Protein AF-0000000067757500 (afdb_homodimer)

Nearest PDB structures (foldseek):
  4bwz-assembly1_A  TM=8.315E-01  e=6.032E-08  Thermus thermophilus
  5bz2-assembly1_A-2  TM=8.039E-01  e=4.202E-07  Thermus thermophilus
  8bxg-assembly1_A  TM=7.557E-01  e=2.077E-04  Escherichia coli
  9emb-assembly1_A  TM=7.066E-01  e=3.037E-04  Escherichia coli
  8xqa-assembly1_B  TM=7.374E-01  e=2.965E-03  Strongylocentrotus purpuratus

Structure (mmCIF, N/CA/C/O backbone):
data_AF-0000000067757500-model_v1
#
loop_
_entity.id
_entity.type
_entity.pdbx_description
1 polymer 'Cation/H(+) antiporter 15-like'
#
loop_
_atom_site.group_PDB
_atom_site.id
_atom_site.type_symbol
_atom_site.label_atom_id
_atom_site.label_alt_id
_atom_site.label_comp_id
_atom_site.label_asym_id
_atom_site.label_entity_id
_atom_site.label_seq_id
_atom_site.pdbx_PDB_ins_code
_atom_site.Cartn_x
_atom_site.Cartn_y
_atom_site.Cartn_z
_atom_site.occupancy
_atom_site.B_iso_or_equiv
_atom_site.auth_seq_id
_atom_site.auth_comp_id
_atom_site.auth_asym_id
_atom_site.auth_atom_id
_atom_site.pdbx_PDB_model_num
ATOM 1 N N . MET A 1 1 ? -35.719 -14.305 13.609 1 28.09 1 MET A N 1
ATOM 2 C CA . MET A 1 1 ? -34.875 -14.695 12.492 1 28.09 1 MET A CA 1
ATOM 3 C C . MET A 1 1 ? -34.469 -13.477 11.672 1 28.09 1 MET A C 1
ATOM 5 O O . MET A 1 1 ? -35.156 -13.094 10.727 1 28.09 1 MET A O 1
ATOM 9 N N . ASP A 1 2 ? -33.906 -12.461 12.258 1 30.02 2 ASP A N 1
ATOM 10 C CA . ASP A 1 2 ? -34.031 -11.016 12.352 1 30.02 2 ASP A CA 1
ATOM 11 C C . ASP A 1 2 ? -33.25 -10.312 11.25 1 30.02 2 ASP A C 1
ATOM 13 O O . ASP A 1 2 ? -32.344 -10.898 10.648 1 30.02 2 ASP A O 1
ATOM 17 N N . SER A 1 3 ? -33.531 -8.977 11.07 1 41.06 3 SER A N 1
ATOM 18 C CA . SER A 1 3 ? -33.094 -7.914 10.172 1 41.06 3 SER A CA 1
ATOM 19 C C . SER A 1 3 ? -31.562 -7.945 10.008 1 41.06 3 SER A C 1
ATOM 21 O O . SER A 1 3 ? -31.031 -7.422 9.023 1 41.06 3 SER A O 1
ATOM 23 N N . ASP A 1 4 ? -30.906 -8.492 10.945 1 41.12 4 ASP A N 1
ATOM 24 C CA . ASP A 1 4 ? -29.438 -8.508 10.984 1 41.12 4 ASP A CA 1
ATOM 25 C C . ASP A 1 4 ? -28.891 -9.562 10.031 1 41.12 4 ASP A C 1
ATOM 27 O O . ASP A 1 4 ? -27.812 -9.383 9.461 1 41.12 4 ASP A O 1
ATOM 31 N N . ASP A 1 5 ? -29.547 -10.68 9.812 1 41.97 5 ASP A N 1
ATOM 32 C CA . ASP A 1 5 ? -29.125 -11.789 8.961 1 41.97 5 ASP A CA 1
ATOM 33 C C . ASP A 1 5 ? -29.203 -11.398 7.484 1 41.97 5 ASP A C 1
ATOM 35 O O . ASP A 1 5 ? -28.328 -11.781 6.691 1 41.97 5 ASP A O 1
ATOM 39 N N . VAL A 1 6 ? -30.281 -10.758 7.109 1 41.84 6 VAL A N 1
ATOM 40 C CA . VAL A 1 6 ? -30.516 -10.312 5.742 1 41.84 6 VAL A CA 1
ATOM 41 C C . VAL A 1 6 ? -29.469 -9.281 5.34 1 41.84 6 VAL A C 1
ATOM 43 O O . VAL A 1 6 ? -28.969 -9.297 4.211 1 41.84 6 VAL A O 1
ATOM 46 N N . ASN A 1 7 ? -29.047 -8.422 6.227 1 40.03 7 ASN A N 1
ATOM 47 C CA . ASN A 1 7 ? -28.078 -7.352 5.996 1 40.03 7 ASN A CA 1
ATOM 48 C C . ASN A 1 7 ? -26.656 -7.906 5.836 1 40.03 7 ASN A C 1
ATOM 50 O O . ASN A 1 7 ? -25.859 -7.383 5.051 1 40.03 7 ASN A O 1
ATOM 54 N N . GLU A 1 8 ? -26.359 -8.953 6.531 1 45.31 8 GLU A N 1
ATOM 55 C CA . GLU A 1 8 ? -25.062 -9.617 6.41 1 45.31 8 GLU A CA 1
ATOM 56 C C . GLU A 1 8 ? -24.938 -10.328 5.066 1 45.31 8 GLU A C 1
ATOM 58 O O . GLU A 1 8 ? -23.891 -10.281 4.426 1 45.31 8 GLU A O 1
ATOM 63 N N . THR A 1 9 ? -26 -10.969 4.672 1 43.81 9 THR A N 1
ATOM 64 C CA . THR A 1 9 ? -26.016 -11.648 3.385 1 43.81 9 THR A CA 1
ATOM 65 C C . THR A 1 9 ? -25.891 -10.648 2.238 1 43.81 9 THR A C 1
ATOM 67 O O . THR A 1 9 ? -25.188 -10.906 1.258 1 43.81 9 THR A O 1
ATOM 70 N N . SER A 1 10 ? -26.578 -9.594 2.426 1 43.19 10 SER A N 1
ATOM 71 C CA . SER A 1 10 ? -26.547 -8.562 1.396 1 43.19 10 SER A CA 1
ATOM 72 C C . SER A 1 10 ? -25.172 -7.902 1.312 1 43.19 10 SER A C 1
ATOM 74 O O . SER A 1 10 ? -24.703 -7.574 0.221 1 43.19 10 SER A O 1
ATOM 76 N N . THR A 1 11 ? -24.594 -7.695 2.383 1 45.25 11 THR A N 1
ATOM 77 C CA . THR A 1 11 ? -23.266 -7.117 2.436 1 45.25 11 THR A CA 1
ATOM 78 C C . THR A 1 11 ? -22.234 -8.062 1.807 1 45.25 11 THR A C 1
ATOM 80 O O . THR A 1 11 ? -21.359 -7.625 1.056 1 45.25 11 THR A O 1
ATOM 83 N N . ILE A 1 12 ? -22.391 -9.305 2.104 1 47.25 12 ILE A N 1
ATOM 84 C CA . ILE A 1 12 ? -21.516 -10.312 1.508 1 47.25 12 ILE A CA 1
ATOM 85 C C . ILE A 1 12 ? -21.75 -10.367 0 1 47.25 12 ILE A C 1
ATOM 87 O O . ILE A 1 12 ? -20.797 -10.477 -0.777 1 47.25 12 ILE A O 1
ATOM 91 N N . CYS A 1 13 ? -23.047 -10.258 -0.303 1 45.59 13 CYS A N 1
ATOM 92 C CA . CYS A 1 13 ? -23.375 -10.281 -1.723 1 45.59 13 CYS A CA 1
ATOM 93 C C . CYS A 1 13 ? -22.797 -9.07 -2.439 1 45.59 13 CYS A C 1
ATOM 95 O O . CYS A 1 13 ? -22.281 -9.18 -3.555 1 45.59 13 CYS A O 1
ATOM 97 N N . PHE A 1 14 ? -23.078 -7.914 -1.841 1 42.38 14 PHE A N 1
ATOM 98 C CA . PHE A 1 14 ? -22.547 -6.68 -2.412 1 42.38 14 PHE A CA 1
ATOM 99 C C . PHE A 1 14 ? -21.031 -6.742 -2.531 1 42.38 14 PHE A C 1
ATOM 101 O O . PHE A 1 14 ? -20.469 -6.355 -3.559 1 42.38 14 PHE A O 1
ATOM 108 N N . LEU A 1 15 ? -20.438 -7.156 -1.488 1 51.53 15 LEU A N 1
ATOM 109 C CA . LEU A 1 15 ? -18.984 -7.23 -1.49 1 51.53 15 LEU A CA 1
ATOM 110 C C . LEU A 1 15 ? -18.5 -8.273 -2.492 1 51.53 15 LEU A C 1
ATOM 112 O O . LEU A 1 15 ? -17.484 -8.062 -3.164 1 51.53 15 LEU A O 1
ATOM 116 N N . THR A 1 16 ? -19.328 -9.273 -2.705 1 53.09 16 THR A N 1
ATOM 117 C CA . THR A 1 16 ? -18.953 -10.32 -3.656 1 53.09 16 THR A CA 1
ATOM 118 C C . THR A 1 16 ? -19.125 -9.828 -5.09 1 53.09 16 THR A C 1
ATOM 120 O O . THR A 1 16 ? -18.391 -10.242 -5.988 1 53.09 16 THR A O 1
ATOM 123 N N . LYS A 1 17 ? -20.125 -8.906 -5.238 1 53.47 17 LYS A N 1
ATOM 124 C CA . LYS A 1 17 ? -20.375 -8.43 -6.594 1 53.47 17 LYS A CA 1
ATOM 125 C C . LYS A 1 17 ? -19.219 -7.566 -7.094 1 53.47 17 LYS A C 1
ATOM 127 O O . LYS A 1 17 ? -18.797 -7.684 -8.25 1 53.47 17 LYS A O 1
ATOM 132 N N . HIS A 1 18 ? -18.672 -6.789 -6.215 1 57.59 18 HIS A N 1
ATOM 133 C CA . HIS A 1 18 ? -17.688 -5.832 -6.672 1 57.59 18 HIS A CA 1
ATOM 134 C C . HIS A 1 18 ? -16.266 -6.375 -6.484 1 57.59 18 HIS A C 1
ATOM 136 O O . HIS A 1 18 ? -15.32 -5.867 -7.082 1 57.59 18 HIS A O 1
ATOM 142 N N . TYR A 1 19 ? -16.172 -7.438 -5.762 1 55.84 19 TYR A N 1
ATOM 143 C CA . TYR A 1 19 ? -14.852 -7.992 -5.535 1 55.84 19 TYR A CA 1
ATOM 144 C C . TYR A 1 19 ? -14.688 -9.328 -6.246 1 55.84 19 TYR A C 1
ATOM 146 O O . TYR A 1 19 ? -13.766 -10.094 -5.941 1 55.84 19 TYR A O 1
ATOM 154 N N . GLY A 1 20 ? -15.594 -9.547 -7.207 1 62.62 20 GLY A N 1
ATOM 155 C CA . GLY A 1 20 ? -15.516 -10.781 -7.977 1 62.62 20 GLY A CA 1
ATOM 156 C C . GLY A 1 20 ? -14.461 -10.734 -9.062 1 62.62 20 GLY A C 1
ATOM 157 O O . GLY A 1 20 ? -13.602 -9.844 -9.07 1 62.62 20 GLY A O 1
ATOM 158 N N . ILE A 1 21 ? -14.445 -11.773 -9.836 1 65.44 21 ILE A N 1
ATOM 159 C CA . ILE A 1 21 ? -13.469 -11.922 -10.914 1 65.44 21 ILE A CA 1
ATOM 160 C C . ILE A 1 21 ? -13.992 -11.242 -12.18 1 65.44 21 ILE A C 1
ATOM 162 O O . ILE A 1 21 ? -15.109 -11.508 -12.617 1 65.44 21 ILE A O 1
ATOM 166 N N . ASN A 1 22 ? -13.281 -10.164 -12.602 1 72.56 22 ASN A N 1
ATOM 167 C CA . ASN A 1 22 ? -13.562 -9.477 -13.852 1 72.56 22 ASN A CA 1
ATOM 168 C C . ASN A 1 22 ? -13.164 -10.32 -15.062 1 72.56 22 ASN A C 1
ATOM 170 O O . ASN A 1 22 ? -12.039 -10.82 -15.125 1 72.56 22 ASN A O 1
ATOM 174 N N . ARG A 1 23 ? -14.156 -10.57 -16.031 1 69.69 23 ARG A N 1
ATOM 175 C CA . ARG A 1 23 ? -13.891 -11.406 -17.203 1 69.69 23 ARG A CA 1
ATOM 176 C C . ARG A 1 23 ? -13.367 -10.57 -18.375 1 69.69 23 ARG A C 1
ATOM 178 O O . ARG A 1 23 ? -12.891 -11.117 -19.359 1 69.69 23 ARG A O 1
ATOM 185 N N . GLY A 1 24 ? -13.359 -9.211 -18.156 1 75.19 24 GLY A N 1
ATOM 186 C CA . GLY A 1 24 ? -12.883 -8.344 -19.219 1 75.19 24 GLY A CA 1
ATOM 187 C C . GLY A 1 24 ? -14 -7.719 -20.031 1 75.19 24 GLY A C 1
ATOM 188 O O . GLY A 1 24 ? -15.141 -8.18 -19.984 1 75.19 24 GLY A O 1
ATOM 189 N N . VAL A 1 25 ? -13.68 -6.699 -20.859 1 79.81 25 VAL A N 1
ATOM 190 C CA . VAL A 1 25 ? -14.656 -5.918 -21.625 1 79.81 25 VAL A CA 1
ATOM 191 C C . VAL A 1 25 ? -15.188 -6.754 -22.781 1 79.81 25 VAL A C 1
ATOM 193 O O . VAL A 1 25 ? -16.359 -6.633 -23.156 1 79.81 25 VAL A O 1
ATOM 196 N N . PHE A 1 26 ? -14.43 -7.656 -23.266 1 78.31 26 PHE A N 1
ATOM 197 C CA . PHE A 1 26 ? -14.812 -8.414 -24.453 1 78.31 26 PHE A CA 1
ATOM 198 C C . PHE A 1 26 ? -15.805 -9.508 -24.094 1 78.31 26 PHE A C 1
ATOM 200 O O . PHE A 1 26 ? -16.484 -10.047 -24.969 1 78.31 26 PHE A O 1
ATOM 207 N N . PHE A 1 27 ? -15.922 -9.75 -22.828 1 75.44 27 PHE A N 1
ATOM 208 C CA . PHE A 1 27 ? -16.844 -10.797 -22.391 1 75.44 27 PHE A CA 1
ATOM 209 C C . PHE A 1 27 ? -18.062 -10.188 -21.703 1 75.44 27 PHE A C 1
ATOM 211 O O . PHE A 1 27 ? -18.797 -10.891 -21.016 1 75.44 27 PHE A O 1
ATOM 218 N N . GLY A 1 28 ? -18.125 -8.844 -21.828 1 73 28 GLY A N 1
ATOM 219 C CA . GLY A 1 28 ? -19.359 -8.188 -21.422 1 73 28 GLY A CA 1
ATOM 220 C C . GLY A 1 28 ? -19.266 -7.531 -20.062 1 73 28 GLY A C 1
ATOM 221 O O . GLY A 1 28 ? -20.188 -6.84 -19.641 1 73 28 GLY A O 1
ATOM 222 N N . ASP A 1 29 ? -18.219 -7.789 -19.375 1 77.56 29 ASP A N 1
ATOM 223 C CA . ASP A 1 29 ? -18.094 -7.156 -18.062 1 77.56 29 ASP A CA 1
ATOM 224 C C . ASP A 1 29 ? -17.5 -5.754 -18.188 1 77.56 29 ASP A C 1
ATOM 226 O O . ASP A 1 29 ? -16.75 -5.473 -19.141 1 77.56 29 ASP A O 1
ATOM 230 N N . ASN A 1 30 ? -18 -4.93 -17.406 1 82.19 30 ASN A N 1
ATOM 231 C CA . ASN A 1 30 ? -17.344 -3.635 -17.25 1 82.19 30 ASN A CA 1
ATOM 232 C C . ASN A 1 30 ? -16.312 -3.66 -16.125 1 82.19 30 ASN A C 1
ATOM 234 O O . ASN A 1 30 ? -16.672 -3.672 -14.953 1 82.19 30 ASN A O 1
ATOM 238 N N . PRO A 1 31 ? -15.094 -3.707 -16.531 1 82.69 31 PRO A N 1
ATOM 239 C CA . PRO A 1 31 ? -14.031 -3.822 -15.539 1 82.69 31 PRO A CA 1
ATOM 240 C C . PRO A 1 31 ? -14.109 -2.736 -14.469 1 82.69 31 PRO A C 1
ATOM 242 O O . PRO A 1 31 ? -13.703 -2.965 -13.32 1 82.69 31 PRO A O 1
ATOM 245 N N . LEU A 1 32 ? -14.664 -1.623 -14.727 1 82.44 32 LEU A N 1
ATOM 246 C CA . LEU A 1 32 ? -14.672 -0.5 -13.797 1 82.44 32 LEU A CA 1
ATOM 247 C C . LEU A 1 32 ? -15.75 -0.678 -12.742 1 82.44 32 LEU A C 1
ATOM 249 O O . LEU A 1 32 ? -15.836 0.11 -11.797 1 82.44 32 LEU A O 1
ATOM 253 N N . ASN A 1 33 ? -16.484 -1.772 -12.859 1 80.88 33 ASN A N 1
ATOM 254 C CA . ASN A 1 33 ? -17.469 -2.094 -11.82 1 80.88 33 ASN A CA 1
ATOM 255 C C . ASN A 1 33 ? -16.844 -2.92 -10.703 1 80.88 33 ASN A C 1
ATOM 257 O O . ASN A 1 33 ? -17.453 -3.098 -9.648 1 80.88 33 ASN A O 1
ATOM 261 N N . PHE A 1 34 ? -15.68 -3.32 -11.016 1 82.31 34 PHE A N 1
ATOM 262 C CA . PHE A 1 34 ? -14.961 -4.09 -10.008 1 82.31 34 PHE A CA 1
ATOM 263 C C . PHE A 1 34 ? -13.953 -3.215 -9.266 1 82.31 34 PHE A C 1
ATOM 265 O O . PHE A 1 34 ? -13.375 -2.299 -9.859 1 82.31 34 PHE A O 1
ATOM 272 N N . VAL A 1 35 ? -13.711 -3.461 -8.047 1 82 35 VAL A N 1
ATOM 273 C CA . VAL A 1 35 ? -12.922 -2.609 -7.16 1 82 35 VAL A CA 1
ATOM 274 C C . VAL A 1 35 ? -11.469 -2.58 -7.633 1 82 35 VAL A C 1
ATOM 276 O O . VAL A 1 35 ? -10.883 -1.508 -7.789 1 82 35 VAL A O 1
ATOM 279 N N . ASN A 1 36 ? -10.898 -3.732 -7.941 1 84.62 36 ASN A N 1
ATOM 280 C CA . ASN A 1 36 ? -9.484 -3.797 -8.266 1 84.62 36 ASN A CA 1
ATOM 281 C C . ASN A 1 36 ? -9.172 -3.047 -9.562 1 84.62 36 ASN A C 1
ATOM 283 O O . ASN A 1 36 ? -8.297 -2.18 -9.586 1 84.62 36 ASN A O 1
ATOM 287 N N . PRO A 1 37 ? -9.93 -3.301 -10.625 1 88.06 37 PRO A N 1
ATOM 288 C CA . PRO A 1 37 ? -9.664 -2.531 -11.844 1 88.06 37 PRO A CA 1
ATOM 289 C C . PRO A 1 37 ? -9.953 -1.042 -11.672 1 88.06 37 PRO A C 1
ATOM 291 O O . PRO A 1 37 ? -9.273 -0.207 -12.273 1 88.06 37 PRO A O 1
ATOM 294 N N . MET A 1 38 ? -10.922 -0.774 -10.867 1 88.81 38 MET A N 1
ATOM 295 C CA . MET A 1 38 ? -11.242 0.631 -10.625 1 88.81 38 MET A CA 1
ATOM 296 C C . MET A 1 38 ? -10.102 1.33 -9.891 1 88.81 38 MET A C 1
ATOM 298 O O . MET A 1 38 ? -9.734 2.453 -10.242 1 88.81 38 MET A O 1
ATOM 302 N N . VAL A 1 39 ? -9.578 0.698 -8.914 1 89.38 39 VAL A N 1
ATOM 303 C CA . VAL A 1 39 ? -8.461 1.255 -8.164 1 89.38 39 VAL A CA 1
ATOM 304 C C . VAL A 1 39 ? -7.262 1.462 -9.086 1 89.38 39 VAL A C 1
ATOM 306 O O . VAL A 1 39 ? -6.605 2.506 -9.039 1 89.38 39 VAL A O 1
ATOM 309 N N . LEU A 1 40 ? -7.02 0.499 -9.922 1 92.06 40 LEU A N 1
ATOM 310 C CA . LEU A 1 40 ? -5.922 0.6 -10.867 1 92.06 40 LEU A CA 1
ATOM 311 C C . LEU A 1 40 ? -6.145 1.755 -11.844 1 92.06 40 LEU A C 1
ATOM 313 O O . LEU A 1 40 ? -5.211 2.488 -12.172 1 92.06 40 LEU A O 1
ATOM 317 N N . ALA A 1 41 ? -7.367 1.885 -12.258 1 91.25 41 ALA A N 1
ATOM 318 C CA . ALA A 1 41 ? -7.715 2.973 -13.172 1 91.25 41 ALA A CA 1
ATOM 319 C C . ALA A 1 41 ? -7.535 4.328 -12.492 1 91.25 41 ALA A C 1
ATOM 321 O O . ALA A 1 41 ? -7 5.262 -13.094 1 91.25 41 ALA A O 1
ATOM 322 N N . GLN A 1 42 ? -7.957 4.406 -11.305 1 89.56 42 GLN A N 1
ATOM 323 C CA . GLN A 1 42 ? -7.871 5.66 -10.562 1 89.56 42 GLN A CA 1
ATOM 324 C C . GLN A 1 42 ? -6.414 6.043 -10.305 1 89.56 42 GLN A C 1
ATOM 326 O O . GLN A 1 42 ? -6.035 7.203 -10.484 1 89.56 42 GLN A O 1
ATOM 331 N N . ILE A 1 43 ? -5.641 5.109 -9.922 1 90.81 43 ILE A N 1
ATOM 332 C CA . ILE A 1 43 ? -4.234 5.383 -9.656 1 90.81 43 ILE A CA 1
ATOM 333 C C . ILE A 1 43 ? -3.535 5.797 -10.953 1 90.81 43 ILE A C 1
ATOM 335 O O . ILE A 1 43 ? -2.748 6.746 -10.969 1 90.81 43 ILE A O 1
ATOM 339 N N . SER A 1 44 ? -3.83 5.062 -11.984 1 92 44 SER A N 1
ATOM 340 C CA . SER A 1 44 ? -3.217 5.367 -13.273 1 92 44 SER A CA 1
ATOM 341 C C . SER A 1 44 ? -3.602 6.762 -13.758 1 92 44 SER A C 1
ATOM 343 O O . SER A 1 44 ? -2.746 7.531 -14.195 1 92 44 SER A O 1
ATOM 345 N N . LEU A 1 45 ? -4.836 7.062 -13.633 1 89.5 45 LEU A N 1
ATOM 346 C CA . LEU A 1 45 ? -5.312 8.367 -14.078 1 89.5 45 LEU A CA 1
ATOM 347 C C . LEU A 1 45 ? -4.727 9.484 -13.227 1 89.5 45 LEU A C 1
ATOM 349 O O . LEU A 1 45 ? -4.297 10.516 -13.75 1 89.5 45 LEU A O 1
ATOM 353 N N . CYS A 1 46 ? -4.727 9.305 -11.922 1 89.06 46 CYS A N 1
ATOM 354 C CA . CYS A 1 46 ? -4.133 10.281 -11.016 1 89.06 46 CYS A CA 1
ATOM 355 C C . CYS A 1 46 ? -2.656 10.492 -11.336 1 89.06 46 CYS A C 1
ATOM 357 O O . CYS A 1 46 ? -2.168 11.625 -11.305 1 89.06 46 CYS A O 1
ATOM 359 N N . GLY A 1 47 ? -2.025 9.391 -11.617 1 90.75 47 GLY A N 1
ATOM 360 C CA . GLY A 1 47 ? -0.615 9.484 -11.969 1 90.75 47 GLY A CA 1
ATOM 361 C C . GLY A 1 47 ? -0.37 10.234 -13.266 1 90.75 47 GLY A C 1
ATOM 362 O O . GLY A 1 47 ? 0.527 11.07 -13.344 1 90.75 47 GLY A O 1
ATOM 363 N N . ILE A 1 48 ? -1.139 9.961 -14.242 1 91.5 48 ILE A N 1
ATOM 364 C CA . ILE A 1 48 ? -0.992 10.602 -15.547 1 91.5 48 ILE A CA 1
ATOM 365 C C . ILE A 1 48 ? -1.27 12.094 -15.422 1 91.5 48 ILE A C 1
ATOM 367 O O . ILE A 1 48 ? -0.497 12.914 -15.922 1 91.5 48 ILE A O 1
ATOM 371 N N . PHE A 1 49 ? -2.316 12.438 -14.719 1 92.69 49 PHE A N 1
ATOM 372 C CA . PHE A 1 49 ? -2.656 13.844 -14.539 1 92.69 49 PHE A CA 1
ATOM 373 C C . PHE A 1 49 ? -1.602 14.555 -13.703 1 92.69 49 PHE A C 1
ATOM 375 O O . PHE A 1 49 ? -1.312 15.734 -13.93 1 92.69 49 PHE A O 1
ATOM 382 N N . THR A 1 50 ? -1.127 13.852 -12.719 1 92.25 50 THR A N 1
ATOM 383 C CA . THR A 1 50 ? -0.06 14.43 -11.914 1 92.25 50 THR A CA 1
ATOM 384 C C . THR A 1 50 ? 1.154 14.758 -12.781 1 92.25 50 THR A C 1
ATOM 386 O O . THR A 1 50 ? 1.718 15.852 -12.672 1 92.25 50 THR A O 1
ATOM 389 N N . SER A 1 51 ? 1.514 13.812 -13.633 1 90 51 SER A N 1
ATOM 390 C CA . SER A 1 51 ? 2.65 14.031 -14.523 1 90 51 SER A CA 1
ATOM 391 C C . SER A 1 51 ? 2.391 15.195 -15.477 1 90 51 SER A C 1
ATOM 393 O O . SER A 1 51 ? 3.293 15.984 -15.75 1 90 51 SER A O 1
ATOM 395 N N . LEU A 1 52 ? 1.239 15.312 -15.945 1 91.69 52 LEU A N 1
ATOM 396 C CA . LEU A 1 52 ? 0.873 16.391 -16.859 1 91.69 52 LEU A CA 1
ATOM 397 C C . LEU A 1 52 ? 0.903 17.734 -16.156 1 91.69 52 LEU A C 1
ATOM 399 O O . LEU A 1 52 ? 1.45 18.703 -16.688 1 91.69 52 LEU A O 1
ATOM 403 N N . PHE A 1 53 ? 0.32 17.781 -15.016 1 93 53 PHE A N 1
ATOM 404 C CA . PHE A 1 53 ? 0.286 19.016 -14.25 1 93 53 PHE A CA 1
ATOM 405 C C . PHE A 1 53 ? 1.694 19.453 -13.867 1 93 53 PHE A C 1
ATOM 407 O O . PHE A 1 53 ? 2.018 20.641 -13.914 1 93 53 PHE A O 1
ATOM 414 N N . GLN A 1 54 ? 2.482 18.516 -13.398 1 87.81 54 GLN A N 1
ATOM 415 C CA . GLN A 1 54 ? 3.854 18.844 -13.023 1 87.81 54 GLN A CA 1
ATOM 416 C C . GLN A 1 54 ? 4.637 19.359 -14.227 1 87.81 54 GLN A C 1
ATOM 418 O O . GLN A 1 54 ? 5.449 20.281 -14.094 1 87.81 54 GLN A O 1
ATOM 423 N N . PHE A 1 55 ? 4.383 18.797 -15.383 1 87.44 55 PHE A N 1
ATOM 424 C CA . PHE A 1 55 ? 5.062 19.203 -16.609 1 87.44 55 PHE A CA 1
ATOM 425 C C . PHE A 1 55 ? 4.68 20.625 -16.984 1 87.44 55 PHE A C 1
ATOM 427 O O . PHE A 1 55 ? 5.543 21.438 -17.359 1 87.44 55 PHE A O 1
ATOM 434 N N . PHE A 1 56 ? 3.443 20.984 -16.844 1 92.38 56 PHE A N 1
ATOM 435 C CA . PHE A 1 56 ? 2.957 22.281 -17.297 1 92.38 56 PHE A CA 1
ATOM 436 C C . PHE A 1 56 ? 3.199 23.344 -16.219 1 92.38 56 PHE A C 1
ATOM 438 O O . PHE A 1 56 ? 3.438 24.5 -16.531 1 92.38 56 PHE A O 1
ATOM 445 N N . LEU A 1 57 ? 3.197 22.984 -14.992 1 92.88 57 LEU A N 1
ATOM 446 C CA . LEU A 1 57 ? 3.23 23.953 -13.906 1 92.88 57 LEU A CA 1
ATOM 447 C C . LEU A 1 57 ? 4.648 24.125 -13.375 1 92.88 57 LEU A C 1
ATOM 449 O O . LEU A 1 57 ? 4.945 25.125 -12.703 1 92.88 57 LEU A O 1
ATOM 453 N N . ALA A 1 58 ? 5.477 23.172 -13.656 1 86.25 58 ALA A N 1
ATOM 454 C CA . ALA A 1 58 ? 6.848 23.234 -13.156 1 86.25 58 ALA A CA 1
ATOM 455 C C . ALA A 1 58 ? 7.535 24.516 -13.602 1 86.25 58 ALA A C 1
ATOM 457 O O . ALA A 1 58 ? 8.188 25.188 -12.805 1 86.25 58 ALA A O 1
ATOM 458 N N . PRO A 1 59 ? 7.414 24.875 -14.906 1 89.94 59 PRO A N 1
ATOM 459 C CA . PRO A 1 59 ? 8.062 26.109 -15.359 1 89.94 59 PRO A CA 1
ATOM 460 C C . PRO A 1 59 ? 7.512 27.359 -14.68 1 89.94 59 PRO A C 1
ATOM 462 O O . PRO A 1 59 ? 8.172 28.406 -14.656 1 89.94 59 PRO A O 1
ATOM 465 N N . LEU A 1 60 ? 6.379 27.328 -14.086 1 92.69 60 LEU A N 1
ATOM 466 C CA . LEU A 1 60 ? 5.762 28.469 -13.398 1 92.69 60 LEU A CA 1
ATOM 467 C C . LEU A 1 60 ? 6.23 28.531 -11.945 1 92.69 60 LEU A C 1
ATOM 469 O O . LEU A 1 60 ? 5.832 29.438 -11.203 1 92.69 60 LEU A O 1
ATOM 473 N N . GLY A 1 61 ? 6.969 27.516 -11.5 1 88 61 GLY A N 1
ATOM 474 C CA . GLY A 1 61 ? 7.516 27.516 -10.156 1 88 61 GLY A CA 1
ATOM 475 C C . GLY A 1 61 ? 6.625 26.812 -9.148 1 88 61 GLY A C 1
ATOM 476 O O . GLY A 1 61 ? 6.824 26.953 -7.941 1 88 61 GLY A O 1
ATOM 477 N N . VAL A 1 62 ? 5.637 26.188 -9.641 1 90.38 62 VAL A N 1
ATOM 478 C CA . VAL A 1 62 ? 4.73 25.469 -8.75 1 90.38 62 VAL A CA 1
ATOM 479 C C . VAL A 1 62 ? 5.395 24.172 -8.273 1 90.38 62 VAL A C 1
ATOM 481 O O . VAL A 1 62 ? 5.965 23.422 -9.07 1 90.38 62 VAL A O 1
ATOM 484 N N . THR A 1 63 ? 5.379 23.984 -6.965 1 88 63 THR A N 1
ATOM 485 C CA . THR A 1 63 ? 6.008 22.797 -6.383 1 88 63 THR A CA 1
ATOM 486 C C . THR A 1 63 ? 5.223 21.547 -6.734 1 88 63 THR A C 1
ATOM 488 O O . THR A 1 63 ? 4.059 21.625 -7.137 1 88 63 THR A O 1
ATOM 491 N N . ASN A 1 64 ? 5.832 20.359 -6.648 1 88.44 64 ASN A N 1
ATOM 492 C CA . ASN A 1 64 ? 5.188 19.078 -6.941 1 88.44 64 ASN A CA 1
ATOM 493 C C . ASN A 1 64 ? 3.998 18.828 -6.016 1 88.44 64 ASN A C 1
ATOM 495 O O . ASN A 1 64 ? 2.965 18.312 -6.453 1 88.44 64 ASN A O 1
ATOM 499 N N . PHE A 1 65 ? 4.211 19.25 -4.844 1 88.81 65 PHE A N 1
ATOM 500 C CA . PHE A 1 65 ? 3.156 19.047 -3.854 1 88.81 65 PHE A CA 1
ATOM 501 C C . PHE A 1 65 ? 1.88 19.781 -4.27 1 88.81 65 PHE A C 1
ATOM 503 O O . PHE A 1 65 ? 0.792 19.203 -4.219 1 88.81 65 PHE A O 1
ATOM 510 N N . VAL A 1 66 ? 1.997 20.969 -4.652 1 90.81 66 VAL A N 1
ATOM 511 C CA . VAL A 1 66 ? 0.846 21.781 -5.039 1 90.81 66 VAL A CA 1
ATOM 512 C C . VAL A 1 66 ? 0.217 21.219 -6.309 1 90.81 66 VAL A C 1
ATOM 514 O O . VAL A 1 66 ? -1.009 21.172 -6.438 1 90.81 66 VAL A O 1
ATOM 517 N N . SER A 1 67 ? 1.048 20.812 -7.199 1 91.69 67 SER A N 1
ATOM 518 C CA . SER A 1 67 ? 0.545 20.219 -8.43 1 91.69 67 SER A CA 1
ATOM 519 C C . SER A 1 67 ? -0.278 18.953 -8.148 1 91.69 67 SER A C 1
ATOM 521 O O . SER A 1 67 ? -1.334 18.75 -8.75 1 91.69 67 SER A O 1
ATOM 523 N N . GLN A 1 68 ? 0.214 18.156 -7.293 1 91.81 68 GLN A N 1
ATOM 524 C CA . GLN A 1 68 ? -0.488 16.938 -6.918 1 91.81 68 GLN A CA 1
ATOM 525 C C . GLN A 1 68 ? -1.814 17.25 -6.23 1 91.81 68 GLN A C 1
ATOM 527 O O . GLN A 1 68 ? -2.828 16.609 -6.5 1 91.81 68 GLN A O 1
ATOM 532 N N . MET A 1 69 ? -1.786 18.203 -5.383 1 92.31 69 MET A N 1
ATOM 533 C CA . MET A 1 69 ? -3.01 18.625 -4.703 1 92.31 69 MET A CA 1
ATOM 534 C C . MET A 1 69 ? -4.043 19.125 -5.703 1 92.31 69 MET A C 1
ATOM 536 O O . MET A 1 69 ? -5.234 18.844 -5.566 1 92.31 69 MET A O 1
ATOM 540 N N . LEU A 1 70 ? -3.602 19.812 -6.66 1 93.25 70 LEU A N 1
ATOM 541 C CA . LEU A 1 70 ? -4.484 20.344 -7.691 1 93.25 70 LEU A CA 1
ATOM 542 C C . LEU A 1 70 ? -5.102 19.219 -8.516 1 93.25 70 LEU A C 1
ATOM 544 O O . LEU A 1 70 ? -6.27 19.297 -8.906 1 93.25 70 LEU A O 1
ATOM 548 N N . VAL A 1 71 ? -4.301 18.266 -8.812 1 93.44 71 VAL A N 1
ATOM 549 C CA . VAL A 1 71 ? -4.82 17.109 -9.539 1 93.44 71 VAL A CA 1
ATOM 550 C C . VAL A 1 71 ? -5.957 16.469 -8.75 1 93.44 71 VAL A C 1
ATOM 552 O O . VAL A 1 71 ? -7.004 16.125 -9.312 1 93.44 71 VAL A O 1
ATOM 555 N N . GLY A 1 72 ? -5.738 16.234 -7.473 1 91.19 72 GLY A N 1
ATOM 556 C CA . GLY A 1 72 ? -6.793 15.703 -6.625 1 91.19 72 GLY A CA 1
ATOM 557 C C . GLY A 1 72 ? -8.047 16.562 -6.629 1 91.19 72 GLY A C 1
ATOM 558 O O . GLY A 1 72 ? -9.164 16.031 -6.691 1 91.19 72 GLY A O 1
ATOM 559 N N . PHE A 1 73 ? -7.812 17.844 -6.586 1 90.19 73 PHE A N 1
ATOM 560 C CA . PHE A 1 73 ? -8.922 18.781 -6.59 1 90.19 73 PHE A CA 1
ATOM 561 C C . PHE A 1 73 ? -9.719 18.688 -7.891 1 90.19 73 PHE A C 1
ATOM 563 O O . PHE A 1 73 ? -10.953 18.688 -7.871 1 90.19 73 PHE A O 1
ATOM 570 N N . VAL A 1 74 ? -9.039 18.562 -8.969 1 89.5 74 VAL A N 1
ATOM 571 C CA . VAL A 1 74 ? -9.664 18.5 -10.281 1 89.5 74 VAL A CA 1
ATOM 572 C C . VAL A 1 74 ? -10.391 17.172 -10.453 1 89.5 74 VAL A C 1
ATOM 574 O O . VAL A 1 74 ? -11.5 17.125 -10.984 1 89.5 74 VAL A O 1
ATOM 577 N N . MET A 1 75 ? -9.82 16.109 -9.945 1 86.62 75 MET A N 1
ATOM 578 C CA . MET A 1 75 ? -10.383 14.773 -10.094 1 86.62 75 MET A CA 1
ATOM 579 C C . MET A 1 75 ? -11.484 14.531 -9.07 1 86.62 75 MET A C 1
ATOM 581 O O . MET A 1 75 ? -12.289 13.609 -9.219 1 86.62 75 MET A O 1
ATOM 585 N N . GLY A 1 76 ? -11.547 15.344 -8.078 1 83.06 76 GLY A N 1
ATOM 586 C CA . GLY A 1 76 ? -12.492 15.18 -6.992 1 83.06 76 GLY A CA 1
ATOM 587 C C . GLY A 1 76 ? -13.898 15.609 -7.355 1 83.06 76 GLY A C 1
ATOM 588 O O . GLY A 1 76 ? -14.188 15.906 -8.516 1 83.06 76 GLY A O 1
ATOM 589 N N . PRO A 1 77 ? -14.766 15.516 -6.449 1 80.81 77 PRO A N 1
ATOM 590 C CA . PRO A 1 77 ? -16.188 15.844 -6.668 1 80.81 77 PRO A CA 1
ATOM 591 C C . PRO A 1 77 ? -16.406 17.312 -7.031 1 80.81 77 PRO A C 1
ATOM 593 O O . PRO A 1 77 ? -17.469 17.672 -7.539 1 80.81 77 PRO A O 1
ATOM 596 N N . SER A 1 78 ? -15.414 18.094 -6.961 1 80.5 78 SER A N 1
ATOM 597 C CA . SER A 1 78 ? -15.578 19.531 -7.199 1 80.5 78 SER A CA 1
ATOM 598 C C . SER A 1 78 ? -15.594 19.844 -8.695 1 80.5 78 SER A C 1
ATOM 600 O O . SER A 1 78 ? -16.297 20.75 -9.141 1 80.5 78 SER A O 1
ATOM 602 N N . ILE A 1 79 ? -14.805 19.109 -9.477 1 86.31 79 ILE A N 1
ATOM 603 C CA . ILE A 1 79 ? -14.719 19.469 -10.891 1 86.31 79 ILE A CA 1
ATOM 604 C C . ILE A 1 79 ? -15.172 18.281 -11.742 1 86.31 79 ILE A C 1
ATOM 606 O O . ILE A 1 79 ? -16.344 18.156 -12.078 1 86.31 79 ILE A O 1
ATOM 610 N N . ILE A 1 80 ? -14.336 17.234 -11.828 1 79.31 80 ILE A N 1
ATOM 611 C CA . ILE A 1 80 ? -14.664 16.109 -12.688 1 79.31 80 ILE A CA 1
ATOM 612 C C . ILE A 1 80 ? -15.758 15.266 -12.031 1 79.31 80 ILE A C 1
ATOM 614 O O . ILE A 1 80 ? -16.672 14.773 -12.711 1 79.31 80 ILE A O 1
ATOM 618 N N . GLY A 1 81 ? -15.711 15.172 -10.805 1 75.69 81 GLY A N 1
ATOM 619 C CA . GLY A 1 81 ? -16.688 14.375 -10.078 1 75.69 81 GLY A CA 1
ATOM 620 C C . GLY A 1 81 ? -18.016 15.078 -9.875 1 75.69 81 GLY A C 1
ATOM 621 O O . GLY A 1 81 ? -18.953 14.508 -9.312 1 75.69 81 GLY A O 1
ATOM 622 N N . SER A 1 82 ? -18.016 16.344 -10.336 1 77.5 82 SER A N 1
ATOM 623 C CA . SER A 1 82 ? -19.281 17.078 -10.188 1 77.5 82 SER A CA 1
ATOM 624 C C . SER A 1 82 ? -20.328 16.562 -11.156 1 77.5 82 SER A C 1
ATOM 626 O O . SER A 1 82 ? -21.531 16.672 -10.906 1 77.5 82 SER A O 1
ATOM 628 N N . HIS A 1 83 ? -19.781 15.961 -12.172 1 79.75 83 HIS A N 1
ATOM 629 C CA . HIS A 1 83 ? -20.703 15.383 -13.141 1 79.75 83 HIS A CA 1
ATOM 630 C C . HIS A 1 83 ? -21.172 13.992 -12.703 1 79.75 83 HIS A C 1
ATOM 632 O O . HIS A 1 83 ? -20.344 13.125 -12.414 1 79.75 83 HIS A O 1
ATOM 638 N N . HIS A 1 84 ? -22.359 13.844 -12.594 1 75.44 84 HIS A N 1
ATOM 639 C CA . HIS A 1 84 ? -22.953 12.633 -12.047 1 75.44 84 HIS A CA 1
ATOM 640 C C . HIS A 1 84 ? -22.516 11.398 -12.828 1 75.44 84 HIS A C 1
ATOM 642 O O . HIS A 1 84 ? -22.234 10.359 -12.234 1 75.44 84 HIS A O 1
ATOM 648 N N . SER A 1 85 ? -22.469 11.547 -14.094 1 77.38 85 SER A N 1
ATOM 649 C CA . SER A 1 85 ? -22.125 10.398 -14.93 1 77.38 85 SER A CA 1
ATOM 650 C C . SER A 1 85 ? -20.688 9.945 -14.695 1 77.38 85 SER A C 1
ATOM 652 O O . SER A 1 85 ? -20.422 8.75 -14.625 1 77.38 85 SER A O 1
ATOM 654 N N . ILE A 1 86 ? -19.906 10.898 -14.5 1 77.5 86 ILE A N 1
ATOM 655 C CA . ILE A 1 86 ? -18.5 10.57 -14.312 1 77.5 86 ILE A CA 1
ATOM 656 C C . ILE A 1 86 ? -18.266 10.07 -12.883 1 77.5 86 ILE A C 1
ATOM 658 O O . ILE A 1 86 ? -17.484 9.148 -12.656 1 77.5 86 ILE A O 1
ATOM 662 N N . ARG A 1 87 ? -19.016 10.625 -12.062 1 73.31 87 ARG A N 1
ATOM 663 C CA . ARG A 1 87 ? -18.906 10.227 -10.664 1 73.31 87 ARG A CA 1
ATOM 664 C C . ARG A 1 87 ? -19.312 8.773 -10.469 1 73.31 87 ARG A C 1
ATOM 666 O O . ARG A 1 87 ? -18.656 8.031 -9.727 1 73.31 87 ARG A O 1
ATOM 673 N N . GLU A 1 88 ? -20.281 8.43 -11.117 1 71.38 88 GLU A N 1
ATOM 674 C CA . GLU A 1 88 ? -20.781 7.059 -10.992 1 71.38 88 GLU A CA 1
ATOM 675 C C . GLU A 1 88 ? -19.828 6.066 -11.664 1 71.38 88 GLU A C 1
ATOM 677 O O . GLU A 1 88 ? -19.688 4.93 -11.203 1 71.38 88 GLU A O 1
ATOM 682 N N . ALA A 1 89 ? -19.25 6.617 -12.641 1 72.81 89 ALA A N 1
ATOM 683 C CA . ALA A 1 89 ? -18.406 5.727 -13.43 1 72.81 89 ALA A CA 1
ATOM 684 C C . ALA A 1 89 ? -17.031 5.562 -12.781 1 72.81 89 ALA A C 1
ATOM 686 O O . ALA A 1 89 ? -16.422 4.488 -12.859 1 72.81 89 ALA A O 1
ATOM 687 N N . PHE A 1 90 ? -16.641 6.621 -12.102 1 73.19 90 PHE A N 1
ATOM 688 C CA . PHE A 1 90 ? -15.242 6.602 -11.695 1 73.19 90 PHE A CA 1
ATOM 689 C C . PHE A 1 90 ? -15.117 6.637 -10.172 1 73.19 90 PHE A C 1
ATOM 691 O O . PHE A 1 90 ? -14.031 6.43 -9.625 1 73.19 90 PHE A O 1
ATOM 698 N N . PHE A 1 91 ? -16.188 6.836 -9.539 1 70.44 91 PHE A N 1
ATOM 699 C CA . PHE A 1 91 ? -16.094 6.969 -8.094 1 70.44 91 PHE A CA 1
ATOM 700 C C . PHE A 1 91 ? -16.969 5.938 -7.395 1 70.44 91 PHE A C 1
ATOM 702 O O . PHE A 1 91 ? -18.125 6.219 -7.07 1 70.44 91 PHE A O 1
ATOM 709 N N . LEU A 1 92 ? -16.422 4.746 -7.293 1 71.75 92 LEU A N 1
ATOM 710 C CA . LEU A 1 92 ? -17.047 3.746 -6.426 1 71.75 92 LEU A CA 1
ATOM 711 C C . LEU A 1 92 ? -16.609 3.945 -4.977 1 71.75 92 LEU A C 1
ATOM 713 O O . LEU A 1 92 ? -15.414 4.055 -4.691 1 71.75 92 LEU A O 1
ATOM 717 N N . PRO A 1 93 ? -17.578 4.102 -4.121 1 73.31 93 PRO A N 1
ATOM 718 C CA . PRO A 1 93 ? -17.219 4.348 -2.721 1 73.31 93 PRO A CA 1
ATOM 719 C C . PRO A 1 93 ? -16.234 3.324 -2.174 1 73.31 93 PRO A C 1
ATOM 721 O O . PRO A 1 93 ? -15.336 3.678 -1.395 1 73.31 93 PRO A O 1
ATOM 724 N N . GLU A 1 94 ? -16.328 2.061 -2.635 1 75.12 94 GLU A N 1
ATOM 725 C CA . GLU A 1 94 ? -15.43 1.012 -2.146 1 75.12 94 GLU A CA 1
ATOM 726 C C . GLU A 1 94 ? -14 1.25 -2.602 1 75.12 94 GLU A C 1
ATOM 728 O O . GLU A 1 94 ? -13.055 1.013 -1.845 1 75.12 94 GLU A O 1
ATOM 733 N N . SER A 1 95 ? -13.969 1.714 -3.789 1 80.25 95 SER A N 1
ATOM 734 C CA . SER A 1 95 ? -12.633 1.964 -4.324 1 80.25 95 SER A CA 1
ATOM 735 C C . SER A 1 95 ? -11.984 3.16 -3.643 1 80.25 95 SER A C 1
ATOM 737 O O . SER A 1 95 ? -10.766 3.184 -3.455 1 80.25 95 SER A O 1
ATOM 739 N N . PHE A 1 96 ? -12.836 4.062 -3.24 1 78.88 96 PHE A N 1
ATOM 740 C CA . PHE A 1 96 ? -12.297 5.246 -2.572 1 78.88 96 PHE A CA 1
ATOM 741 C C . PHE A 1 96 ? -11.719 4.883 -1.21 1 78.88 96 PHE A C 1
ATOM 743 O O . PHE A 1 96 ? -10.68 5.41 -0.813 1 78.88 96 PHE A O 1
ATOM 750 N N . TYR A 1 97 ? -12.367 4.008 -0.574 1 79.06 97 TYR A N 1
ATOM 751 C CA . TYR A 1 97 ? -11.898 3.613 0.75 1 79.06 97 TYR A CA 1
ATOM 752 C C . TYR A 1 97 ? -10.586 2.85 0.662 1 79.06 97 TYR A C 1
ATOM 754 O O . TYR A 1 97 ? -9.695 3.031 1.499 1 79.06 97 TYR A O 1
ATOM 762 N N . VAL A 1 98 ? -10.508 2.086 -0.357 1 84.75 98 VAL A N 1
ATOM 763 C CA . VAL A 1 98 ? -9.273 1.346 -0.566 1 84.75 98 VAL A CA 1
ATOM 764 C C . VAL A 1 98 ? -8.133 2.318 -0.867 1 84.75 98 VAL A C 1
ATOM 766 O O . VAL A 1 98 ? -7.047 2.209 -0.295 1 84.75 98 VAL A O 1
ATOM 769 N N . MET A 1 99 ? -8.438 3.285 -1.663 1 87 99 MET A N 1
ATOM 770 C CA . MET A 1 99 ? -7.434 4.281 -2.033 1 87 99 MET A CA 1
ATOM 771 C C . MET A 1 99 ? -7.043 5.133 -0.831 1 87 99 MET A C 1
ATOM 773 O O . MET A 1 99 ? -5.871 5.457 -0.648 1 87 99 MET A O 1
ATOM 777 N N . ASP A 1 100 ? -8.031 5.43 -0.084 1 87.31 100 ASP A N 1
ATOM 778 C CA . ASP A 1 100 ? -7.781 6.238 1.105 1 87.31 100 ASP A CA 1
ATOM 779 C C . ASP A 1 100 ? -6.883 5.496 2.096 1 87.31 100 ASP A C 1
ATOM 781 O O . ASP A 1 100 ? -5.984 6.094 2.693 1 87.31 100 ASP A O 1
ATOM 785 N N . THR A 1 101 ? -7.156 4.262 2.238 1 87 101 THR A N 1
ATOM 786 C CA . THR A 1 101 ? -6.344 3.463 3.152 1 87 101 THR A CA 1
ATOM 787 C C . THR A 1 101 ? -4.914 3.338 2.637 1 87 101 THR A C 1
ATOM 789 O O . THR A 1 101 ? -3.961 3.43 3.41 1 87 101 THR A O 1
ATOM 792 N N . LEU A 1 102 ? -4.777 3.146 1.365 1 87.94 102 LEU A N 1
ATOM 793 C CA . LEU A 1 102 ? -3.455 3.061 0.756 1 87.94 102 LEU A CA 1
ATOM 794 C C . LEU A 1 102 ? -2.695 4.371 0.921 1 87.94 102 LEU A C 1
ATOM 796 O O . LEU A 1 102 ? -1.496 4.367 1.212 1 87.94 102 LEU A O 1
ATOM 800 N N . ALA A 1 103 ? -3.414 5.402 0.712 1 90.25 103 ALA A N 1
ATOM 801 C CA . ALA A 1 103 ? -2.83 6.734 0.857 1 90.25 103 ALA A CA 1
ATOM 802 C C . ALA A 1 103 ? -2.385 6.984 2.295 1 90.25 103 ALA A C 1
ATOM 804 O O . ALA A 1 103 ? -1.297 7.516 2.533 1 90.25 103 ALA A O 1
ATOM 805 N N . ASN A 1 104 ? -3.186 6.598 3.242 1 89.75 104 ASN A N 1
ATOM 806 C CA . ASN A 1 104 ? -2.855 6.766 4.652 1 89.75 104 ASN A CA 1
ATOM 807 C C . ASN A 1 104 ? -1.659 5.902 5.055 1 89.75 104 ASN A C 1
ATOM 809 O O . ASN A 1 104 ? -0.849 6.312 5.891 1 89.75 104 ASN A O 1
ATOM 813 N N . PHE A 1 105 ? -1.628 4.773 4.434 1 91.81 105 PHE A N 1
ATOM 814 C CA . PHE A 1 105 ? -0.486 3.893 4.645 1 91.81 105 PHE A CA 1
ATOM 815 C C . PHE A 1 105 ? 0.805 4.559 4.184 1 91.81 105 PHE A C 1
ATOM 817 O O . PHE A 1 105 ? 1.818 4.512 4.887 1 91.81 105 PHE A O 1
ATOM 824 N N . GLY A 1 106 ? 0.739 5.129 3.059 1 91.75 106 GLY A N 1
ATOM 825 C CA . GLY A 1 106 ? 1.894 5.836 2.529 1 91.75 106 GLY A CA 1
ATOM 826 C C . GLY A 1 106 ? 2.314 7.016 3.387 1 91.75 106 GLY A C 1
ATOM 827 O O . GLY A 1 106 ? 3.504 7.203 3.65 1 91.75 106 GLY A O 1
ATOM 828 N N . LEU A 1 107 ? 1.378 7.754 3.832 1 92.5 107 LEU A N 1
ATOM 829 C CA . LEU A 1 107 ? 1.675 8.93 4.648 1 92.5 107 LEU A CA 1
ATOM 830 C C . LEU A 1 107 ? 2.281 8.516 5.988 1 92.5 107 LEU A C 1
ATOM 832 O O . LEU A 1 107 ? 3.201 9.172 6.48 1 92.5 107 LEU A O 1
ATOM 836 N N . MET A 1 108 ? 1.744 7.508 6.52 1 93.31 108 MET A N 1
ATOM 837 C CA . MET A 1 108 ? 2.242 7.02 7.805 1 93.31 108 MET A CA 1
ATOM 838 C C . MET A 1 108 ? 3.709 6.617 7.699 1 93.31 108 MET A C 1
ATOM 840 O O . MET A 1 108 ? 4.516 6.969 8.562 1 93.31 108 MET A O 1
ATOM 844 N N . LEU A 1 109 ? 4.039 5.91 6.68 1 94.19 109 LEU A N 1
ATOM 845 C CA . LEU A 1 109 ? 5.422 5.488 6.477 1 94.19 109 LEU A CA 1
ATOM 846 C C . LEU A 1 109 ? 6.316 6.688 6.176 1 94.19 109 LEU A C 1
ATOM 848 O O . LEU A 1 109 ? 7.473 6.727 6.602 1 94.19 109 LEU A O 1
ATOM 852 N N . PHE A 1 110 ? 5.77 7.594 5.492 1 92.38 110 PHE A N 1
ATOM 853 C CA . PHE A 1 110 ? 6.512 8.812 5.184 1 92.38 110 PHE A CA 1
ATOM 854 C C . PHE A 1 110 ? 6.863 9.57 6.457 1 92.38 110 PHE A C 1
ATOM 856 O O . PHE A 1 110 ? 8.008 9.992 6.637 1 92.38 110 PHE A O 1
ATOM 863 N N . LEU A 1 111 ? 5.922 9.719 7.281 1 89.69 111 LEU A N 1
ATOM 864 C CA . LEU A 1 111 ? 6.145 10.445 8.531 1 89.69 111 LEU A CA 1
ATOM 865 C C . LEU A 1 111 ? 7.133 9.703 9.422 1 89.69 111 LEU A C 1
ATOM 867 O O . LEU A 1 111 ? 7.918 10.32 10.141 1 89.69 111 LEU A O 1
ATOM 871 N N . PHE A 1 112 ? 7.055 8.406 9.375 1 92.75 112 PHE A N 1
ATOM 872 C CA . PHE A 1 112 ? 8.039 7.602 10.086 1 92.75 112 PHE A CA 1
ATOM 873 C C . PHE A 1 112 ? 9.453 7.922 9.602 1 92.75 112 PHE A C 1
ATOM 875 O O . PHE A 1 112 ? 10.352 8.148 10.406 1 92.75 112 PHE A O 1
ATOM 882 N N . LEU A 1 113 ? 9.625 8 8.32 1 89.88 113 LEU A N 1
ATOM 883 C CA . LEU A 1 113 ? 10.945 8.242 7.738 1 89.88 113 LEU A CA 1
ATOM 884 C C . LEU A 1 113 ? 11.414 9.664 8.023 1 89.88 113 LEU A C 1
ATOM 886 O O . LEU A 1 113 ? 12.602 9.898 8.227 1 89.88 113 LEU A O 1
ATOM 890 N N . VAL A 1 114 ? 10.508 10.547 7.949 1 84.44 114 VAL A N 1
ATOM 891 C CA . VAL A 1 114 ? 10.852 11.93 8.273 1 84.44 114 VAL A CA 1
ATOM 892 C C . VAL A 1 114 ? 11.32 12.023 9.719 1 84.44 114 VAL A C 1
ATOM 894 O O . VAL A 1 114 ? 12.258 12.766 10.023 1 84.44 114 VAL A O 1
ATOM 897 N N . GLY A 1 115 ? 10.641 11.297 10.594 1 84.56 115 GLY A N 1
ATOM 898 C CA . GLY A 1 115 ? 11.102 11.227 11.977 1 84.56 115 GLY A CA 1
ATOM 899 C C . GLY A 1 115 ? 12.516 10.695 12.109 1 84.56 115 GLY A C 1
ATOM 900 O O . GLY A 1 115 ? 13.312 11.219 12.891 1 84.56 115 GLY A O 1
ATOM 901 N N . VAL A 1 116 ? 12.805 9.695 11.336 1 86.25 116 VAL A N 1
ATOM 902 C CA . VAL A 1 116 ? 14.141 9.109 11.359 1 86.25 116 VAL A CA 1
ATOM 903 C C . VAL A 1 116 ? 15.164 10.133 10.891 1 86.25 116 VAL A C 1
ATOM 905 O O . VAL A 1 116 ? 16.266 10.234 11.453 1 86.25 116 VAL A O 1
ATOM 908 N N . LYS A 1 117 ? 14.812 10.883 9.867 1 81 117 LYS A N 1
ATOM 909 C CA . LYS A 1 117 ? 15.703 11.883 9.297 1 81 117 LYS A CA 1
ATOM 910 C C . LYS A 1 117 ? 15.977 13.008 10.289 1 81 117 LYS A C 1
ATOM 912 O O . LYS A 1 117 ? 17.078 13.539 10.344 1 81 117 LYS A O 1
ATOM 917 N N . MET A 1 118 ? 14.992 13.422 11.016 1 75.88 118 MET A N 1
ATOM 918 C CA . MET A 1 118 ? 15.102 14.539 11.953 1 75.88 118 MET A CA 1
ATOM 919 C C . MET A 1 118 ? 15.883 14.133 13.195 1 75.88 118 MET A C 1
ATOM 921 O O . MET A 1 118 ? 16.609 14.945 13.773 1 75.88 118 MET A O 1
ATOM 925 N N . ASP A 1 119 ? 15.922 12.992 13.453 1 69.06 119 ASP A N 1
ATOM 926 C CA . ASP A 1 119 ? 16.594 12.461 14.641 1 69.06 119 ASP A CA 1
ATOM 927 C C . ASP A 1 119 ? 16.297 13.328 15.867 1 69.06 119 ASP A C 1
ATOM 929 O O . ASP A 1 119 ? 15.984 14.508 15.734 1 69.06 119 ASP A O 1
ATOM 933 N N . LEU A 1 120 ? 16.172 12.828 16.953 1 64.06 120 LEU A N 1
ATOM 934 C CA . LEU A 1 120 ? 15.875 13.469 18.219 1 64.06 120 LEU A CA 1
ATOM 935 C C . LEU A 1 120 ? 16.922 14.531 18.547 1 64.06 120 LEU A C 1
ATOM 937 O O . LEU A 1 120 ? 16.609 15.578 19.125 1 64.06 120 LEU A O 1
ATOM 941 N N . ASN A 1 121 ? 18.016 14.258 18.109 1 64.19 121 ASN A N 1
ATOM 942 C CA . ASN A 1 121 ? 19.109 15.18 18.406 1 64.19 121 ASN A CA 1
ATOM 943 C C . ASN A 1 121 ? 18.906 16.531 17.734 1 64.19 121 ASN A C 1
ATOM 945 O O . ASN A 1 121 ? 19.188 17.578 18.312 1 64.19 121 ASN A O 1
ATOM 949 N N . MET A 1 122 ? 18.453 16.484 16.625 1 65.19 122 MET A N 1
ATOM 950 C CA . MET A 1 122 ? 18.156 17.703 15.898 1 65.19 122 MET A CA 1
ATOM 951 C C . MET A 1 122 ? 17.031 18.484 16.578 1 65.19 122 MET A C 1
ATOM 953 O O . MET A 1 122 ? 17.078 19.719 16.641 1 65.19 122 MET A O 1
ATOM 957 N N . LEU A 1 123 ? 16.141 17.75 17.047 1 66.12 123 LEU A N 1
ATOM 958 C CA . LEU A 1 123 ? 15 18.375 17.703 1 66.12 123 LEU A CA 1
ATOM 959 C C . LEU A 1 123 ? 15.43 19.062 19 1 66.12 123 LEU A C 1
ATOM 961 O O . LEU A 1 123 ? 14.977 20.172 19.297 1 66.12 123 LEU A O 1
ATOM 965 N N . TRP A 1 124 ? 16.328 18.453 19.578 1 66.94 124 TRP A N 1
ATOM 966 C CA . TRP A 1 124 ? 16.781 18.984 20.859 1 66.94 124 TRP A CA 1
ATOM 967 C C . TRP A 1 124 ? 17.672 20.203 20.656 1 66.94 124 TRP A C 1
ATOM 969 O O . TRP A 1 124 ? 17.641 21.156 21.453 1 66.94 124 TRP A O 1
ATOM 979 N N . ASN A 1 125 ? 18.391 20.156 19.609 1 69.12 125 ASN A N 1
ATOM 980 C CA . ASN A 1 125 ? 19.312 21.266 19.375 1 69.12 125 ASN A CA 1
ATOM 981 C C . ASN A 1 125 ? 18.578 22.516 18.906 1 69.12 125 ASN A C 1
ATOM 983 O O . ASN A 1 125 ? 18.938 23.625 19.281 1 69.12 125 ASN A O 1
ATOM 987 N N . THR A 1 126 ? 17.656 22.344 18.094 1 66.38 126 THR A N 1
ATOM 988 C CA . THR A 1 126 ? 16.844 23.453 17.609 1 66.38 126 THR A CA 1
ATOM 989 C C . THR A 1 126 ? 15.68 23.703 18.547 1 66.38 126 THR A C 1
ATOM 991 O O . THR A 1 126 ? 15.023 24.75 18.453 1 66.38 126 THR A O 1
ATOM 994 N N . GLY A 1 127 ? 15.609 23.016 19.469 1 71.62 127 GLY A N 1
ATOM 995 C CA . GLY A 1 127 ? 14.422 22.703 20.25 1 71.62 127 GLY A CA 1
ATOM 996 C C . GLY A 1 127 ? 13.773 23.938 20.875 1 71.62 127 GLY A C 1
ATOM 997 O O . GLY A 1 127 ? 12.555 24.078 20.828 1 71.62 127 GLY A O 1
ATOM 998 N N . ARG A 1 128 ? 14.625 24.953 21.375 1 82.06 128 ARG A N 1
ATOM 999 C CA . ARG A 1 128 ? 13.938 26.062 22.047 1 82.06 128 ARG A CA 1
ATOM 1000 C C . ARG A 1 128 ? 13.234 26.969 21.031 1 82.06 128 ARG A C 1
ATOM 1002 O O . ARG A 1 128 ? 12.078 27.344 21.234 1 82.06 128 ARG A O 1
ATOM 1009 N N . ARG A 1 129 ? 13.977 27.344 20.062 1 87.81 129 ARG A N 1
ATOM 1010 C CA . ARG A 1 129 ? 13.391 28.188 19.031 1 87.81 129 ARG A CA 1
ATOM 1011 C C . ARG A 1 129 ? 12.234 27.484 18.328 1 87.81 129 ARG A C 1
ATOM 1013 O O . ARG A 1 129 ? 11.188 28.094 18.078 1 87.81 129 ARG A O 1
ATOM 1020 N N . ALA A 1 130 ? 12.469 26.281 18.062 1 88.44 130 ALA A N 1
ATOM 1021 C CA . ALA A 1 130 ? 11.438 25.5 17.391 1 88.44 130 ALA A CA 1
ATOM 1022 C C . ALA A 1 130 ? 10.188 25.359 18.25 1 88.44 130 ALA A C 1
ATOM 1024 O O . ALA A 1 130 ? 9.07 25.406 17.734 1 88.44 130 ALA A O 1
ATOM 1025 N N . VAL A 1 131 ? 10.438 25.266 19.531 1 88.56 131 VAL A N 1
ATOM 1026 C CA . VAL A 1 131 ? 9.328 25.109 20.453 1 88.56 131 VAL A CA 1
ATOM 1027 C C . VAL A 1 131 ? 8.531 26.406 20.516 1 88.56 131 VAL A C 1
ATOM 1029 O O . VAL A 1 131 ? 7.297 26.391 20.469 1 88.56 131 VAL A O 1
ATOM 1032 N N . ILE A 1 132 ? 9.203 27.484 20.594 1 91.75 132 ILE A N 1
ATOM 1033 C CA . ILE A 1 132 ? 8.547 28.781 20.703 1 91.75 132 ILE A CA 1
ATOM 1034 C C . ILE A 1 132 ? 7.766 29.078 19.422 1 91.75 132 ILE A C 1
ATOM 1036 O O . ILE A 1 132 ? 6.605 29.5 19.484 1 91.75 132 ILE A O 1
ATOM 1040 N N . ILE A 1 133 ? 8.383 28.875 18.375 1 91.06 133 ILE A N 1
ATOM 1041 C CA . ILE A 1 133 ? 7.742 29.141 17.094 1 91.06 133 ILE A CA 1
ATOM 1042 C C . ILE A 1 133 ? 6.582 28.156 16.891 1 91.06 133 ILE A C 1
ATOM 1044 O O . ILE A 1 133 ? 5.512 28.562 16.406 1 91.06 133 ILE A O 1
ATOM 1048 N N . GLY A 1 134 ? 6.84 26.922 17.172 1 91.38 134 GLY A N 1
ATOM 1049 C CA . GLY A 1 134 ? 5.781 25.922 17.047 1 91.38 134 GLY A CA 1
ATOM 1050 C C . GLY A 1 134 ? 4.57 26.234 17.906 1 91.38 134 GLY A C 1
ATOM 1051 O O . GLY A 1 134 ? 3.434 26.141 17.453 1 91.38 134 GLY A O 1
ATOM 1052 N N . LEU A 1 135 ? 4.824 26.656 19.125 1 91.62 135 LEU A N 1
ATOM 1053 C CA . LEU A 1 135 ? 3.734 27 20.031 1 91.62 135 LEU A CA 1
ATOM 1054 C C . LEU A 1 135 ? 3.029 28.266 19.578 1 91.62 135 LEU A C 1
ATOM 1056 O O . LEU A 1 135 ? 1.808 28.391 19.703 1 91.62 135 LEU A O 1
ATOM 1060 N N . ALA A 1 136 ? 3.756 29.156 19.094 1 92.75 136 ALA A N 1
ATOM 1061 C CA . ALA A 1 136 ? 3.182 30.406 18.594 1 92.75 136 ALA A CA 1
ATOM 1062 C C . ALA A 1 136 ? 2.293 30.172 17.375 1 92.75 136 ALA A C 1
ATOM 1064 O O . ALA A 1 136 ? 1.217 30.75 17.266 1 92.75 136 ALA A O 1
ATOM 1065 N N . THR A 1 137 ? 2.799 29.328 16.531 1 90.81 137 THR A N 1
ATOM 1066 C CA . THR A 1 137 ? 2.053 29.062 15.305 1 90.81 137 THR A CA 1
ATOM 1067 C C . THR A 1 137 ? 0.824 28.203 15.594 1 90.81 137 THR A C 1
ATOM 1069 O O . THR A 1 137 ? -0.085 28.109 14.766 1 90.81 137 THR A O 1
ATOM 1072 N N . PHE A 1 138 ? 0.845 27.609 16.719 1 91.88 138 PHE A N 1
ATOM 1073 C CA . PHE A 1 138 ? -0.327 26.844 17.156 1 91.88 138 PHE A CA 1
ATOM 1074 C C . PHE A 1 138 ? -1.304 27.75 17.906 1 91.88 138 PHE A C 1
ATOM 1076 O O . PHE A 1 138 ? -2.486 27.812 17.562 1 91.88 138 PHE A O 1
ATOM 1083 N N . LEU A 1 139 ? -0.864 28.531 18.859 1 92 139 LEU A N 1
ATOM 1084 C CA . LEU A 1 139 ? -1.705 29.281 19.781 1 92 139 LEU A CA 1
ATOM 1085 C C . LEU A 1 139 ? -2.279 30.531 19.109 1 92 139 LEU A C 1
ATOM 1087 O O . LEU A 1 139 ? -3.441 30.875 19.328 1 92 139 LEU A O 1
ATOM 1091 N N . PHE A 1 140 ? -1.533 31.203 18.328 1 92.06 140 PHE A N 1
ATOM 1092 C CA . PHE A 1 140 ? -1.985 32.469 17.734 1 92.06 140 PHE A CA 1
ATOM 1093 C C . PHE A 1 140 ? -3.139 32.219 16.766 1 92.06 140 PHE A C 1
ATOM 1095 O O . PHE A 1 140 ? -4.188 32.844 16.875 1 92.06 140 PHE A O 1
ATOM 1102 N N . PRO A 1 141 ? -2.936 31.344 15.828 1 90.31 141 PRO A N 1
ATOM 1103 C CA . PRO A 1 141 ? -4.066 31.062 14.938 1 90.31 141 PRO A CA 1
ATOM 1104 C C . PRO A 1 141 ? -5.273 30.484 15.672 1 90.31 141 PRO A C 1
ATOM 1106 O O . PRO A 1 141 ? -6.418 30.781 15.312 1 90.31 141 PRO A O 1
ATOM 1109 N N . LEU A 1 142 ? -5.027 29.672 16.641 1 89.31 142 LEU A N 1
ATOM 1110 C CA . LEU A 1 142 ? -6.121 29.094 17.422 1 89.31 142 LEU A CA 1
ATOM 1111 C C . LEU A 1 142 ? -6.934 30.188 18.094 1 89.31 142 LEU A C 1
ATOM 1113 O O . LEU A 1 142 ? -8.164 30.203 18.016 1 89.31 142 LEU A O 1
ATOM 1117 N N . LEU A 1 143 ? -6.27 31.078 18.734 1 88.75 143 LEU A N 1
ATOM 1118 C CA . LEU A 1 143 ? -6.93 32.156 19.469 1 88.75 143 LEU A CA 1
ATOM 1119 C C . LEU A 1 143 ? -7.633 33.094 18.516 1 88.75 143 LEU A C 1
ATOM 1121 O O . LEU A 1 143 ? -8.773 33.531 18.766 1 88.75 143 LEU A O 1
ATOM 1125 N N . LEU A 1 144 ? -6.988 33.469 17.516 1 88.81 144 LEU A N 1
ATOM 1126 C CA . LEU A 1 144 ? -7.559 34.406 16.562 1 88.81 144 LEU A CA 1
ATOM 1127 C C . LEU A 1 144 ? -8.781 33.812 15.867 1 88.81 144 LEU A C 1
ATOM 1129 O O . LEU A 1 144 ? -9.805 34.5 15.727 1 88.81 144 LEU A O 1
ATOM 1133 N N . CYS A 1 145 ? -8.609 32.625 15.383 1 84 145 CYS A N 1
ATOM 1134 C CA . CYS A 1 145 ? -9.719 31.984 14.68 1 84 145 CYS A CA 1
ATOM 1135 C C . CYS A 1 145 ? -10.875 31.703 15.633 1 84 145 CYS A C 1
ATOM 1137 O O . CYS A 1 145 ? -12.039 31.734 15.227 1 84 145 CYS A O 1
ATOM 1139 N N . PHE A 1 146 ? -10.539 31.438 16.859 1 82.31 146 PHE A N 1
ATOM 1140 C CA . PHE A 1 146 ? -11.586 31.25 17.859 1 82.31 146 PHE A CA 1
ATOM 1141 C C . PHE A 1 146 ? -12.375 32.531 18.062 1 82.31 146 PHE A C 1
ATOM 1143 O O . PHE A 1 146 ? -13.602 32.5 18.141 1 82.31 146 PHE A O 1
ATOM 1150 N N . ILE A 1 147 ? -11.719 33.625 18.156 1 84.38 147 ILE A N 1
ATOM 1151 C CA . ILE A 1 147 ? -12.352 34.906 18.359 1 84.38 147 ILE A CA 1
ATOM 1152 C C . ILE A 1 147 ? -13.219 35.25 17.156 1 84.38 147 ILE A C 1
ATOM 1154 O O . ILE A 1 147 ? -14.359 35.719 17.312 1 84.38 147 ILE A O 1
ATOM 1158 N N . ILE A 1 148 ? -12.727 35 16.016 1 82.38 148 ILE A N 1
ATOM 1159 C CA . ILE A 1 148 ? -13.461 35.281 14.789 1 82.38 148 ILE A CA 1
ATOM 1160 C C . ILE A 1 148 ? -14.695 34.375 14.688 1 82.38 148 ILE A C 1
ATOM 1162 O O . ILE A 1 148 ? -15.758 34.812 14.25 1 82.38 148 ILE A O 1
ATOM 1166 N N . SER A 1 149 ? -14.469 33.125 14.992 1 77.19 149 SER A N 1
ATOM 1167 C CA . SER A 1 149 ? -15.586 32.188 14.953 1 77.19 149 SER A CA 1
ATOM 1168 C C . SER A 1 149 ? -16.703 32.625 15.906 1 77.19 149 SER A C 1
ATOM 1170 O O . SER A 1 149 ? -17.891 32.469 15.594 1 77.19 149 SER A O 1
ATOM 1172 N N . GLN A 1 150 ? -16.375 33.156 17.031 1 75.88 150 GLN A N 1
ATOM 1173 C CA . GLN A 1 150 ? -17.359 33.625 18 1 75.88 150 GLN A CA 1
ATOM 1174 C C . GLN A 1 150 ? -18.109 34.844 17.453 1 75.88 150 GLN A C 1
ATOM 1176 O O . GLN A 1 150 ? -19.297 35.031 17.719 1 75.88 150 GLN A O 1
ATOM 1181 N N . CYS A 1 151 ? -17.406 35.594 16.75 1 76.44 151 CYS A N 1
ATOM 1182 C CA . CYS A 1 151 ? -18.016 36.781 16.172 1 76.44 151 CYS A CA 1
ATOM 1183 C C . CYS A 1 151 ? -19.031 36.375 15.094 1 76.44 151 CYS A C 1
ATOM 1185 O O . CYS A 1 151 ? -20.078 37.031 14.961 1 76.44 151 CYS A O 1
ATOM 1187 N N . PHE A 1 152 ? -18.734 35.312 14.344 1 73.81 152 PHE A N 1
ATOM 1188 C CA . PHE A 1 152 ? -19.641 34.844 13.297 1 73.81 152 PHE A CA 1
ATOM 1189 C C . PHE A 1 152 ? -20.844 34.125 13.906 1 73.81 152 PHE A C 1
ATOM 1191 O O . PHE A 1 152 ? -21.938 34.156 13.336 1 73.81 152 PHE A O 1
ATOM 1198 N N . LEU A 1 153 ? -20.578 33.281 14.914 1 63.5 153 LEU A N 1
ATOM 1199 C CA . LEU A 1 153 ? -21.688 32.625 15.594 1 63.5 153 LEU A CA 1
ATOM 1200 C C . LEU A 1 153 ? -22.719 33.625 16.078 1 63.5 153 LEU A C 1
ATOM 1202 O O . LEU A 1 153 ? -23.922 33.375 15.992 1 63.5 153 LEU A O 1
ATOM 1206 N N . HIS A 1 154 ? -22.25 34.594 16.656 1 60.5 154 HIS A N 1
ATOM 1207 C CA . HIS A 1 154 ? -23.172 35.625 17.125 1 60.5 154 HIS A CA 1
ATOM 1208 C C . HIS A 1 154 ? -23.922 36.25 15.961 1 60.5 154 HIS A C 1
ATOM 1210 O O . HIS A 1 154 ? -25.109 36.594 16.078 1 60.5 154 HIS A O 1
ATOM 1216 N N . SER A 1 155 ? -23.188 36.312 14.992 1 58.62 155 SER A N 1
ATOM 1217 C CA . SER A 1 155 ? -23.844 36.969 13.875 1 58.62 155 SER A CA 1
ATOM 1218 C C . SER A 1 155 ? -24.797 36.031 13.148 1 58.62 155 SER A C 1
ATOM 1220 O O . SER A 1 155 ? -25.828 36.469 12.633 1 58.62 155 SER A O 1
ATOM 1222 N N . LEU A 1 156 ? -24.344 34.781 13.023 1 54.75 156 LEU A N 1
ATOM 1223 C CA . LEU A 1 156 ? -25.188 33.875 12.242 1 54.75 156 LEU A CA 1
ATOM 1224 C C . LEU A 1 156 ? -26.172 33.156 13.148 1 54.75 156 LEU A C 1
ATOM 1226 O O . LEU A 1 156 ? -26.984 32.344 12.664 1 54.75 156 LEU A O 1
ATOM 1230 N N . ALA A 1 157 ? -26.562 33.688 14.289 1 50.47 157 ALA A N 1
ATOM 1231 C CA . ALA A 1 157 ? -27.547 33.062 15.18 1 50.47 157 ALA A CA 1
ATOM 1232 C C . ALA A 1 157 ? -27.375 31.547 15.211 1 50.47 157 ALA A C 1
ATOM 1234 O O . ALA A 1 157 ? -28.359 30.812 15.266 1 50.47 157 ALA A O 1
ATOM 1235 N N . LEU A 1 158 ? -26.328 31.047 14.938 1 51.91 158 LEU A N 1
ATOM 1236 C CA . LEU A 1 158 ? -26.188 29.625 14.688 1 51.91 158 LEU A CA 1
ATOM 1237 C C . LEU A 1 158 ? -26.141 28.844 15.992 1 51.91 158 LEU A C 1
ATOM 1239 O O . LEU A 1 158 ? -25.547 29.297 16.969 1 51.91 158 LEU A O 1
ATOM 1243 N N . GLU A 1 159 ? -27.094 28.016 16.297 1 51.41 159 GLU A N 1
ATOM 1244 C CA . GLU A 1 159 ? -27.375 27.125 17.422 1 51.41 159 GLU A CA 1
ATOM 1245 C C . GLU A 1 159 ? -26.094 26.469 17.938 1 51.41 159 GLU A C 1
ATOM 1247 O O . GLU A 1 159 ? -25.078 26.469 17.25 1 51.41 159 GLU A O 1
ATOM 1252 N N . GLN A 1 160 ? -26.141 25.938 19.188 1 50.78 160 GLN A N 1
ATOM 1253 C CA . GLN A 1 160 ? -25.141 25.25 20.016 1 50.78 160 GLN A CA 1
ATOM 1254 C C . GLN A 1 160 ? -24.281 24.312 19.172 1 50.78 160 GLN A C 1
ATOM 1256 O O . GLN A 1 160 ? -23.062 24.219 19.391 1 50.78 160 GLN A O 1
ATOM 1261 N N . ARG A 1 161 ? -24.859 23.625 18.219 1 54.16 161 ARG A N 1
ATOM 1262 C CA . ARG A 1 161 ? -24.188 22.625 17.406 1 54.16 161 ARG A CA 1
ATOM 1263 C C . ARG A 1 161 ? -23.109 23.281 16.531 1 54.16 161 ARG A C 1
ATOM 1265 O O . ARG A 1 161 ? -22.062 22.672 16.297 1 54.16 161 ARG A O 1
ATOM 1272 N N . ILE A 1 162 ? -23.25 24.562 16.453 1 57.31 162 ILE A N 1
ATOM 1273 C CA . ILE A 1 162 ? -22.344 25.266 15.539 1 57.31 162 ILE A CA 1
ATOM 1274 C C . ILE A 1 162 ? -21.078 25.688 16.281 1 57.31 162 ILE A C 1
ATOM 1276 O O . ILE A 1 162 ? -19.984 25.703 15.703 1 57.31 162 ILE A O 1
ATOM 1280 N N . HIS A 1 163 ? -21.281 25.875 17.656 1 60.88 163 HIS A N 1
ATOM 1281 C CA . HIS A 1 163 ? -20.109 26.266 18.422 1 60.88 163 HIS A CA 1
ATOM 1282 C C . HIS A 1 163 ? -19.031 25.188 18.375 1 60.88 163 HIS A C 1
ATOM 1284 O O . HIS A 1 163 ? -17.844 25.5 18.188 1 60.88 163 HIS A O 1
ATOM 1290 N N . ARG A 1 164 ? -19.484 24.062 18.438 1 63.31 164 ARG A N 1
ATOM 1291 C CA . ARG A 1 164 ? -18.547 22.953 18.391 1 63.31 164 ARG A CA 1
ATOM 1292 C C . ARG A 1 164 ? -17.891 22.844 17 1 63.31 164 ARG A C 1
ATOM 1294 O O . ARG A 1 164 ? -16.703 22.562 16.891 1 63.31 164 ARG A O 1
ATOM 1301 N N . SER A 1 165 ? -18.734 23.141 16.188 1 69.56 165 SER A N 1
ATOM 1302 C CA . SER A 1 165 ? -18.234 23.062 14.828 1 69.56 165 SER A CA 1
ATOM 1303 C C . SER A 1 165 ? -17.203 24.156 14.555 1 69.56 165 SER A C 1
ATOM 1305 O O . SER A 1 165 ? -16.203 23.938 13.875 1 69.56 165 SER A O 1
ATOM 1307 N N . LEU A 1 166 ? -17.484 25.219 15.312 1 68.56 166 LEU A N 1
ATOM 1308 C CA . LEU A 1 166 ? -16.594 26.359 15.07 1 68.56 166 LEU A CA 1
ATOM 1309 C C . LEU A 1 166 ? -15.266 26.156 15.797 1 68.56 166 LEU A C 1
ATOM 1311 O O . LEU A 1 166 ? -14.211 26.516 15.273 1 68.56 166 LEU A O 1
ATOM 1315 N N . LEU A 1 167 ? -15.352 25.578 16.984 1 70.75 167 LEU A N 1
ATOM 1316 C CA . LEU A 1 167 ? -14.125 25.25 17.703 1 70.75 167 LEU A CA 1
ATOM 1317 C C . LEU A 1 167 ? -13.305 24.203 16.953 1 70.75 167 LEU A C 1
ATOM 1319 O O . LEU A 1 167 ? -12.07 24.266 16.938 1 70.75 167 LEU A O 1
ATOM 1323 N N . TRP A 1 168 ? -14 23.438 16.312 1 73.69 168 TRP A N 1
ATOM 1324 C CA . TRP A 1 168 ? -13.336 22.422 15.508 1 73.69 168 TRP A CA 1
ATOM 1325 C C . TRP A 1 168 ? -12.625 23.062 14.312 1 73.69 168 TRP A C 1
ATOM 1327 O O . TRP A 1 168 ? -11.477 22.734 14.016 1 73.69 168 TRP A O 1
ATOM 1337 N N . VAL A 1 169 ? -13.305 23.984 13.797 1 75.06 169 VAL A N 1
ATOM 1338 C CA . VAL A 1 169 ? -12.734 24.656 12.633 1 75.06 169 VAL A CA 1
ATOM 1339 C C . VAL A 1 169 ? -11.516 25.469 13.055 1 75.06 169 VAL A C 1
ATOM 1341 O O . VAL A 1 169 ? -10.5 25.484 12.352 1 75.06 169 VAL A O 1
ATOM 1344 N N . ALA A 1 170 ? -11.648 26.125 14.172 1 75.56 170 ALA A N 1
ATOM 1345 C CA . ALA A 1 170 ? -10.531 26.922 14.688 1 75.56 170 ALA A CA 1
ATOM 1346 C C . ALA A 1 170 ? -9.328 26.047 14.984 1 75.56 170 ALA A C 1
ATOM 1348 O O . ALA A 1 170 ? -8.188 26.422 14.703 1 75.56 170 ALA A O 1
ATOM 1349 N N . SER A 1 171 ? -9.594 24.891 15.461 1 78.44 171 SER A N 1
ATOM 1350 C CA . SER A 1 171 ? -8.523 23.969 15.781 1 78.44 171 SER A CA 1
ATOM 1351 C C . SER A 1 171 ? -7.84 23.453 14.516 1 78.44 171 SER A C 1
ATOM 1353 O O . SER A 1 171 ? -6.625 23.234 14.5 1 78.44 171 SER A O 1
ATOM 1355 N N . LEU A 1 172 ? -8.602 23.312 13.5 1 78.69 172 LEU A N 1
ATOM 1356 C CA . LEU A 1 172 ? -8.047 22.844 12.242 1 78.69 172 LEU A CA 1
ATOM 1357 C C . LEU A 1 172 ? -7.125 23.875 11.625 1 78.69 172 LEU A C 1
ATOM 1359 O O . LEU A 1 172 ? -6.117 23.531 11 1 78.69 172 LEU A O 1
ATOM 1363 N N 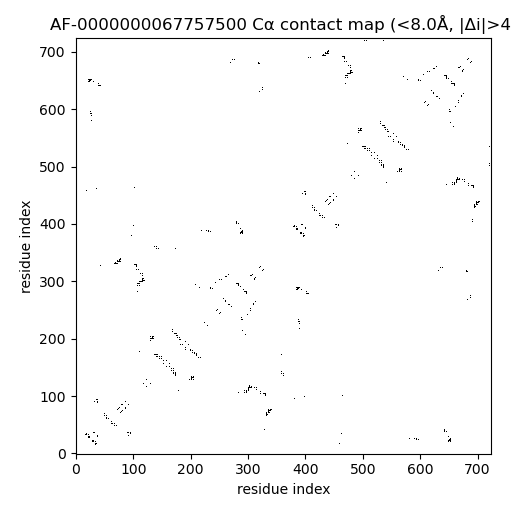. GLN A 1 173 ? -7.465 25.078 11.906 1 81.19 173 GLN A N 1
ATOM 1364 C CA . GLN A 1 173 ? -6.684 26.156 11.305 1 81.19 173 GLN A CA 1
ATOM 1365 C C . GLN A 1 173 ? -5.348 26.328 12.023 1 81.19 173 GLN A C 1
ATOM 1367 O O . GLN A 1 173 ? -4.41 26.922 11.477 1 81.19 173 GLN A O 1
ATOM 1372 N N . SER A 1 174 ? -5.293 25.812 13.172 1 83.19 174 SER A N 1
ATOM 1373 C CA . SER A 1 174 ? -4.074 25.953 13.961 1 83.19 174 SER A CA 1
ATOM 1374 C C . SER A 1 174 ? -3.096 24.812 13.672 1 83.19 174 SER A C 1
ATOM 1376 O O . SER A 1 174 ? -1.937 24.875 14.094 1 83.19 174 SER A O 1
ATOM 1378 N N . MET A 1 175 ? -3.549 23.922 12.906 1 80.94 175 MET A N 1
ATOM 1379 C CA . MET A 1 175 ? -2.713 22.766 12.625 1 80.94 175 MET A CA 1
ATOM 1380 C C . MET A 1 175 ? -1.81 23.016 11.422 1 80.94 175 MET A C 1
ATOM 1382 O O . MET A 1 175 ? -2.275 23.469 10.375 1 80.94 175 MET A O 1
ATOM 1386 N N . SER A 1 176 ? -0.53 22.953 11.664 1 81.12 176 SER A N 1
ATOM 1387 C CA . SER A 1 176 ? 0.415 22.969 10.555 1 81.12 176 SER A CA 1
ATOM 1388 C C . SER A 1 176 ? 0.851 21.562 10.188 1 81.12 176 SER A C 1
ATOM 1390 O O . SER A 1 176 ? 1.148 20.75 11.062 1 81.12 176 SER A O 1
ATOM 1392 N N . SER A 1 177 ? 0.743 21.266 8.977 1 81.06 177 SER A N 1
ATOM 1393 C CA . SER A 1 177 ? 1.023 19.922 8.508 1 81.06 177 SER A CA 1
ATOM 1394 C C . SER A 1 177 ? 2.521 19.688 8.336 1 81.06 177 SER A C 1
ATOM 1396 O O . SER A 1 177 ? 3.152 20.312 7.473 1 81.06 177 SER A O 1
ATOM 1398 N N . PHE A 1 178 ? 3.041 18.812 9.125 1 82.44 178 PHE A N 1
ATOM 1399 C CA . PHE A 1 178 ? 4.449 18.438 9.078 1 82.44 178 PHE A CA 1
ATOM 1400 C C . PHE A 1 178 ? 4.828 17.922 7.703 1 82.44 178 PHE A C 1
ATOM 1402 O O . PHE A 1 178 ? 5.871 18.281 7.156 1 82.44 178 PHE A O 1
ATOM 1409 N N . HIS A 1 179 ? 3.967 17.125 7.191 1 80.06 179 HIS A N 1
ATOM 1410 C CA . HIS A 1 179 ? 4.285 16.484 5.918 1 80.06 179 HIS A CA 1
ATOM 1411 C C . HIS A 1 179 ? 4.254 17.5 4.773 1 80.06 179 HIS A C 1
ATOM 1413 O O . HIS A 1 179 ? 5.059 17.422 3.846 1 80.06 179 HIS A O 1
ATOM 1419 N N . VAL A 1 180 ? 3.348 18.469 4.852 1 86 180 VAL A N 1
ATOM 1420 C CA . VAL A 1 180 ? 3.285 19.5 3.818 1 86 180 VAL A CA 1
ATOM 1421 C C . VAL A 1 180 ? 4.535 20.375 3.881 1 86 180 VAL A C 1
ATOM 1423 O O . VAL A 1 180 ? 5.129 20.688 2.848 1 86 180 VAL A O 1
ATOM 1426 N N . THR A 1 181 ? 4.926 20.703 5.055 1 87.5 181 THR A N 1
ATOM 1427 C CA . THR A 1 181 ? 6.117 21.516 5.246 1 87.5 181 THR A CA 1
ATOM 1428 C C . THR A 1 181 ? 7.359 20.797 4.742 1 87.5 181 THR A C 1
ATOM 1430 O O . THR A 1 181 ? 8.219 21.391 4.09 1 87.5 181 THR A O 1
ATOM 1433 N N . ASN A 1 182 ? 7.391 19.531 5.035 1 84.44 182 ASN A N 1
ATOM 1434 C CA . ASN A 1 182 ? 8.523 18.734 4.578 1 84.44 182 ASN A CA 1
ATOM 1435 C C . ASN A 1 182 ? 8.594 18.688 3.053 1 84.44 182 ASN A C 1
ATOM 1437 O O . ASN A 1 182 ? 9.672 18.812 2.471 1 84.44 182 ASN A O 1
ATOM 1441 N N . CYS A 1 183 ? 7.453 18.469 2.469 1 83.06 183 CYS A N 1
ATOM 1442 C CA . CYS A 1 183 ? 7.406 18.406 1.014 1 83.06 183 CYS A CA 1
ATOM 1443 C C . CYS A 1 183 ? 7.809 19.734 0.39 1 83.06 183 CYS A C 1
ATOM 1445 O O . CYS A 1 183 ? 8.578 19.766 -0.572 1 83.06 183 CYS A O 1
ATOM 1447 N N . LEU A 1 184 ? 7.352 20.797 0.974 1 85.12 184 LEU A N 1
ATOM 1448 C CA . LEU A 1 184 ? 7.645 22.125 0.45 1 85.12 184 LEU A CA 1
ATOM 1449 C C . LEU A 1 184 ? 9.125 22.453 0.603 1 85.12 184 LEU A C 1
ATOM 1451 O O . LEU A 1 184 ? 9.742 22.984 -0.322 1 85.12 184 LEU A O 1
ATOM 1455 N N . LEU A 1 185 ? 9.664 22.109 1.674 1 86.19 185 LEU A N 1
ATOM 1456 C CA . LEU A 1 185 ? 11.07 22.391 1.943 1 86.19 185 LEU A CA 1
ATOM 1457 C C . LEU A 1 185 ? 11.977 21.547 1.062 1 86.19 185 LEU A C 1
ATOM 1459 O O . LEU A 1 185 ? 13.055 21.984 0.657 1 86.19 185 LEU A O 1
ATOM 1463 N N . THR A 1 186 ? 11.5 20.297 0.842 1 80.31 186 THR A N 1
ATOM 1464 C CA . THR A 1 186 ? 12.266 19.406 -0.04 1 80.31 186 THR A CA 1
ATOM 1465 C C . THR A 1 186 ? 12.266 19.953 -1.468 1 80.31 186 THR A C 1
ATOM 1467 O O . THR A 1 186 ? 13.312 20 -2.119 1 80.31 186 THR A O 1
ATOM 1470 N N . ASP A 1 187 ? 11.133 20.391 -1.907 1 81.88 187 ASP A N 1
ATOM 1471 C CA . ASP A 1 187 ? 10.992 20.938 -3.258 1 81.88 187 ASP A CA 1
ATOM 1472 C C . ASP A 1 187 ? 11.812 22.203 -3.426 1 81.88 187 ASP A C 1
ATOM 1474 O O . ASP A 1 187 ? 12.336 22.484 -4.508 1 81.88 187 ASP A O 1
ATOM 1478 N N . LEU A 1 188 ? 11.984 22.953 -2.324 1 84.25 188 LEU A N 1
ATOM 1479 C CA . LEU A 1 188 ? 12.703 24.219 -2.367 1 84.25 188 LEU A CA 1
ATOM 1480 C C . LEU A 1 188 ? 14.172 24.016 -2.023 1 84.25 188 LEU A C 1
ATOM 1482 O O . LEU A 1 188 ? 14.945 24.984 -1.985 1 84.25 188 LEU A O 1
ATOM 1486 N N . LYS A 1 189 ? 14.555 22.703 -1.735 1 83.38 189 LYS A N 1
ATOM 1487 C CA . LYS A 1 189 ? 15.922 22.312 -1.391 1 83.38 189 LYS A CA 1
ATOM 1488 C C . LYS A 1 189 ? 16.406 23.062 -0.155 1 83.38 189 LYS A C 1
ATOM 1490 O O . LYS A 1 189 ? 17.531 23.562 -0.132 1 83.38 189 LYS A O 1
ATOM 1495 N N . LEU A 1 190 ? 15.555 23.281 0.812 1 86.44 190 LEU A N 1
ATOM 1496 C CA . LEU A 1 190 ? 15.867 24 2.043 1 86.44 190 LEU A CA 1
ATOM 1497 C C . LEU A 1 190 ? 15.805 23.078 3.246 1 86.44 190 LEU A C 1
ATOM 1499 O O . LEU A 1 190 ? 15.93 23.516 4.391 1 86.44 190 LEU A O 1
ATOM 1503 N N . LEU A 1 191 ? 15.609 21.781 3.059 1 80.56 191 LEU A N 1
ATOM 1504 C CA . LEU A 1 191 ? 15.375 20.828 4.129 1 80.56 191 LEU A CA 1
ATOM 1505 C C . LEU A 1 191 ? 16.578 20.766 5.07 1 80.56 191 LEU A C 1
ATOM 1507 O O . LEU A 1 191 ? 16.406 20.641 6.289 1 80.56 191 LEU A O 1
ATOM 1511 N N . ASN A 1 192 ? 17.766 20.922 4.492 1 79 192 ASN A N 1
ATOM 1512 C CA . ASN A 1 192 ? 18.969 20.766 5.305 1 79 192 ASN A CA 1
ATOM 1513 C C . ASN A 1 192 ? 19.469 22.109 5.824 1 79 192 ASN A C 1
ATOM 1515 O O . ASN A 1 192 ? 20.469 22.188 6.527 1 79 192 ASN A O 1
ATOM 1519 N N . SER A 1 193 ? 18.766 23.141 5.551 1 85.62 193 SER A N 1
ATOM 1520 C CA . SER A 1 193 ? 19.125 24.469 6.047 1 85.62 193 SER A CA 1
ATOM 1521 C C . SER A 1 193 ? 18.641 24.672 7.48 1 85.62 193 SER A C 1
ATOM 1523 O O . SER A 1 193 ? 17.812 23.906 7.98 1 85.62 193 SER A O 1
ATOM 1525 N N . GLU A 1 194 ? 19.234 25.641 8.078 1 85.31 194 GLU A N 1
ATOM 1526 C CA . GLU A 1 194 ? 18.844 25.938 9.445 1 85.31 194 GLU A CA 1
ATOM 1527 C C . GLU A 1 194 ? 17.375 26.359 9.523 1 85.31 194 GLU A C 1
ATOM 1529 O O . GLU A 1 194 ? 16.641 25.938 10.43 1 85.31 194 GLU A O 1
ATOM 1534 N N . ILE A 1 195 ? 16.969 27.125 8.578 1 87.44 195 ILE A N 1
ATOM 1535 C CA . ILE A 1 195 ? 15.586 27.578 8.539 1 87.44 195 ILE A CA 1
ATOM 1536 C C . ILE A 1 195 ? 14.656 26.391 8.305 1 87.44 195 ILE A C 1
ATOM 1538 O O . ILE A 1 195 ? 13.555 26.328 8.852 1 87.44 195 ILE A O 1
ATOM 1542 N N . GLY A 1 196 ? 15.086 25.484 7.469 1 86.38 196 GLY A N 1
ATOM 1543 C CA . GLY A 1 196 ? 14.297 24.297 7.199 1 86.38 196 GLY A CA 1
ATOM 1544 C C . GLY A 1 196 ? 14.117 23.406 8.414 1 86.38 196 GLY A C 1
ATOM 1545 O O . GLY A 1 196 ? 13.016 22.922 8.672 1 86.38 196 GLY A O 1
ATOM 1546 N N . LYS A 1 197 ? 15.148 23.312 9.094 1 83.12 197 LYS A N 1
ATOM 1547 C CA . LYS A 1 197 ? 15.109 22.484 10.297 1 83.12 197 LYS A CA 1
ATOM 1548 C C . LYS A 1 197 ? 14.188 23.094 11.352 1 83.12 197 LYS A C 1
ATOM 1550 O O . LYS A 1 197 ? 13.43 22.375 12.008 1 83.12 197 LYS A O 1
ATOM 1555 N N . ILE A 1 198 ? 14.258 24.359 11.461 1 87.38 198 ILE A N 1
ATOM 1556 C CA . ILE A 1 198 ? 13.414 25.062 12.422 1 87.38 198 ILE A CA 1
ATOM 1557 C C . ILE A 1 198 ? 11.953 24.969 11.992 1 87.38 198 ILE A C 1
ATOM 1559 O O . ILE A 1 198 ? 11.07 24.703 12.805 1 87.38 198 ILE A O 1
ATOM 1563 N N . ALA A 1 199 ? 11.758 25.188 10.742 1 88.12 199 ALA A N 1
ATOM 1564 C CA . ALA A 1 199 ? 10.398 25.141 10.219 1 88.12 199 ALA A CA 1
ATOM 1565 C C . ALA A 1 199 ? 9.789 23.766 10.383 1 88.12 199 ALA A C 1
ATOM 1567 O O . ALA A 1 199 ? 8.625 23.625 10.758 1 88.12 199 ALA A O 1
ATOM 1568 N N . LEU A 1 200 ? 10.562 22.797 10.109 1 84.25 200 LEU A N 1
ATOM 1569 C CA . LEU A 1 200 ? 10.094 21.422 10.211 1 84.25 200 LEU A CA 1
ATOM 1570 C C . LEU A 1 200 ? 9.82 21.047 11.656 1 84.25 200 LEU A C 1
ATOM 1572 O O . LEU A 1 200 ? 8.781 20.453 11.961 1 84.25 200 LEU A O 1
ATOM 1576 N N . SER A 1 201 ? 10.734 21.391 12.477 1 83.69 201 SER A N 1
ATOM 1577 C CA . SER A 1 201 ? 10.57 21.094 13.891 1 83.69 201 SER A CA 1
ATOM 1578 C C . SER A 1 201 ? 9.383 21.844 14.484 1 83.69 201 SER A C 1
ATOM 1580 O O . SER A 1 201 ? 8.641 21.281 15.297 1 83.69 201 SER A O 1
ATOM 1582 N N . SER A 1 202 ? 9.234 23.062 14.094 1 88.31 202 SER A N 1
ATOM 1583 C CA . SER A 1 202 ? 8.117 23.859 14.586 1 88.31 202 SER A CA 1
ATOM 1584 C C . SER A 1 202 ? 6.781 23.297 14.117 1 88.31 202 SER A C 1
ATOM 1586 O O . SER A 1 202 ? 5.797 23.312 14.859 1 88.31 202 SER A O 1
ATOM 1588 N N . SER A 1 203 ? 6.754 22.844 12.906 1 87.25 203 SER A N 1
ATOM 1589 C CA . SER A 1 203 ? 5.523 22.266 12.367 1 87.25 203 SER A CA 1
ATOM 1590 C C . SER A 1 203 ? 5.152 20.984 13.094 1 87.25 203 SER A C 1
ATOM 1592 O O . SER A 1 203 ? 3.971 20.672 13.266 1 87.25 203 SER A O 1
ATOM 1594 N N . MET A 1 204 ? 6.152 20.234 13.438 1 83.06 204 MET A N 1
ATOM 1595 C CA . MET A 1 204 ? 5.902 19.016 14.188 1 83.06 204 MET A CA 1
ATOM 1596 C C . MET A 1 204 ? 5.285 19.328 15.547 1 83.06 204 MET A C 1
ATOM 1598 O O . MET A 1 204 ? 4.352 18.656 15.984 1 83.06 204 MET A O 1
ATOM 1602 N N . ILE A 1 205 ? 5.824 20.312 16.172 1 83 205 ILE A N 1
ATOM 1603 C CA . ILE A 1 205 ? 5.336 20.719 17.484 1 83 205 ILE A CA 1
ATOM 1604 C C . ILE A 1 205 ? 3.908 21.25 17.359 1 83 205 ILE A C 1
ATOM 1606 O O . ILE A 1 205 ? 3.025 20.859 18.125 1 83 205 ILE A O 1
ATOM 1610 N N . SER A 1 206 ? 3.699 22.141 16.438 1 87.88 206 SER A N 1
ATOM 1611 C CA . SER A 1 206 ? 2.371 22.703 16.219 1 87.88 206 SER A CA 1
ATOM 1612 C C . SER A 1 206 ? 1.358 21.625 15.875 1 87.88 206 SER A C 1
ATOM 1614 O O . SER A 1 206 ? 0.22 21.656 16.344 1 87.88 206 SER A O 1
ATOM 1616 N N . GLY A 1 207 ? 1.803 20.688 15.031 1 83.44 207 GLY A N 1
ATOM 1617 C CA . GLY A 1 207 ? 0.928 19.594 14.664 1 83.44 207 GLY A CA 1
ATOM 1618 C C . GLY A 1 207 ? 0.572 18.688 15.828 1 83.44 207 GLY A C 1
ATOM 1619 O O . GLY A 1 207 ? -0.586 18.297 15.992 1 83.44 207 GLY A O 1
ATOM 1620 N N . THR A 1 208 ? 1.526 18.375 16.641 1 78.75 208 THR A N 1
ATOM 1621 C CA . THR A 1 208 ? 1.299 17.531 17.812 1 78.75 208 THR A CA 1
ATOM 1622 C C . THR A 1 208 ? 0.363 18.234 18.797 1 78.75 208 THR A C 1
ATOM 1624 O O . THR A 1 208 ? -0.561 17.609 19.328 1 78.75 208 THR A O 1
ATOM 1627 N N . CYS A 1 209 ? 0.556 19.438 19.016 1 83.44 209 CYS A N 1
ATOM 1628 C CA . CYS A 1 209 ? -0.284 20.219 19.922 1 83.44 209 CYS A CA 1
ATOM 1629 C C . CYS A 1 209 ? -1.718 20.281 19.406 1 83.44 209 CYS A C 1
ATOM 1631 O O . CYS A 1 209 ? -2.666 20.188 20.188 1 83.44 209 CYS A O 1
ATOM 1633 N N . ALA A 1 210 ? -1.795 20.484 18.141 1 83.75 210 ALA A N 1
ATOM 1634 C CA . ALA A 1 210 ? -3.123 20.578 17.531 1 83.75 210 ALA A CA 1
ATOM 1635 C C . ALA A 1 210 ? -3.891 19.266 17.703 1 83.75 210 ALA A C 1
ATOM 1637 O O . ALA A 1 210 ? -5.086 19.281 18 1 83.75 210 ALA A O 1
ATOM 1638 N N . TRP A 1 211 ? -3.256 18.172 17.5 1 75.56 211 TRP A N 1
ATOM 1639 C CA . TRP A 1 211 ? -3.91 16.875 17.641 1 75.56 211 TRP A CA 1
ATOM 1640 C C . TRP A 1 211 ? -4.344 16.641 19.078 1 75.56 211 TRP A C 1
ATOM 1642 O O . TRP A 1 211 ? -5.43 16.125 19.328 1 75.56 211 TRP A O 1
ATOM 1652 N N . PHE A 1 212 ? -3.521 17.031 19.969 1 77.12 212 PHE A N 1
ATOM 1653 C CA . PHE A 1 212 ? -3.871 16.906 21.375 1 77.12 212 PHE A CA 1
ATOM 1654 C C . PHE A 1 212 ? -5.055 17.797 21.719 1 77.12 212 PHE A C 1
ATOM 1656 O O . PHE A 1 212 ? -5.945 17.406 22.469 1 77.12 212 PHE A O 1
ATOM 1663 N N . TRP A 1 213 ? -4.977 18.906 21.172 1 79.5 213 TRP A N 1
ATOM 1664 C CA . TRP A 1 213 ? -6.055 19.859 21.406 1 79.5 213 TRP A CA 1
ATOM 1665 C C . TRP A 1 213 ? -7.375 19.328 20.859 1 79.5 213 TRP A C 1
ATOM 1667 O O . TRP A 1 213 ? -8.406 19.406 21.516 1 79.5 213 TRP A O 1
ATOM 1677 N N . ILE A 1 214 ? -7.367 18.828 19.672 1 76.12 214 ILE A N 1
ATOM 1678 C CA . ILE A 1 214 ? -8.562 18.281 19.031 1 76.12 214 ILE A CA 1
ATOM 1679 C C . ILE A 1 214 ? -9.094 17.094 19.844 1 76.12 214 ILE A C 1
ATOM 1681 O O . ILE A 1 214 ? -10.305 16.938 20 1 76.12 214 ILE A O 1
ATOM 1685 N N . SER A 1 215 ? -8.203 16.266 20.281 1 71.06 215 SER A N 1
ATOM 1686 C CA . SER A 1 215 ? -8.602 15.125 21.109 1 71.06 215 SER A CA 1
ATOM 1687 C C . SER A 1 215 ? -9.305 15.57 22.375 1 71.06 215 SER A C 1
ATOM 1689 O O . SER A 1 215 ? -10.281 14.953 22.812 1 71.06 215 SER A O 1
ATOM 1691 N N . ILE A 1 216 ? -8.836 16.609 22.969 1 72.62 216 ILE A N 1
ATOM 1692 C CA . ILE A 1 216 ? -9.406 17.141 24.188 1 72.62 216 ILE A CA 1
ATOM 1693 C C . ILE A 1 216 ? -10.805 17.688 23.922 1 72.62 216 ILE A C 1
ATOM 1695 O O . ILE A 1 216 ? -11.742 17.438 24.672 1 72.62 216 ILE A O 1
ATOM 1699 N N . ILE A 1 217 ? -10.922 18.391 22.797 1 69.69 217 ILE A N 1
ATOM 1700 C CA . ILE A 1 217 ? -12.188 19.016 22.469 1 69.69 217 ILE A CA 1
ATOM 1701 C C . ILE A 1 217 ? -13.219 17.953 22.109 1 69.69 217 ILE A C 1
ATOM 1703 O O . ILE A 1 217 ? -14.375 18.031 22.531 1 69.69 217 ILE A O 1
ATOM 1707 N N . PHE A 1 218 ? -12.812 16.984 21.312 1 62.16 218 PHE A N 1
ATOM 1708 C CA . PHE A 1 218 ? -13.75 15.969 20.828 1 62.16 218 PHE A CA 1
ATOM 1709 C C . PHE A 1 218 ? -14.102 14.992 21.953 1 62.16 218 PHE A C 1
ATOM 1711 O O . PHE A 1 218 ? -15.242 14.531 22.047 1 62.16 218 PHE A O 1
ATOM 1718 N N . THR A 1 219 ? -13.023 14.508 22.656 1 56.56 219 THR A N 1
ATOM 1719 C CA . THR A 1 219 ? -13.281 13.562 23.75 1 56.56 219 THR A CA 1
ATOM 1720 C C . THR A 1 219 ? -14.016 14.242 24.891 1 56.56 219 THR A C 1
ATOM 1722 O O . THR A 1 219 ? -14.859 13.625 25.547 1 56.56 219 THR A O 1
ATOM 1725 N N . GLY A 1 220 ? -13.531 15.344 25.312 1 54.59 220 GLY A N 1
ATOM 1726 C CA . GLY A 1 220 ? -14.109 16.031 26.469 1 54.59 220 GLY A CA 1
ATOM 1727 C C . GLY A 1 220 ? -15.602 16.25 26.328 1 54.59 220 GLY A C 1
ATOM 1728 O O . GLY A 1 220 ? -16.344 16.219 27.312 1 54.59 220 GLY A O 1
ATOM 1729 N N . LYS A 1 221 ? -15.992 16.594 25.344 1 51.84 221 LYS A N 1
ATOM 1730 C CA . LYS A 1 221 ? -17.391 17.016 25.281 1 51.84 221 LYS A CA 1
ATOM 1731 C C . LYS A 1 221 ? -18.328 15.812 25.328 1 51.84 221 LYS A C 1
ATOM 1733 O O . LYS A 1 221 ? -19.422 15.891 25.906 1 51.84 221 LYS A O 1
ATOM 1738 N N . GLN A 1 222 ? -18.016 14.742 24.547 1 48.09 222 GLN A N 1
ATOM 1739 C CA . GLN A 1 222 ? -18.984 13.672 24.766 1 48.09 222 GLN A CA 1
ATOM 1740 C C . GLN A 1 222 ? -18.969 13.195 26.203 1 48.09 222 GLN A C 1
ATOM 1742 O O . GLN A 1 222 ? -19.953 12.617 26.688 1 48.09 222 GLN A O 1
ATOM 1747 N N . SER A 1 223 ? -17.891 13.406 26.828 1 45.5 223 SER A N 1
ATOM 1748 C CA . SER A 1 223 ? -17.766 13 28.219 1 45.5 223 SER A CA 1
ATOM 1749 C C . SER A 1 223 ? -18.422 14.008 29.156 1 45.5 223 SER A C 1
ATOM 1751 O O . SER A 1 223 ? -18.25 13.938 30.375 1 45.5 223 SER A O 1
ATOM 1753 N N . ILE A 1 224 ? -18.891 15.016 28.812 1 40.75 224 ILE A N 1
ATOM 1754 C CA . ILE A 1 224 ? -19.484 15.844 29.859 1 40.75 224 ILE A CA 1
ATOM 1755 C C . ILE A 1 224 ? -20.391 14.992 30.75 1 40.75 224 ILE A C 1
ATOM 1757 O O . ILE A 1 224 ? -20.922 15.477 31.734 1 40.75 224 ILE A O 1
ATOM 1761 N N . GLY A 1 225 ? -20.844 13.906 30.406 1 41.34 225 GLY A N 1
ATOM 1762 C CA . GLY A 1 225 ? -21.422 13.227 31.562 1 41.34 225 GLY A CA 1
ATOM 1763 C C . GLY A 1 225 ? -20.375 12.695 32.531 1 41.34 225 GLY A C 1
ATOM 1764 O O . GLY A 1 225 ? -19.172 12.789 32.25 1 41.34 225 GLY A O 1
ATOM 1765 N N . GLU A 1 226 ? -20.766 12.055 33.844 1 44.69 226 GLU A N 1
ATOM 1766 C CA . GLU A 1 226 ? -20.062 11.625 35.062 1 44.69 226 GLU A CA 1
ATOM 1767 C C . GLU A 1 226 ? -18.75 10.938 34.719 1 44.69 226 GLU A C 1
ATOM 1769 O O . GLU A 1 226 ? -17.75 11.109 35.406 1 44.69 226 GLU A O 1
ATOM 1774 N N . HIS A 1 227 ? -18.75 9.844 34.031 1 45.84 227 HIS A N 1
ATOM 1775 C CA . HIS A 1 227 ? -17.75 8.781 34.031 1 45.84 227 HIS A CA 1
ATOM 1776 C C . HIS A 1 227 ? -16.484 9.203 33.312 1 45.84 227 HIS A C 1
ATOM 1778 O O . HIS A 1 227 ? -15.508 8.461 33.281 1 45.84 227 HIS A O 1
ATOM 1784 N N . LYS A 1 228 ? -16.266 10.562 32.625 1 52.81 228 LYS A N 1
ATOM 1785 C CA . LYS A 1 228 ? -15.5 10.797 31.391 1 52.81 228 LYS A CA 1
ATOM 1786 C C . LYS A 1 228 ? -14.25 11.617 31.672 1 52.81 228 LYS A C 1
ATOM 1788 O O . LYS A 1 228 ? -13.352 11.711 30.828 1 52.81 228 LYS A O 1
ATOM 1793 N N . LYS A 1 229 ? -14.117 12.5 32.75 1 57 229 LYS A N 1
ATOM 1794 C CA . LYS A 1 229 ? -12.852 13.133 33.125 1 57 229 LYS A CA 1
ATOM 1795 C C . LYS A 1 229 ? -11.719 12.117 33.188 1 57 229 LYS A C 1
ATOM 1797 O O . LYS A 1 229 ? -10.602 12.391 32.75 1 57 229 LYS A O 1
ATOM 1802 N N . GLY A 1 230 ? -11.984 10.914 33.625 1 70.31 230 GLY A N 1
ATOM 1803 C CA . GLY A 1 230 ? -10.992 9.859 33.75 1 70.31 230 GLY A CA 1
ATOM 1804 C C . GLY A 1 230 ? -10.477 9.367 32.406 1 70.31 230 GLY A C 1
ATOM 1805 O O . GLY A 1 230 ? -9.32 8.961 32.281 1 70.31 230 GLY A O 1
ATOM 1806 N N . SER A 1 231 ? -11.227 9.773 31.453 1 75.56 231 SER A N 1
ATOM 1807 C CA . SER A 1 231 ? -10.852 9.242 30.141 1 75.56 231 SER A CA 1
ATOM 1808 C C . SER A 1 231 ? -9.734 10.062 29.516 1 75.56 231 SER A C 1
ATOM 1810 O O . SER A 1 231 ? -8.82 9.508 28.891 1 75.56 231 SER A O 1
ATOM 1812 N N . LEU A 1 232 ? -9.742 11.406 29.781 1 76.5 232 LEU A N 1
ATOM 1813 C CA . LEU A 1 232 ? -8.695 12.266 29.234 1 76.5 232 LEU A CA 1
ATOM 1814 C C . LEU A 1 232 ? -7.359 12 29.922 1 76.5 232 LEU A C 1
ATOM 1816 O O . LEU A 1 232 ? -6.312 11.961 29.266 1 76.5 232 LEU A O 1
ATOM 1820 N N . LEU A 1 233 ? -7.488 11.82 31.188 1 79.5 233 LEU A N 1
ATOM 1821 C CA . LEU A 1 233 ? -6.273 11.531 31.953 1 79.5 233 LEU A CA 1
ATOM 1822 C C . LEU A 1 233 ? -5.672 10.203 31.516 1 79.5 233 LEU A C 1
ATOM 1824 O O . LEU A 1 233 ? -4.449 10.07 31.422 1 79.5 233 LEU A O 1
ATOM 1828 N N . LEU A 1 234 ? -6.516 9.312 31.266 1 82.25 234 LEU A N 1
ATOM 1829 C CA . LEU A 1 234 ? -6.043 8.008 30.812 1 82.25 234 LEU A CA 1
ATOM 1830 C C . LEU A 1 234 ? -5.398 8.102 29.438 1 82.25 234 LEU A C 1
ATOM 1832 O O . LEU A 1 234 ? -4.391 7.441 29.172 1 82.25 234 LEU A O 1
ATOM 1836 N N . MET A 1 235 ? -5.977 8.906 28.625 1 80.81 235 MET A N 1
ATOM 1837 C CA . MET A 1 235 ? -5.402 9.102 27.297 1 80.81 235 MET A CA 1
ATOM 1838 C C . MET A 1 235 ? -3.998 9.68 27.391 1 80.81 235 MET A C 1
ATOM 1840 O O . MET A 1 235 ? -3.068 9.18 26.75 1 80.81 235 MET A O 1
ATOM 1844 N N . PHE A 1 236 ? -3.879 10.695 28.266 1 80.62 236 PHE A N 1
ATOM 1845 C CA . PHE A 1 236 ? -2.578 11.336 28.422 1 80.62 236 PHE A CA 1
ATOM 1846 C C . PHE A 1 236 ? -1.58 10.391 29.078 1 80.62 236 PHE A C 1
ATOM 1848 O O . PHE A 1 236 ? -0.393 10.406 28.734 1 80.62 236 PHE A O 1
ATOM 1855 N N . PHE A 1 237 ? -2.09 9.617 29.906 1 85.62 237 PHE A N 1
ATOM 1856 C CA . PHE A 1 237 ? -1.25 8.633 30.578 1 85.62 237 PHE A CA 1
ATOM 1857 C C . PHE A 1 237 ? -0.701 7.617 29.594 1 85.62 237 PHE A C 1
ATOM 1859 O O . PHE A 1 237 ? 0.494 7.316 29.594 1 85.62 237 PHE A O 1
ATOM 1866 N N . PHE A 1 238 ? -1.476 7.219 28.672 1 85.12 238 PHE A N 1
ATOM 1867 C CA . PHE A 1 238 ? -1.053 6.188 27.734 1 85.12 238 PHE A CA 1
ATOM 1868 C C . PHE A 1 238 ? -0.184 6.781 26.641 1 85.12 238 PHE A C 1
ATOM 1870 O O . PHE A 1 238 ? 0.703 6.109 26.109 1 85.12 238 PHE A O 1
ATOM 1877 N N . VAL A 1 239 ? -0.435 8.023 26.312 1 81.31 239 VAL A N 1
ATOM 1878 C CA . VAL A 1 239 ? 0.454 8.695 25.375 1 81.31 239 VAL A CA 1
ATOM 1879 C C . VAL A 1 239 ? 1.845 8.836 25.984 1 81.31 239 VAL A C 1
ATOM 1881 O O . VAL A 1 239 ? 2.854 8.625 25.312 1 81.31 239 VAL A O 1
ATOM 1884 N N . ALA A 1 240 ? 1.834 9.141 27.234 1 84.12 240 ALA A N 1
ATOM 1885 C CA . ALA A 1 240 ? 3.105 9.242 27.953 1 84.12 240 ALA A CA 1
ATOM 1886 C C . ALA A 1 240 ? 3.811 7.887 28 1 84.12 240 ALA A C 1
ATOM 1888 O O . ALA A 1 240 ? 5.027 7.809 27.828 1 84.12 240 ALA A O 1
ATOM 1889 N N . ILE A 1 241 ? 3.09 6.918 28.203 1 86.38 241 ILE A N 1
ATOM 1890 C CA . ILE A 1 241 ? 3.643 5.566 28.25 1 86.38 241 ILE A CA 1
ATOM 1891 C C . ILE A 1 241 ? 4.246 5.223 26.891 1 86.38 241 ILE A C 1
ATOM 1893 O O . ILE A 1 241 ? 5.305 4.59 26.812 1 86.38 241 ILE A O 1
ATOM 1897 N N . MET A 1 242 ? 3.551 5.625 25.891 1 83.38 242 MET A N 1
ATOM 1898 C CA . MET A 1 242 ? 4.062 5.363 24.547 1 83.38 242 MET A CA 1
ATOM 1899 C C . MET A 1 242 ? 5.406 6.055 24.328 1 83.38 242 MET A C 1
ATOM 1901 O O . MET A 1 242 ? 6.332 5.461 23.781 1 83.38 242 MET A O 1
ATOM 1905 N N . PHE A 1 243 ? 5.5 7.219 24.828 1 80.56 243 PHE A N 1
ATOM 1906 C CA . PHE A 1 243 ? 6.746 7.969 24.703 1 80.56 243 PHE A CA 1
ATOM 1907 C C . PHE A 1 243 ? 7.871 7.273 25.469 1 80.56 243 PHE A C 1
ATOM 1909 O O . PHE A 1 243 ? 8.992 7.176 24.969 1 80.56 243 PHE A O 1
ATOM 1916 N N . ILE A 1 244 ? 7.516 6.82 26.562 1 83.94 244 ILE A N 1
ATOM 1917 C CA . ILE A 1 244 ? 8.508 6.16 27.406 1 83.94 244 ILE A CA 1
ATOM 1918 C C . ILE A 1 244 ? 8.914 4.824 26.781 1 83.94 244 ILE A C 1
ATOM 1920 O O . ILE A 1 244 ? 10.094 4.492 26.734 1 83.94 244 ILE A O 1
ATOM 1924 N N . LEU A 1 245 ? 7.973 4.109 26.281 1 85 245 LEU A N 1
ATOM 1925 C CA . LEU A 1 245 ? 8.25 2.816 25.656 1 85 245 LEU A CA 1
ATOM 1926 C C . LEU A 1 245 ? 9.117 2.982 24.422 1 85 245 LEU A C 1
ATOM 1928 O O . LEU A 1 245 ? 10.039 2.195 24.188 1 85 245 LEU A O 1
ATOM 1932 N N . LEU A 1 246 ? 8.797 3.967 23.641 1 81.12 246 LEU A N 1
ATOM 1933 C CA . LEU A 1 246 ? 9.57 4.195 22.422 1 81.12 246 LEU A CA 1
ATOM 1934 C C . LEU A 1 246 ? 10.992 4.637 22.75 1 81.12 246 LEU A C 1
ATOM 1936 O O . LEU A 1 246 ? 11.945 4.211 22.094 1 81.12 246 LEU A O 1
ATOM 1940 N N . GLY A 1 247 ? 11.172 5.461 23.781 1 77.06 247 GLY A N 1
ATOM 1941 C CA . GLY A 1 247 ? 12.492 5.914 24.188 1 77.06 247 GLY A CA 1
ATOM 1942 C C . GLY A 1 247 ? 13.297 4.844 24.906 1 77.06 247 GLY A C 1
ATOM 1943 O O . GLY A 1 247 ? 14.492 4.688 24.641 1 77.06 247 GLY A O 1
ATOM 1944 N N . CYS A 1 248 ? 12.602 4.055 25.703 1 83.06 248 CYS A N 1
ATOM 1945 C CA . CYS A 1 248 ? 13.328 3.143 26.578 1 83.06 248 CYS A CA 1
ATOM 1946 C C . CYS A 1 248 ? 13.406 1.749 25.969 1 83.06 248 CYS A C 1
ATOM 1948 O O . CYS A 1 248 ? 14.32 0.982 26.281 1 83.06 248 CYS A O 1
ATOM 1950 N N . LEU A 1 249 ? 12.492 1.441 25.156 1 84.44 249 LEU A N 1
ATOM 1951 C CA . LEU A 1 249 ? 12.484 0.08 24.625 1 84.44 249 LEU A CA 1
ATOM 1952 C C . LEU A 1 249 ? 12.906 0.058 23.172 1 84.44 249 LEU A C 1
ATOM 1954 O O . LEU A 1 249 ? 13.789 -0.716 22.781 1 84.44 249 LEU A O 1
ATOM 1958 N N . VAL A 1 250 ? 12.352 0.934 22.422 1 83.06 250 VAL A N 1
ATOM 1959 C CA . VAL A 1 250 ? 12.594 0.884 20.984 1 83.06 250 VAL A CA 1
ATOM 1960 C C . VAL A 1 250 ? 14.008 1.358 20.672 1 83.06 250 VAL A C 1
ATOM 1962 O O . VAL A 1 250 ? 14.719 0.741 19.875 1 83.06 250 VAL A O 1
ATOM 1965 N N . ARG A 1 251 ? 14.445 2.404 21.328 1 81.88 251 ARG A N 1
ATOM 1966 C CA . ARG A 1 251 ? 15.766 2.963 21.047 1 81.88 251 ARG A CA 1
ATOM 1967 C C . ARG A 1 251 ? 16.859 1.958 21.359 1 81.88 251 ARG A C 1
ATOM 1969 O O . ARG A 1 251 ? 17.734 1.696 20.531 1 81.88 251 ARG A O 1
ATOM 1976 N N . PRO A 1 252 ? 16.797 1.311 22.5 1 84.25 252 PRO A N 1
ATOM 1977 C CA . PRO A 1 252 ? 17.828 0.313 22.766 1 84.25 252 PRO A CA 1
ATOM 1978 C C . PRO A 1 252 ? 17.734 -0.904 21.844 1 84.25 252 PRO A C 1
ATOM 1980 O O . PRO A 1 252 ? 18.75 -1.504 21.5 1 84.25 252 PRO A O 1
ATOM 1983 N N . LEU A 1 253 ? 16.578 -1.286 21.469 1 84.31 253 LEU A N 1
ATOM 1984 C CA . LEU A 1 253 ? 16.391 -2.418 20.578 1 84.31 253 LEU A CA 1
ATOM 1985 C C . LEU A 1 253 ? 17.016 -2.129 19.203 1 84.31 253 LEU A C 1
ATOM 1987 O O . LEU A 1 253 ? 17.656 -2.996 18.609 1 84.31 253 LEU A O 1
ATOM 1991 N N . VAL A 1 254 ? 16.812 -0.974 18.75 1 81.94 254 VAL A N 1
ATOM 1992 C CA . VAL A 1 254 ? 17.344 -0.585 17.438 1 81.94 254 VAL A CA 1
ATOM 1993 C C . VAL A 1 254 ? 18.859 -0.464 17.516 1 81.94 254 VAL A C 1
ATOM 1995 O O . VAL A 1 254 ? 19.578 -0.815 16.578 1 81.94 254 VAL A O 1
ATOM 1998 N N . GLN A 1 255 ? 19.328 0.014 18.625 1 80.81 255 GLN A N 1
ATOM 1999 C CA . GLN A 1 255 ? 20.781 0.092 18.812 1 80.81 255 GLN A CA 1
ATOM 2000 C C . GLN A 1 255 ? 21.406 -1.3 18.859 1 80.81 255 GLN A C 1
ATOM 2002 O O . GLN A 1 255 ? 22.5 -1.505 18.328 1 80.81 255 GLN A O 1
ATOM 2007 N N . ARG A 1 256 ? 20.688 -2.195 19.484 1 83.25 256 ARG A N 1
ATOM 2008 C CA . ARG A 1 256 ? 21.172 -3.57 19.516 1 83.25 256 ARG A CA 1
ATOM 2009 C C . ARG A 1 256 ? 21.172 -4.172 18.109 1 83.25 256 ARG A C 1
ATOM 2011 O O . ARG A 1 256 ? 22.094 -4.906 17.75 1 83.25 256 ARG A O 1
ATOM 2018 N N . MET A 1 257 ? 20.156 -3.82 17.375 1 81.44 257 MET A N 1
ATOM 2019 C CA . MET A 1 257 ? 20.094 -4.277 15.984 1 81.44 257 MET A CA 1
ATOM 2020 C C . MET A 1 257 ? 21.234 -3.68 15.164 1 81.44 257 MET A C 1
ATOM 2022 O O . MET A 1 257 ? 21.797 -4.355 14.305 1 81.44 257 MET A O 1
ATOM 2026 N N . ALA A 1 258 ? 21.484 -2.404 15.328 1 79.38 258 ALA A N 1
ATOM 2027 C CA . ALA A 1 258 ? 22.562 -1.709 14.633 1 79.38 258 ALA A CA 1
ATOM 2028 C C . ALA A 1 258 ? 23.906 -2.338 14.953 1 79.38 258 ALA A C 1
ATOM 2030 O O . ALA A 1 258 ? 24.75 -2.49 14.07 1 79.38 258 ALA A O 1
ATOM 2031 N N . ARG A 1 259 ? 24.094 -2.688 16.188 1 79.06 259 ARG A N 1
ATOM 2032 C CA . ARG A 1 259 ? 25.359 -3.293 16.609 1 79.06 259 ARG A CA 1
ATOM 2033 C C . ARG A 1 259 ? 25.547 -4.668 15.977 1 79.06 259 ARG A C 1
ATOM 2035 O O . ARG A 1 259 ? 26.656 -5.039 15.602 1 79.06 259 ARG A O 1
ATOM 2042 N N . ARG A 1 260 ? 24.469 -5.316 15.898 1 77.38 260 ARG A N 1
ATOM 2043 C CA . ARG A 1 260 ? 24.531 -6.648 15.305 1 77.38 260 ARG A CA 1
ATOM 2044 C C . ARG A 1 260 ? 24.797 -6.562 13.805 1 77.38 260 ARG A C 1
ATOM 2046 O O . ARG A 1 260 ? 25.344 -7.496 13.211 1 77.38 260 ARG A O 1
ATOM 2053 N N . SER A 1 261 ? 24.312 -5.48 13.32 1 71.69 261 SER A N 1
ATOM 2054 C CA . SER A 1 261 ? 24.5 -5.277 11.891 1 71.69 261 SER A CA 1
ATOM 2055 C C . SER A 1 261 ? 25.875 -4.66 11.594 1 71.69 261 SER A C 1
ATOM 2057 O O . SER A 1 261 ? 26.266 -4.551 10.43 1 71.69 261 SER A O 1
ATOM 2059 N N . GLU A 1 262 ? 26.469 -4.188 12.75 1 65.69 262 GLU A N 1
ATOM 2060 C CA . GLU A 1 262 ? 27.797 -3.598 12.617 1 65.69 262 GLU A CA 1
ATOM 2061 C C . GLU A 1 262 ? 28.797 -4.609 12.062 1 65.69 262 GLU A C 1
ATOM 2063 O O . GLU A 1 262 ? 28.891 -5.734 12.562 1 65.69 262 GLU A O 1
ATOM 2068 N N . GLY A 1 263 ? 29.219 -4.348 10.805 1 57.59 263 GLY A N 1
ATOM 2069 C CA . GLY A 1 263 ? 30.172 -5.223 10.133 1 57.59 263 GLY A CA 1
ATOM 2070 C C . GLY A 1 263 ? 29.594 -5.938 8.938 1 57.59 263 GLY A C 1
ATOM 2071 O O . GLY A 1 263 ? 30.328 -6.52 8.133 1 57.59 263 GLY A O 1
ATOM 2072 N N . LYS A 1 264 ? 28.344 -5.988 9.062 1 59.66 264 LYS A N 1
ATOM 2073 C CA . LYS A 1 264 ? 27.734 -6.613 7.891 1 59.66 264 LYS A CA 1
ATOM 2074 C C . LYS A 1 264 ? 27.438 -5.578 6.809 1 59.66 264 LYS A C 1
ATOM 2076 O O . LYS A 1 264 ? 27.203 -4.406 7.113 1 59.66 264 LYS A O 1
ATOM 2081 N N . LYS A 1 265 ? 27.719 -5.727 5.691 1 56.19 265 LYS A N 1
ATOM 2082 C CA . LYS A 1 265 ? 27.625 -4.812 4.559 1 56.19 265 LYS A CA 1
ATOM 2083 C C . LYS A 1 265 ? 26.203 -4.281 4.391 1 56.19 265 LYS A C 1
ATOM 2085 O O . LYS A 1 265 ? 26.016 -3.186 3.863 1 56.19 265 LYS A O 1
ATOM 2090 N N . SER A 1 266 ? 25.234 -4.996 4.785 1 61.22 266 SER A N 1
ATOM 2091 C CA . SER A 1 266 ? 23.859 -4.52 4.578 1 61.22 266 SER A CA 1
ATOM 2092 C C . SER A 1 266 ? 22.953 -4.945 5.727 1 61.22 266 SER A C 1
ATOM 2094 O O . SER A 1 266 ? 23.188 -5.969 6.371 1 61.22 266 SER A O 1
ATOM 2096 N N . VAL A 1 267 ? 22.203 -3.938 6.266 1 60.28 267 VAL A N 1
ATOM 2097 C CA . VAL A 1 267 ? 21.203 -4.242 7.277 1 60.28 267 VAL A CA 1
ATOM 2098 C C . VAL A 1 267 ? 20.328 -5.402 6.801 1 60.28 267 VAL A C 1
ATOM 2100 O O . VAL A 1 267 ? 19.875 -5.418 5.652 1 60.28 267 VAL A O 1
ATOM 2103 N N . SER A 1 268 ? 20.219 -6.266 7.602 1 68.62 268 SER A N 1
ATOM 2104 C CA . SER A 1 268 ? 19.484 -7.492 7.289 1 68.62 268 SER A CA 1
ATOM 2105 C C . SER A 1 268 ? 18.031 -7.203 6.949 1 68.62 268 SER A C 1
ATOM 2107 O O . SER A 1 268 ? 17.453 -6.238 7.457 1 68.62 268 SER A O 1
ATOM 2109 N N . GLU A 1 269 ? 17.547 -7.852 5.969 1 74.25 269 GLU A N 1
ATOM 2110 C CA . GLU A 1 269 ? 16.156 -7.832 5.512 1 74.25 269 GLU A CA 1
ATOM 2111 C C . GLU A 1 269 ? 15.195 -8.039 6.672 1 74.25 269 GLU A C 1
ATOM 2113 O O . GLU A 1 269 ? 14.117 -7.43 6.707 1 74.25 269 GLU A O 1
ATOM 2118 N N . ASN A 1 270 ? 15.641 -8.656 7.621 1 76.75 270 ASN A N 1
ATOM 2119 C CA . ASN A 1 270 ? 14.805 -8.961 8.781 1 76.75 270 ASN A CA 1
ATOM 2120 C C . ASN A 1 270 ? 14.609 -7.73 9.664 1 76.75 270 ASN A C 1
ATOM 2122 O O . ASN A 1 270 ? 13.547 -7.559 10.273 1 76.75 270 ASN A O 1
ATOM 2126 N N . HIS A 1 271 ? 15.625 -6.898 9.648 1 84.56 271 HIS A N 1
ATOM 2127 C CA . HIS A 1 271 ? 15.516 -5.695 10.461 1 84.56 271 HIS A CA 1
ATOM 2128 C C . HIS A 1 271 ? 14.5 -4.719 9.875 1 84.56 271 HIS A C 1
ATOM 2130 O O . HIS A 1 271 ? 13.742 -4.082 10.617 1 84.56 271 HIS A O 1
ATOM 2136 N N . ILE A 1 272 ? 14.484 -4.68 8.562 1 86.44 272 ILE A N 1
ATOM 2137 C CA . ILE A 1 272 ? 13.547 -3.785 7.891 1 86.44 272 ILE A CA 1
ATOM 2138 C C . ILE A 1 272 ? 12.117 -4.25 8.148 1 86.44 272 ILE A C 1
ATOM 2140 O O . ILE A 1 272 ? 11.234 -3.436 8.453 1 86.44 272 ILE A O 1
ATOM 2144 N N . PHE A 1 273 ? 11.938 -5.488 8.086 1 87.56 273 PHE A N 1
ATOM 2145 C CA . PHE A 1 273 ? 10.625 -6.062 8.32 1 87.56 273 PHE A CA 1
ATOM 2146 C C . PHE A 1 273 ? 10.18 -5.836 9.766 1 87.56 273 PHE A C 1
ATOM 2148 O O . PHE A 1 273 ? 9.023 -5.488 10.016 1 87.56 273 PHE A O 1
ATOM 2155 N N . THR A 1 274 ? 11.078 -6.027 10.734 1 87.12 274 THR A N 1
ATOM 2156 C CA . THR A 1 274 ? 10.773 -5.836 12.148 1 87.12 274 THR A CA 1
ATOM 2157 C C . THR A 1 274 ? 10.398 -4.383 12.43 1 87.12 274 THR A C 1
ATOM 2159 O O . THR A 1 274 ? 9.453 -4.113 13.172 1 87.12 274 THR A O 1
ATOM 2162 N N . ILE A 1 275 ? 11.141 -3.504 11.875 1 89.62 275 ILE A N 1
ATOM 2163 C CA . ILE A 1 275 ? 10.859 -2.084 12.062 1 89.62 275 ILE A CA 1
ATOM 2164 C C . ILE A 1 275 ? 9.508 -1.739 11.453 1 89.62 275 ILE A C 1
ATOM 2166 O O . ILE A 1 275 ? 8.742 -0.954 12.023 1 89.62 275 ILE A O 1
ATOM 2170 N N . PHE A 1 276 ? 9.227 -2.295 10.328 1 91.19 276 PHE A N 1
ATOM 2171 C CA . PHE A 1 276 ? 7.934 -2.084 9.688 1 91.19 276 PHE A CA 1
ATOM 2172 C C . PHE A 1 276 ? 6.797 -2.508 10.609 1 91.19 276 PHE A C 1
ATOM 2174 O O . PHE A 1 276 ? 5.801 -1.796 10.742 1 91.19 276 PHE A O 1
ATOM 2181 N N . ILE A 1 277 ? 6.926 -3.617 11.227 1 91 277 ILE A N 1
ATOM 2182 C CA . ILE A 1 277 ? 5.914 -4.109 12.156 1 91 277 ILE A CA 1
ATOM 2183 C C . ILE A 1 277 ? 5.773 -3.146 13.328 1 91 277 ILE A C 1
ATOM 2185 O O . ILE A 1 277 ? 4.664 -2.889 13.805 1 91 277 ILE A O 1
ATOM 2189 N N . MET A 1 278 ? 6.836 -2.65 13.773 1 90.75 278 MET A N 1
ATOM 2190 C CA . MET A 1 278 ? 6.812 -1.689 14.875 1 90.75 278 MET A CA 1
ATOM 2191 C C . MET A 1 278 ? 6.07 -0.419 14.469 1 90.75 278 MET A C 1
ATOM 2193 O O . MET A 1 278 ? 5.375 0.186 15.289 1 90.75 278 MET A O 1
ATOM 2197 N N . VAL A 1 279 ? 6.277 -0.015 13.234 1 93.75 279 VAL A N 1
ATOM 2198 C CA . VAL A 1 279 ? 5.59 1.163 12.719 1 93.75 279 VAL A CA 1
ATOM 2199 C C . VAL A 1 279 ? 4.082 0.926 12.734 1 93.75 279 VAL A C 1
ATOM 2201 O O . VAL A 1 279 ? 3.316 1.775 13.195 1 93.75 279 VAL A O 1
ATOM 2204 N N . MET A 1 280 ? 3.666 -0.228 12.297 1 93.88 280 MET A N 1
ATOM 2205 C CA . MET A 1 280 ? 2.246 -0.564 12.266 1 93.88 280 MET A CA 1
ATOM 2206 C C . MET A 1 280 ? 1.683 -0.649 13.688 1 93.88 280 MET A C 1
ATOM 2208 O O . MET A 1 280 ? 0.594 -0.139 13.953 1 93.88 280 MET A O 1
ATOM 2212 N N . ALA A 1 281 ? 2.4 -1.259 14.523 1 91.94 281 ALA A N 1
ATOM 2213 C CA . ALA A 1 281 ? 1.973 -1.412 15.914 1 91.94 281 ALA A CA 1
ATOM 2214 C C . ALA A 1 281 ? 1.867 -0.058 16.609 1 91.94 281 ALA A C 1
ATOM 2216 O O . ALA A 1 281 ? 0.963 0.163 17.422 1 91.94 281 ALA A O 1
ATOM 2217 N N . SER A 1 282 ? 2.807 0.778 16.344 1 92.56 282 SER A N 1
ATOM 2218 C CA . SER A 1 282 ? 2.773 2.107 16.938 1 92.56 282 SER A CA 1
ATOM 2219 C C . SER A 1 282 ? 1.579 2.91 16.438 1 92.56 282 SER A C 1
ATOM 2221 O O . SER A 1 282 ? 0.98 3.68 17.203 1 92.56 282 SER A O 1
ATOM 2223 N N . ALA A 1 283 ? 1.299 2.793 15.141 1 93.25 283 ALA A N 1
ATOM 2224 C CA . ALA A 1 283 ? 0.117 3.453 14.594 1 93.25 283 ALA A CA 1
ATOM 2225 C C . ALA A 1 283 ? -1.157 2.932 15.25 1 93.25 283 ALA A C 1
ATOM 2227 O O . ALA A 1 283 ? -2.062 3.707 15.57 1 93.25 283 ALA A O 1
ATOM 2228 N N . LEU A 1 284 ? -1.214 1.639 15.477 1 91.69 284 LEU A N 1
ATOM 2229 C CA . LEU A 1 284 ? -2.365 1.015 16.109 1 91.69 284 LEU A CA 1
ATOM 2230 C C . LEU A 1 284 ? -2.521 1.509 17.547 1 91.69 284 LEU A C 1
ATOM 2232 O O . LEU A 1 284 ? -3.639 1.771 18 1 91.69 284 LEU A O 1
ATOM 2236 N N . PHE A 1 285 ? -1.462 1.58 18.203 1 90.25 285 PHE A N 1
ATOM 2237 C CA . PHE A 1 285 ? -1.496 2.061 19.578 1 90.25 285 PHE A CA 1
ATOM 2238 C C . PHE A 1 285 ? -2.062 3.473 19.641 1 90.25 285 PHE A C 1
ATOM 2240 O O . PHE A 1 285 ? -2.85 3.791 20.547 1 90.25 285 PHE A O 1
ATOM 2247 N N . GLY A 1 286 ? -1.62 4.32 18.734 1 85.94 286 GLY A N 1
ATOM 2248 C CA . GLY A 1 286 ? -2.18 5.66 18.688 1 85.94 286 GLY A CA 1
ATOM 2249 C C . GLY A 1 286 ? -3.686 5.672 18.5 1 85.94 286 GLY A C 1
ATOM 2250 O O . GLY A 1 286 ? -4.395 6.41 19.172 1 85.94 286 GLY A O 1
ATOM 2251 N N . GLU A 1 287 ? -4.133 4.832 17.625 1 85.44 287 GLU A N 1
ATOM 2252 C CA . GLU A 1 287 ? -5.566 4.754 17.359 1 85.44 287 GLU A CA 1
ATOM 2253 C C . GLU A 1 287 ? -6.324 4.227 18.578 1 85.44 287 GLU A C 1
ATOM 2255 O O . GLU A 1 287 ? -7.445 4.656 18.844 1 85.44 287 GLU A O 1
ATOM 2260 N N . ILE A 1 288 ? -5.762 3.297 19.297 1 86.94 288 ILE A N 1
ATOM 2261 C CA . ILE A 1 288 ? -6.406 2.693 20.453 1 86.94 288 ILE A CA 1
ATOM 2262 C C . ILE A 1 288 ? -6.551 3.73 21.562 1 86.94 288 ILE A C 1
ATOM 2264 O O . ILE A 1 288 ? -7.582 3.791 22.234 1 86.94 288 ILE A O 1
ATOM 2268 N N . VAL A 1 289 ? -5.57 4.566 21.719 1 84.31 289 VAL A N 1
ATOM 2269 C CA . VAL A 1 289 ? -5.559 5.555 22.797 1 84.31 289 VAL A CA 1
ATOM 2270 C C . VAL A 1 289 ? -6.41 6.758 22.406 1 84.31 289 VAL A C 1
ATOM 2272 O O . VAL A 1 289 ? -6.812 7.551 23.25 1 84.31 289 VAL A O 1
ATOM 2275 N N . GLY A 1 290 ? -6.762 6.828 21.109 1 77.62 290 GLY A N 1
ATOM 2276 C CA . GLY A 1 290 ? -7.605 7.922 20.656 1 77.62 290 GLY A CA 1
ATOM 2277 C C . GLY A 1 290 ? -6.824 9.031 19.984 1 77.62 290 GLY A C 1
ATOM 2278 O O . GLY A 1 290 ? -7.281 10.18 19.922 1 77.62 290 GLY A O 1
ATOM 2279 N N . GLN A 1 291 ? -5.645 8.75 19.672 1 78.56 291 GLN A N 1
ATOM 2280 C CA . GLN A 1 291 ? -4.836 9.695 18.906 1 78.56 291 GLN A CA 1
ATOM 2281 C C . GLN A 1 291 ? -4.828 9.344 17.422 1 78.56 291 GLN A C 1
ATOM 2283 O O . GLN A 1 291 ? -5.266 8.258 17.047 1 78.56 291 GLN A O 1
ATOM 2288 N N . HIS A 1 292 ? -4.453 10.312 16.641 1 79.19 292 HIS A N 1
ATOM 2289 C CA . HIS A 1 292 ? -4.348 10.07 15.203 1 79.19 292 HIS A CA 1
ATOM 2290 C C . HIS A 1 292 ? -3.289 9.016 14.891 1 79.19 292 HIS A C 1
ATOM 2292 O O . HIS A 1 292 ? -2.232 8.992 15.523 1 79.19 292 HIS A O 1
ATOM 2298 N N . PHE A 1 293 ? -3.496 8.164 14.008 1 86.38 293 PHE A N 1
ATOM 2299 C CA . PHE A 1 293 ? -2.648 7.016 13.719 1 86.38 293 PHE A CA 1
ATOM 2300 C C . PHE A 1 293 ? -1.277 7.461 13.227 1 86.38 293 PHE A C 1
ATOM 2302 O O . PHE A 1 293 ? -0.317 6.691 13.258 1 86.38 293 PHE A O 1
ATOM 2309 N N . LEU A 1 294 ? -1.137 8.711 12.82 1 86.19 294 LEU A N 1
ATOM 2310 C CA . LEU A 1 294 ? 0.111 9.219 12.266 1 86.19 294 LEU A CA 1
ATOM 2311 C C . LEU A 1 294 ? 1.105 9.555 13.367 1 86.19 294 LEU A C 1
ATOM 2313 O O . LEU A 1 294 ? 2.311 9.633 13.125 1 86.19 294 LEU A O 1
ATOM 2317 N N . PHE A 1 295 ? 0.642 9.703 14.531 1 83.62 295 PHE A N 1
ATOM 2318 C CA . PHE A 1 295 ? 1.465 10.156 15.648 1 83.62 295 PHE A CA 1
ATOM 2319 C C . PHE A 1 295 ? 2.455 9.078 16.062 1 83.62 295 PHE A C 1
ATOM 2321 O O . PHE A 1 295 ? 3.639 9.359 16.266 1 83.62 295 PHE A O 1
ATOM 2328 N N . GLY A 1 296 ? 2.016 7.895 16.172 1 86.75 296 GLY A N 1
ATOM 2329 C CA . GLY A 1 296 ? 2.863 6.793 16.594 1 86.75 296 GLY A CA 1
ATOM 2330 C C . GLY A 1 296 ? 4.074 6.59 15.703 1 86.75 296 GLY A C 1
ATOM 2331 O O . GLY A 1 296 ? 5.211 6.645 16.172 1 86.75 296 GLY A O 1
ATOM 2332 N N . PRO A 1 297 ? 3.838 6.449 14.43 1 91.56 297 PRO A N 1
ATOM 2333 C CA . PRO A 1 297 ? 4.953 6.254 13.5 1 91.56 297 PRO A CA 1
ATOM 2334 C C . PRO A 1 297 ? 5.949 7.414 13.523 1 91.56 297 PRO A C 1
ATOM 2336 O O . PRO A 1 297 ? 7.16 7.191 13.445 1 91.56 297 PRO A O 1
ATOM 2339 N N . MET A 1 298 ? 5.48 8.586 13.625 1 87.38 298 MET A N 1
ATOM 2340 C CA . MET A 1 298 ? 6.371 9.734 13.688 1 87.38 298 MET A CA 1
ATOM 2341 C C . MET A 1 298 ? 7.254 9.68 14.93 1 87.38 298 MET A C 1
ATOM 2343 O O . MET A 1 298 ? 8.461 9.922 14.852 1 87.38 298 MET A O 1
ATOM 2347 N N . LEU A 1 299 ? 6.691 9.344 16.031 1 85.81 299 LEU A N 1
ATOM 2348 C CA . LEU A 1 299 ? 7.441 9.258 17.281 1 85.81 299 LEU A CA 1
ATOM 2349 C C . LEU A 1 299 ? 8.445 8.109 17.219 1 85.81 299 LEU A C 1
ATOM 2351 O O . LEU A 1 299 ? 9.562 8.227 17.75 1 85.81 299 LEU A O 1
ATOM 2355 N N . LEU A 1 300 ? 7.984 7.027 16.656 1 90.31 300 LEU A N 1
ATOM 2356 C CA . LEU A 1 300 ? 8.898 5.898 16.5 1 90.31 300 LEU A CA 1
ATOM 2357 C C . LEU A 1 300 ? 10.102 6.297 15.648 1 90.31 300 LEU A C 1
ATOM 2359 O O . LEU A 1 300 ? 11.234 5.918 15.961 1 90.31 300 LEU A O 1
ATOM 2363 N N . GLY A 1 301 ? 9.875 6.98 14.562 1 89.19 301 GLY A N 1
ATOM 2364 C CA . GLY A 1 301 ? 10.961 7.473 13.734 1 89.19 301 GLY A CA 1
ATOM 2365 C C . GLY A 1 301 ? 11.938 8.344 14.5 1 89.19 301 GLY A C 1
ATOM 2366 O O . GLY A 1 301 ? 13.156 8.242 14.312 1 89.19 301 GLY A O 1
ATOM 2367 N N . LEU A 1 302 ? 11.445 9.172 15.352 1 83.31 302 LEU A N 1
ATOM 2368 C CA . LEU A 1 302 ? 12.273 10.062 16.156 1 83.31 302 LEU A CA 1
ATOM 2369 C C . LEU A 1 302 ? 13.141 9.266 17.125 1 83.31 302 LEU A C 1
ATOM 2371 O O . LEU A 1 302 ? 14.227 9.719 17.5 1 83.31 302 LEU A O 1
ATOM 2375 N N . ALA A 1 303 ? 12.641 8.125 17.516 1 84.69 303 ALA A N 1
ATOM 2376 C CA . ALA A 1 303 ? 13.359 7.297 18.484 1 84.69 303 ALA A CA 1
ATOM 2377 C C . ALA A 1 303 ? 14.516 6.559 17.812 1 84.69 303 ALA A C 1
ATOM 2379 O O . ALA A 1 303 ? 15.414 6.059 18.5 1 84.69 303 ALA A O 1
ATOM 2380 N N . ILE A 1 304 ? 14.5 6.469 16.516 1 85 304 ILE A N 1
ATOM 2381 C CA . ILE A 1 304 ? 15.547 5.781 15.773 1 85 304 ILE A CA 1
ATOM 2382 C C . ILE A 1 304 ? 16.625 6.777 15.359 1 85 304 ILE A C 1
ATOM 2384 O O . ILE A 1 304 ? 16.328 7.781 14.703 1 85 304 ILE A O 1
ATOM 2388 N N . PRO A 1 305 ? 17.781 6.551 15.711 1 75.88 305 PRO A N 1
ATOM 2389 C CA . PRO A 1 305 ? 18.859 7.477 15.336 1 75.88 305 PRO A CA 1
ATOM 2390 C C . PRO A 1 305 ? 19.125 7.5 13.836 1 75.88 305 PRO A C 1
ATOM 2392 O O . PRO A 1 305 ? 19.078 6.457 13.18 1 75.88 305 PRO A O 1
ATOM 2395 N N . ASP A 1 306 ? 19.234 8.531 13.172 1 72.06 306 ASP A N 1
ATOM 2396 C CA . ASP A 1 306 ? 19.406 8.734 11.734 1 72.06 306 ASP A CA 1
ATOM 2397 C C . ASP A 1 306 ? 20.75 8.203 11.258 1 72.06 306 ASP A C 1
ATOM 2399 O O . ASP A 1 306 ? 20.906 7.824 10.094 1 72.06 306 ASP A O 1
ATOM 2403 N N . GLY A 1 307 ? 21.672 7.984 12.125 1 71.38 307 GLY A N 1
ATOM 2404 C CA . GLY A 1 307 ? 23.016 7.613 11.703 1 71.38 307 GLY A CA 1
ATOM 2405 C C . GLY A 1 307 ? 23.156 6.137 11.391 1 71.38 307 GLY A C 1
ATOM 2406 O O . GLY A 1 307 ? 22.203 5.371 11.539 1 71.38 307 GLY A O 1
ATOM 2407 N N . PRO A 1 308 ? 24.188 5.891 10.609 1 74.06 308 PRO A N 1
ATOM 2408 C CA . PRO A 1 308 ? 24.5 4.48 10.367 1 74.06 308 PRO A CA 1
ATOM 2409 C C . PRO A 1 308 ? 24.516 3.658 11.656 1 74.06 308 PRO A C 1
ATOM 2411 O O . PRO A 1 308 ? 24.797 4.191 12.734 1 74.06 308 PRO A O 1
ATOM 2414 N N . PRO A 1 309 ? 23.984 2.488 11.367 1 79.56 309 PRO A N 1
ATOM 2415 C CA . PRO A 1 309 ? 23.703 1.74 10.133 1 79.56 309 PRO A CA 1
ATOM 2416 C C . PRO A 1 309 ? 22.219 1.645 9.82 1 79.56 309 PRO A C 1
ATOM 2418 O O . PRO A 1 309 ? 21.844 1.503 8.648 1 79.56 309 PRO A O 1
ATOM 2421 N N . ILE A 1 310 ? 21.406 1.85 10.836 1 81.94 310 ILE A N 1
ATOM 2422 C CA . ILE A 1 310 ? 20.016 1.475 10.641 1 81.94 310 ILE A CA 1
ATOM 2423 C C . ILE A 1 310 ? 19.234 2.643 10.031 1 81.94 310 ILE A C 1
ATOM 2425 O O . ILE A 1 310 ? 18.578 2.484 9 1 81.94 310 ILE A O 1
ATOM 2429 N N . GLY A 1 311 ? 19.422 3.834 10.602 1 84.19 311 GLY A N 1
ATOM 2430 C CA . GLY A 1 311 ? 18.703 4.988 10.078 1 84.19 311 GLY A CA 1
ATOM 2431 C C . GLY A 1 311 ? 19.016 5.266 8.625 1 84.19 311 GLY A C 1
ATOM 2432 O O . GLY A 1 311 ? 18.094 5.449 7.812 1 84.19 311 GLY A O 1
ATOM 2433 N N . SER A 1 312 ? 20.25 5.188 8.273 1 83.81 312 SER A N 1
ATOM 2434 C CA . SER A 1 312 ? 20.672 5.441 6.902 1 83.81 312 SER A CA 1
ATOM 2435 C C . SER A 1 312 ? 20.188 4.352 5.957 1 83.81 312 SER A C 1
ATOM 2437 O O . SER A 1 312 ? 19.812 4.633 4.812 1 83.81 312 SER A O 1
ATOM 2439 N N . ALA A 1 313 ? 20.172 3.184 6.465 1 85.19 313 ALA A N 1
ATOM 2440 C CA . ALA A 1 313 ? 19.719 2.062 5.648 1 85.19 313 ALA A CA 1
ATOM 2441 C C . ALA A 1 313 ? 18.219 2.16 5.379 1 85.19 313 ALA A C 1
ATOM 2443 O O . ALA A 1 313 ? 17.766 1.877 4.27 1 85.19 313 ALA A O 1
ATOM 2444 N N . LEU A 1 314 ? 17.531 2.557 6.391 1 87.5 314 LEU A N 1
ATOM 2445 C CA . LEU A 1 314 ? 16.078 2.703 6.25 1 87.5 314 LEU A CA 1
ATOM 2446 C C . LEU A 1 314 ? 15.742 3.773 5.219 1 87.5 314 LEU A C 1
ATOM 2448 O O . LEU A 1 314 ? 14.891 3.562 4.355 1 87.5 314 LEU A O 1
ATOM 2452 N N . ILE A 1 315 ? 16.422 4.812 5.305 1 86.62 315 ILE A N 1
ATOM 2453 C CA . ILE A 1 315 ? 16.188 5.91 4.371 1 86.62 315 ILE A CA 1
ATOM 2454 C C . ILE A 1 315 ? 16.562 5.477 2.957 1 86.62 315 ILE A C 1
ATOM 2456 O O . ILE A 1 315 ? 15.797 5.672 2.012 1 86.62 315 ILE A O 1
ATOM 2460 N N . ALA A 1 316 ? 17.641 4.84 2.816 1 83.62 316 ALA A N 1
ATOM 2461 C CA . ALA A 1 316 ? 18.141 4.422 1.512 1 83.62 316 ALA A CA 1
ATOM 2462 C C . ALA A 1 316 ? 17.219 3.387 0.874 1 83.62 316 ALA A C 1
ATOM 2464 O O . ALA A 1 316 ? 17 3.406 -0.34 1 83.62 316 ALA A O 1
ATOM 2465 N N . LYS A 1 317 ? 16.625 2.619 1.678 1 84.81 317 LYS A N 1
ATOM 2466 C CA . LYS A 1 317 ? 15.891 1.474 1.147 1 84.81 317 LYS A CA 1
ATOM 2467 C C . LYS A 1 317 ? 14.406 1.788 1.01 1 84.81 317 LYS A C 1
ATOM 2469 O O . LYS A 1 317 ? 13.719 1.226 0.15 1 84.81 317 LYS A O 1
ATOM 2474 N N . LEU A 1 318 ? 13.914 2.705 1.821 1 88.56 318 LEU A N 1
ATOM 2475 C CA . LEU A 1 318 ? 12.461 2.861 1.882 1 88.56 318 LEU A CA 1
ATOM 2476 C C . LEU A 1 318 ? 12.039 4.219 1.333 1 88.56 318 LEU A C 1
ATOM 2478 O O . LEU A 1 318 ? 10.914 4.371 0.85 1 88.56 318 LEU A O 1
ATOM 2482 N N . ASP A 1 319 ? 12.844 5.145 1.38 1 87.31 319 ASP A N 1
ATOM 2483 C CA . ASP A 1 319 ? 12.477 6.531 1.126 1 87.31 319 ASP A CA 1
ATOM 2484 C C . ASP A 1 319 ? 12.008 6.723 -0.314 1 87.31 319 ASP A C 1
ATOM 2486 O O . ASP A 1 319 ? 11.008 7.398 -0.562 1 87.31 319 ASP A O 1
ATOM 2490 N N . SER A 1 320 ? 12.695 6.133 -1.258 1 86.12 320 SER A N 1
ATOM 2491 C CA . SER A 1 320 ? 12.391 6.352 -2.668 1 86.12 320 SER A CA 1
ATOM 2492 C C . SER A 1 320 ? 10.977 5.891 -3.002 1 86.12 320 SER A C 1
ATOM 2494 O O . SER A 1 320 ? 10.203 6.637 -3.607 1 86.12 320 SER A O 1
ATOM 2496 N N . PHE A 1 321 ? 10.633 4.77 -2.545 1 88.81 321 PHE A N 1
ATOM 2497 C CA . PHE A 1 321 ? 9.305 4.242 -2.832 1 88.81 321 PHE A CA 1
ATOM 2498 C C . PHE A 1 321 ? 8.234 5.051 -2.109 1 88.81 321 PHE A C 1
ATOM 2500 O O . PHE A 1 321 ? 7.195 5.383 -2.689 1 88.81 321 PHE A O 1
ATOM 2507 N N . ILE A 1 322 ? 8.461 5.355 -0.903 1 91.19 322 ILE A N 1
ATOM 2508 C CA . ILE A 1 322 ? 7.48 6.031 -0.062 1 91.19 322 ILE A CA 1
ATOM 2509 C C . ILE A 1 322 ? 7.305 7.473 -0.538 1 91.19 322 ILE A C 1
ATOM 2511 O O . ILE A 1 322 ? 6.176 7.93 -0.748 1 91.19 322 ILE A O 1
ATOM 2515 N N . SER A 1 323 ? 8.344 8.172 -0.799 1 86.69 323 SER A N 1
ATOM 2516 C CA . SER A 1 323 ? 8.312 9.594 -1.101 1 86.69 323 SER A CA 1
ATOM 2517 C C . SER A 1 323 ? 7.863 9.852 -2.535 1 86.69 323 SER A C 1
ATOM 2519 O O . SER A 1 323 ? 7.223 10.859 -2.822 1 86.69 323 SER A O 1
ATOM 2521 N N . TYR A 1 324 ? 8.117 8.852 -3.361 1 83.88 324 TYR A N 1
ATOM 2522 C CA . TYR A 1 324 ? 7.891 9.172 -4.766 1 83.88 324 TYR A CA 1
ATOM 2523 C C . TYR A 1 324 ? 6.715 8.375 -5.32 1 83.88 324 TYR A C 1
ATOM 2525 O O . TYR A 1 324 ? 6.199 8.68 -6.398 1 83.88 324 TYR A O 1
ATOM 2533 N N . VAL A 1 325 ? 6.312 7.434 -4.586 1 87.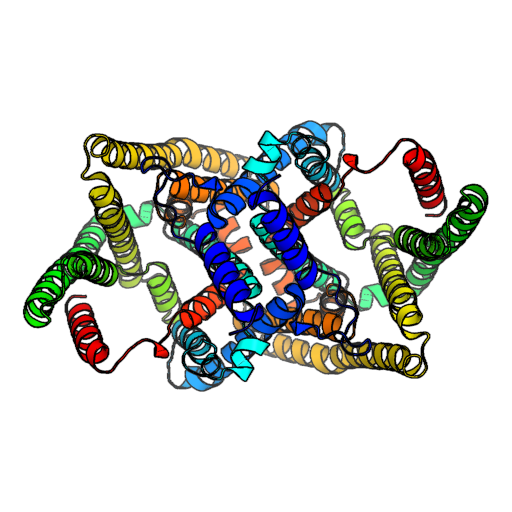06 325 VAL A N 1
ATOM 2534 C CA . VAL A 1 325 ? 5.199 6.629 -5.082 1 87.06 325 VAL A CA 1
ATOM 2535 C C . VAL A 1 325 ? 3.998 6.781 -4.156 1 87.06 325 VAL A C 1
ATOM 2537 O O . VAL A 1 325 ? 2.934 7.238 -4.578 1 87.06 325 VAL A O 1
ATOM 2540 N N . LEU A 1 326 ? 4.172 6.531 -2.93 1 90.25 326 LEU A N 1
ATOM 2541 C CA . LEU A 1 326 ? 3.051 6.473 -1.999 1 90.25 326 LEU A CA 1
ATOM 2542 C C . LEU A 1 326 ? 2.611 7.871 -1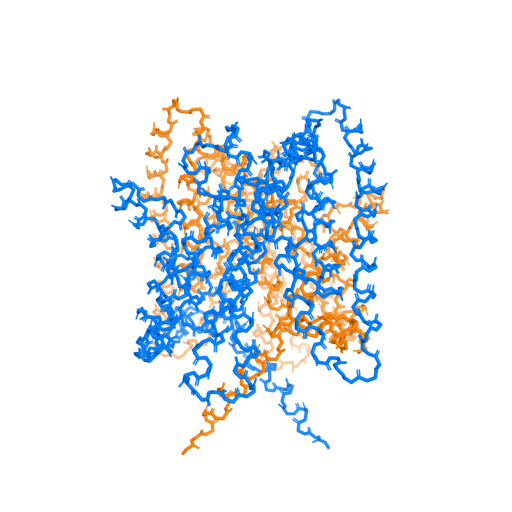.584 1 90.25 326 LEU A C 1
ATOM 2544 O O . LEU A 1 326 ? 1.414 8.156 -1.5 1 90.25 326 LEU A O 1
ATOM 2548 N N . LEU A 1 327 ? 3.555 8.773 -1.4 1 90.06 327 LEU A N 1
ATOM 2549 C CA . LEU A 1 327 ? 3.221 10.109 -0.907 1 90.06 327 LEU A CA 1
ATOM 2550 C C . LEU A 1 327 ? 2.406 10.883 -1.938 1 90.06 327 LEU A C 1
ATOM 2552 O O . LEU A 1 327 ? 1.401 11.508 -1.597 1 90.06 327 LEU A O 1
ATOM 2556 N N . PRO A 1 328 ? 2.811 10.852 -3.182 1 88.94 328 PRO A N 1
ATOM 2557 C CA . PRO A 1 328 ? 1.989 11.531 -4.188 1 88.94 328 PRO A CA 1
ATOM 2558 C C . PRO A 1 328 ? 0.553 11.016 -4.223 1 88.94 328 PRO A C 1
ATOM 2560 O O . PRO A 1 328 ? -0.381 11.789 -4.438 1 88.94 328 PRO A O 1
ATOM 2563 N N . LEU A 1 329 ? 0.422 9.742 -4.02 1 89.69 329 LEU A N 1
ATOM 2564 C CA . LEU A 1 329 ? -0.92 9.172 -3.973 1 89.69 329 LEU A CA 1
ATOM 2565 C C . LEU A 1 329 ? -1.725 9.766 -2.822 1 89.69 329 LEU A C 1
ATOM 2567 O O . LEU A 1 329 ? -2.912 10.062 -2.977 1 89.69 329 LEU A O 1
ATOM 2571 N N . TYR A 1 330 ? -1.135 9.953 -1.77 1 92.19 330 TYR A N 1
ATOM 2572 C CA . TYR A 1 330 ? -1.809 10.547 -0.619 1 92.19 330 TYR A CA 1
ATOM 2573 C C . TYR A 1 330 ? -2.225 11.984 -0.911 1 92.19 330 TYR A C 1
ATOM 2575 O O . TYR A 1 330 ? -3.342 12.391 -0.585 1 92.19 330 TYR A O 1
ATOM 2583 N N . VAL A 1 331 ? -1.304 12.742 -1.494 1 91.19 331 VAL A N 1
ATOM 2584 C CA . VAL A 1 331 ? -1.563 14.156 -1.745 1 91.19 331 VAL A CA 1
ATOM 2585 C C . VAL A 1 331 ? -2.725 14.297 -2.725 1 91.19 331 VAL A C 1
ATOM 2587 O O . VAL A 1 331 ? -3.619 15.125 -2.52 1 91.19 331 VAL A O 1
ATOM 2590 N N . VAL A 1 332 ? -2.736 13.438 -3.674 1 91.56 332 VAL A N 1
ATOM 2591 C CA . VAL A 1 332 ? -3.801 13.492 -4.668 1 91.56 332 VAL A CA 1
ATOM 2592 C C . VAL A 1 332 ? -5.133 13.109 -4.023 1 91.56 332 VAL A C 1
ATOM 2594 O O . VAL A 1 332 ? -6.141 13.789 -4.223 1 91.56 332 VAL A O 1
ATOM 2597 N N . ILE A 1 333 ? -5.129 12.055 -3.244 1 88.94 333 ILE A N 1
ATOM 2598 C CA . ILE A 1 333 ? -6.355 11.586 -2.604 1 88.94 333 ILE A CA 1
ATOM 2599 C C . ILE A 1 333 ? -6.848 12.641 -1.611 1 88.94 333 ILE A C 1
ATOM 2601 O O . ILE A 1 333 ? -8.055 12.852 -1.472 1 88.94 333 ILE A O 1
ATOM 2605 N N . SER A 1 334 ? -5.922 13.258 -0.907 1 87.38 334 SER A N 1
ATOM 2606 C CA . SER A 1 334 ? -6.289 14.336 0.008 1 87.38 334 SER A CA 1
ATOM 2607 C C . SER A 1 334 ? -6.957 15.492 -0.734 1 87.38 334 SER A C 1
ATOM 2609 O O . SER A 1 334 ? -7.875 16.125 -0.21 1 87.38 334 SER A O 1
ATOM 2611 N N . GLY A 1 335 ? -6.531 15.742 -1.941 1 87.62 335 GLY A N 1
ATOM 2612 C CA . GLY A 1 335 ? -7.125 16.797 -2.752 1 87.62 335 GLY A CA 1
ATOM 2613 C C . GLY A 1 335 ? -8.539 16.469 -3.201 1 87.62 335 GLY A C 1
ATOM 2614 O O . GLY A 1 335 ? -9.359 17.375 -3.387 1 87.62 335 GLY A O 1
ATOM 2615 N N . THR A 1 336 ? -8.797 15.172 -3.383 1 86 336 THR A N 1
ATOM 2616 C CA . THR A 1 336 ? -10.125 14.781 -3.846 1 86 336 THR A CA 1
ATOM 2617 C C . THR A 1 336 ? -11.164 14.992 -2.748 1 86 336 THR A C 1
ATOM 2619 O O . THR A 1 336 ? -12.367 15.008 -3.02 1 86 336 THR A O 1
ATOM 2622 N N . LYS A 1 337 ? -10.727 15.148 -1.527 1 84 337 LYS A N 1
ATOM 2623 C CA . LYS A 1 337 ? -11.641 15.32 -0.406 1 84 337 LYS A CA 1
ATOM 2624 C C . LYS A 1 337 ? -12.172 16.75 -0.347 1 84 337 LYS A C 1
ATOM 2626 O O . LYS A 1 337 ? -13.148 17.031 0.353 1 84 337 LYS A O 1
ATOM 2631 N N . LEU A 1 338 ? -11.547 17.578 -1.14 1 79.94 338 LEU A N 1
ATOM 2632 C CA . LEU A 1 338 ? -12.031 18.953 -1.217 1 79.94 338 LEU A CA 1
ATOM 2633 C C . LEU A 1 338 ? -13.312 19.031 -2.039 1 79.94 338 LEU A C 1
ATOM 2635 O O . LEU A 1 338 ? -13.305 18.75 -3.242 1 79.94 338 LEU A O 1
ATOM 2639 N N . ASP A 1 339 ? -14.414 19.219 -1.378 1 78.12 339 ASP A N 1
ATOM 2640 C CA . ASP A 1 339 ? -15.695 19.328 -2.064 1 78.12 339 ASP A CA 1
ATOM 2641 C C . ASP A 1 339 ? -16.25 20.75 -1.997 1 78.12 339 ASP A C 1
ATOM 2643 O O . ASP A 1 339 ? -16.891 21.125 -1.016 1 78.12 339 ASP A O 1
ATOM 2647 N N . PHE A 1 340 ? -16.047 21.469 -3.014 1 75.44 340 PHE A N 1
ATOM 2648 C CA . PHE A 1 340 ? -16.531 22.859 -3.07 1 75.44 340 PHE A CA 1
ATOM 2649 C C . PHE A 1 340 ? -18 22.891 -3.439 1 75.44 340 PHE A C 1
ATOM 2651 O O . PHE A 1 340 ? -18.641 23.953 -3.363 1 75.44 340 PHE A O 1
ATOM 2658 N N . SER A 1 341 ? -18.5 21.734 -3.799 1 72.62 341 SER A N 1
ATOM 2659 C CA . SER A 1 341 ? -19.906 21.703 -4.195 1 72.62 341 SER A CA 1
ATOM 2660 C C . SER A 1 341 ? -20.812 21.938 -3.004 1 72.62 341 SER A C 1
ATOM 2662 O O . SER A 1 341 ? -21.969 22.359 -3.17 1 72.62 341 SER A O 1
ATOM 2664 N N . VAL A 1 342 ? -20.281 21.656 -1.844 1 71.25 342 VAL A N 1
ATOM 2665 C CA . VAL A 1 342 ? -21.094 21.766 -0.646 1 71.25 342 VAL A CA 1
ATOM 2666 C C . VAL A 1 342 ? -21.016 23.188 -0.085 1 71.25 342 VAL A C 1
ATOM 2668 O O . VAL A 1 342 ? -21.812 23.578 0.759 1 71.25 342 VAL A O 1
ATOM 2671 N N . ILE A 1 343 ? -20.141 23.953 -0.658 1 73 343 ILE A N 1
ATOM 2672 C CA . ILE A 1 343 ? -19.906 25.281 -0.136 1 73 343 ILE A CA 1
ATOM 2673 C C . ILE A 1 343 ? -20.844 26.281 -0.824 1 73 343 ILE A C 1
ATOM 2675 O O . ILE A 1 343 ? -20.844 26.406 -2.051 1 73 343 ILE A O 1
ATOM 2679 N N . THR A 1 344 ? -21.75 26.734 -0.088 1 72.75 344 THR A N 1
ATOM 2680 C CA . THR A 1 344 ? -22.656 27.766 -0.574 1 72.75 344 THR A CA 1
ATOM 2681 C C . THR A 1 344 ? -22.016 29.156 -0.433 1 72.75 344 THR A C 1
ATOM 2683 O O . THR A 1 344 ? -20.969 29.297 0.195 1 72.75 344 THR A O 1
ATOM 2686 N N . TRP A 1 345 ? -22.547 30.094 -1.067 1 71.31 345 TRP A N 1
ATOM 2687 C CA . TRP A 1 345 ? -22.031 31.469 -1.055 1 71.31 345 TRP A CA 1
ATOM 2688 C C . TRP A 1 345 ? -21.906 31.984 0.373 1 71.31 345 TRP A C 1
ATOM 2690 O O . TRP A 1 345 ? -20.984 32.75 0.688 1 71.31 345 TRP A O 1
ATOM 2700 N N . ARG A 1 346 ? -22.828 31.578 1.247 1 66.12 346 ARG A N 1
ATOM 2701 C CA . ARG A 1 346 ? -22.812 32.031 2.637 1 66.12 346 ARG A CA 1
ATOM 2702 C C . ARG A 1 346 ? -21.594 31.484 3.371 1 66.12 346 ARG A C 1
ATOM 2704 O O . ARG A 1 346 ? -21 32.156 4.215 1 66.12 346 ARG A O 1
ATOM 2711 N N . HIS A 1 347 ? -21.219 30.328 2.941 1 74 347 HIS A N 1
ATOM 2712 C CA . HIS A 1 347 ? -20.078 29.688 3.592 1 74 347 HIS A CA 1
ATOM 2713 C C . HIS A 1 347 ? -18.766 30.266 3.098 1 74 347 HIS A C 1
ATOM 2715 O O . HIS A 1 347 ? -17.766 30.25 3.822 1 74 347 HIS A O 1
ATOM 2721 N N . PHE A 1 348 ? -18.797 30.906 1.95 1 77.81 348 PHE A N 1
ATOM 2722 C CA . PHE A 1 348 ? -17.578 31.391 1.317 1 77.81 348 PHE A CA 1
ATOM 2723 C C . PHE A 1 348 ? -16.984 32.562 2.109 1 77.81 348 PHE A C 1
ATOM 2725 O O . PHE A 1 348 ? -15.766 32.656 2.26 1 77.81 348 PHE A O 1
ATOM 2732 N N . GLY A 1 349 ? -17.891 33.438 2.598 1 74 349 GLY A N 1
ATOM 2733 C CA . GLY A 1 349 ? -17.391 34.531 3.395 1 74 349 GLY A CA 1
ATOM 2734 C C . GLY A 1 349 ? -16.688 34.094 4.66 1 74 349 GLY A C 1
ATOM 2735 O O . GLY A 1 349 ? -15.609 34.594 4.992 1 74 349 GLY A O 1
ATOM 2736 N N . ILE A 1 350 ? -17.234 33.094 5.262 1 75.06 350 ILE A N 1
ATOM 2737 C CA . ILE A 1 350 ? -16.672 32.594 6.512 1 75.06 350 ILE A CA 1
ATOM 2738 C C . ILE A 1 350 ? -15.344 31.891 6.238 1 75.06 350 ILE A C 1
ATOM 2740 O O . ILE A 1 350 ? -14.359 32.125 6.949 1 75.06 350 ILE A O 1
ATOM 2744 N N . ILE A 1 351 ? -15.336 31.125 5.156 1 78.88 351 ILE A N 1
ATOM 2745 C CA . ILE A 1 351 ? -14.148 30.344 4.824 1 78.88 351 ILE A CA 1
ATOM 2746 C C . ILE A 1 351 ? -13.008 31.281 4.43 1 78.88 351 ILE A C 1
ATOM 2748 O O . ILE A 1 351 ? -11.867 31.094 4.848 1 78.88 351 ILE A O 1
ATOM 2752 N N . GLU A 1 352 ? -13.375 32.312 3.697 1 82.25 352 GLU A N 1
ATOM 2753 C CA . GLU A 1 352 ? -12.367 33.25 3.256 1 82.25 352 GLU A CA 1
ATOM 2754 C C . GLU A 1 352 ? -11.789 34.031 4.434 1 82.25 352 GLU A C 1
ATOM 2756 O O . GLU A 1 352 ? -10.578 34.281 4.5 1 82.25 352 GLU A O 1
ATOM 2761 N N . THR A 1 353 ? -12.648 34.5 5.297 1 81.88 353 THR A N 1
ATOM 2762 C CA . THR A 1 353 ? -12.188 35.25 6.457 1 81.88 353 THR A CA 1
ATOM 2763 C C . THR A 1 353 ? -11.273 34.375 7.332 1 81.88 353 THR A C 1
ATOM 2765 O O . THR A 1 353 ? -10.219 34.844 7.777 1 81.88 353 THR A O 1
ATOM 2768 N N . LEU A 1 354 ? -11.641 33.156 7.516 1 81 354 LEU A N 1
ATOM 2769 C CA . LEU A 1 354 ? -10.836 32.25 8.328 1 81 354 LEU A CA 1
ATOM 2770 C C . LEU A 1 354 ? -9.5 31.953 7.66 1 81 354 LEU A C 1
ATOM 2772 O O . LEU A 1 354 ? -8.469 31.859 8.328 1 81 354 LEU A O 1
ATOM 2776 N N . ALA A 1 355 ? -9.562 31.797 6.375 1 82.75 355 ALA A N 1
ATOM 2777 C CA . ALA A 1 355 ? -8.336 31.516 5.633 1 82.75 355 ALA A CA 1
ATOM 2778 C C . ALA A 1 355 ? -7.363 32.688 5.719 1 82.75 355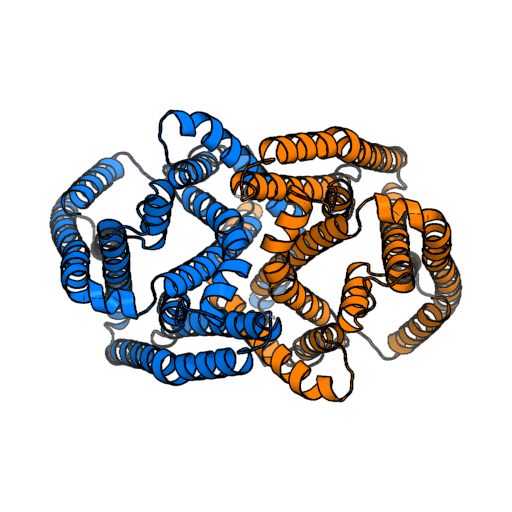 ALA A C 1
ATOM 2780 O O . ALA A 1 355 ? -6.16 32.5 5.902 1 82.75 355 ALA A O 1
ATOM 2781 N N . VAL A 1 356 ? -7.891 33.875 5.633 1 86.44 356 VAL A N 1
ATOM 2782 C CA . VAL A 1 356 ? -7.059 35.062 5.664 1 86.44 356 VAL A CA 1
ATOM 2783 C C . VAL A 1 356 ? -6.449 35.25 7.055 1 86.44 356 VAL A C 1
ATOM 2785 O O . VAL A 1 356 ? -5.25 35.5 7.184 1 86.44 356 VAL A O 1
ATOM 2788 N N . PHE A 1 357 ? -7.207 35.031 8.023 1 84.5 357 PHE A N 1
ATOM 2789 C CA . PHE A 1 357 ? -6.715 35.25 9.383 1 84.5 357 PHE A CA 1
ATOM 2790 C C . PHE A 1 357 ? -5.754 34.125 9.766 1 84.5 357 PHE A C 1
ATOM 2792 O O . PHE A 1 357 ? -4.797 34.344 10.516 1 84.5 357 PHE A O 1
ATOM 2799 N N . SER A 1 358 ? -6.031 32.906 9.25 1 84.88 358 SER A N 1
ATOM 2800 C CA . SER A 1 358 ? -5.086 31.828 9.477 1 84.88 358 SER A CA 1
ATOM 2801 C C . SER A 1 358 ? -3.734 32.125 8.836 1 84.88 358 SER A C 1
ATOM 2803 O O . SER A 1 358 ? -2.688 31.875 9.445 1 84.88 358 SER A O 1
ATOM 2805 N N . PHE A 1 359 ? -3.795 32.719 7.707 1 86.5 359 PHE A N 1
ATOM 2806 C CA . PHE A 1 359 ? -2.574 33.062 6.988 1 86.5 359 PHE A CA 1
ATOM 2807 C C . PHE A 1 359 ? -1.813 34.188 7.703 1 86.5 359 PHE A C 1
ATOM 2809 O O . PHE A 1 359 ? -0.591 34.094 7.844 1 86.5 359 PHE A O 1
ATOM 2816 N N . LEU A 1 360 ? -2.496 35.062 8.203 1 87.38 360 LEU A N 1
ATOM 2817 C CA . LEU A 1 360 ? -1.866 36.219 8.836 1 87.38 360 LEU A CA 1
ATOM 2818 C C . LEU A 1 360 ? -1.292 35.844 10.203 1 87.38 360 LEU A C 1
ATOM 2820 O O . LEU A 1 360 ? -0.278 36.406 10.625 1 87.38 360 LEU A O 1
ATOM 2824 N N . SER A 1 361 ? -1.929 34.938 10.828 1 86.62 361 SER A N 1
ATOM 2825 C CA . SER A 1 361 ? -1.487 34.562 12.172 1 86.62 361 SER A CA 1
ATOM 2826 C C . SER A 1 361 ? -0.274 33.656 12.109 1 86.62 361 SER A C 1
ATOM 2828 O O . SER A 1 361 ? 0.498 33.562 13.062 1 86.62 361 SER A O 1
ATOM 2830 N N . LYS A 1 362 ? -0.148 32.969 10.953 1 82.94 362 LYS A N 1
ATOM 2831 C CA . LYS A 1 362 ? 0.976 32.031 10.805 1 82.94 362 LYS A CA 1
ATOM 2832 C C . LYS A 1 362 ? 2.172 32.719 10.156 1 82.94 362 LYS A C 1
ATOM 2834 O O . LYS A 1 362 ? 3.322 32.438 10.484 1 82.94 362 LYS A O 1
ATOM 2839 N N . MET B 1 1 ? -40.219 5.922 -5.824 1 27.94 1 MET B N 1
ATOM 2840 C CA . MET B 1 1 ? -39.188 6.289 -4.848 1 27.94 1 MET B CA 1
ATOM 2841 C C . MET B 1 1 ? -38.375 5.07 -4.43 1 27.94 1 MET B C 1
ATOM 2843 O O . MET B 1 1 ? -38.812 4.312 -3.553 1 27.94 1 MET B O 1
ATOM 2847 N N . ASP B 1 2 ? -37.656 4.453 -5.324 1 30.23 2 ASP B N 1
ATOM 2848 C CA . ASP B 1 2 ? -37.344 3.059 -5.645 1 30.23 2 ASP B CA 1
ATOM 2849 C C . ASP B 1 2 ? -36.25 2.5 -4.734 1 30.23 2 ASP B C 1
ATOM 2851 O O . ASP B 1 2 ? -35.469 3.258 -4.176 1 30.23 2 ASP B O 1
ATOM 2855 N N . SER B 1 3 ? -36.312 1.142 -4.512 1 41.94 3 SER B N 1
ATOM 2856 C CA . SER B 1 3 ? -35.5 0.21 -3.746 1 41.94 3 SER B CA 1
ATOM 2857 C C . SER B 1 3 ? -34 0.534 -3.889 1 41.94 3 SER B C 1
ATOM 2859 O O . SER B 1 3 ? -33.188 0.172 -3.027 1 41.94 3 SER B O 1
ATOM 2861 N N . ASP B 1 4 ? -33.656 1.148 -4.938 1 41.19 4 ASP B N 1
ATOM 2862 C CA . ASP B 1 4 ? -32.281 1.458 -5.266 1 41.19 4 ASP B CA 1
ATOM 2863 C C . ASP B 1 4 ? -31.766 2.625 -4.426 1 41.19 4 ASP B C 1
ATOM 2865 O O . ASP B 1 4 ? -30.578 2.697 -4.121 1 41.19 4 ASP B O 1
ATOM 2869 N N . ASP B 1 5 ? -32.562 3.592 -4.047 1 42.16 5 ASP B N 1
ATOM 2870 C CA . ASP B 1 5 ? -32.219 4.777 -3.273 1 42.16 5 ASP B CA 1
ATOM 2871 C C . ASP B 1 5 ? -31.922 4.414 -1.821 1 42.16 5 ASP B C 1
ATOM 2873 O O . ASP B 1 5 ? -31 4.98 -1.216 1 42.16 5 ASP B O 1
ATOM 2877 N N . VAL B 1 6 ? -32.719 3.57 -1.246 1 41.75 6 VAL B N 1
ATOM 2878 C CA . VAL B 1 6 ? -32.594 3.111 0.132 1 41.75 6 VAL B CA 1
ATOM 2879 C C . VAL B 1 6 ? -31.281 2.336 0.294 1 41.75 6 VAL B C 1
ATOM 2881 O O . VAL B 1 6 ? -30.578 2.484 1.3 1 41.75 6 VAL B O 1
ATOM 2884 N N . ASN B 1 7 ? -30.859 1.557 -0.665 1 40.09 7 ASN B N 1
ATOM 2885 C CA . ASN B 1 7 ? -29.672 0.729 -0.646 1 40.09 7 ASN B CA 1
ATOM 2886 C C . ASN B 1 7 ? -28.406 1.575 -0.761 1 40.09 7 ASN B C 1
ATOM 2888 O O . ASN B 1 7 ? -27.375 1.264 -0.139 1 40.09 7 ASN B O 1
ATOM 2892 N N . GLU B 1 8 ? -28.469 2.641 -1.487 1 45.41 8 GLU B N 1
ATOM 2893 C CA . GLU B 1 8 ? -27.359 3.57 -1.613 1 45.41 8 GLU B CA 1
ATOM 2894 C C . GLU B 1 8 ? -27.125 4.332 -0.312 1 45.41 8 GLU B C 1
ATOM 2896 O O . GLU B 1 8 ? -25.969 4.527 0.104 1 45.41 8 GLU B O 1
ATOM 2901 N N . THR B 1 9 ? -28.188 4.742 0.299 1 43.69 9 THR B N 1
ATOM 2902 C CA . THR B 1 9 ? -28.094 5.441 1.574 1 43.69 9 THR B CA 1
ATOM 2903 C C . THR B 1 9 ? -27.531 4.523 2.656 1 43.69 9 THR B C 1
ATOM 2905 O O . THR B 1 9 ? -26.719 4.953 3.486 1 43.69 9 THR B O 1
ATOM 2908 N N . SER B 1 10 ? -27.984 3.338 2.59 1 43 10 SER B N 1
ATOM 2909 C CA . SER B 1 10 ? -27.531 2.363 3.578 1 43 10 SER B CA 1
ATOM 2910 C C . SER B 1 10 ? -26.062 2.014 3.377 1 43 10 SER B C 1
ATOM 2912 O O . SER B 1 10 ? -25.328 1.825 4.348 1 43 10 SER B O 1
ATOM 2914 N N . THR B 1 11 ? -25.688 1.899 2.215 1 44.97 11 THR B N 1
ATOM 2915 C CA . THR B 1 11 ? -24.297 1.615 1.886 1 44.97 11 THR B CA 1
ATOM 2916 C C . THR B 1 11 ? -23.391 2.771 2.311 1 44.97 11 THR B C 1
ATOM 2918 O O . THR B 1 11 ? -22.312 2.551 2.865 1 44.97 11 THR B O 1
ATOM 2921 N N . ILE B 1 12 ? -23.875 3.943 2.057 1 46.88 12 ILE B N 1
ATOM 2922 C CA . ILE B 1 12 ? -23.125 5.129 2.48 1 46.88 12 ILE B CA 1
ATOM 2923 C C . ILE B 1 12 ? -23.062 5.18 4.004 1 46.88 12 ILE B C 1
ATOM 2925 O O . ILE B 1 12 ? -22.031 5.512 4.578 1 46.88 12 ILE B O 1
ATOM 2929 N N . CYS B 1 13 ? -24.203 4.805 4.566 1 45.12 13 CYS B N 1
ATOM 2930 C CA . CYS B 1 13 ? -24.25 4.797 6.023 1 45.12 13 CYS B CA 1
ATOM 2931 C C . CYS B 1 13 ? -23.297 3.75 6.594 1 45.12 13 CYS B C 1
ATOM 2933 O O . CYS B 1 13 ? -22.609 4 7.586 1 45.12 13 CYS B O 1
ATOM 2935 N N . PHE B 1 14 ? -23.438 2.541 6.055 1 42.03 14 PHE B N 1
ATOM 2936 C CA . PHE B 1 14 ? -22.562 1.459 6.492 1 42.03 14 PHE B CA 1
ATOM 2937 C C . PHE B 1 14 ? -21.109 1.839 6.309 1 42.03 14 PHE B C 1
ATOM 2939 O O . PHE B 1 14 ? -20.281 1.607 7.195 1 42.03 14 PHE B O 1
ATOM 2946 N N . LEU B 1 15 ? -20.828 2.336 5.172 1 51.25 15 LEU B N 1
ATOM 2947 C CA . LEU B 1 15 ? -19.453 2.713 4.887 1 51.25 15 LEU B CA 1
ATOM 2948 C C . LEU B 1 15 ? -19.016 3.859 5.785 1 51.25 15 LEU B C 1
ATOM 2950 O O . LEU B 1 15 ? -17.859 3.895 6.23 1 51.25 15 LEU B O 1
ATOM 2954 N N . THR B 1 16 ? -19.969 4.664 6.172 1 53.06 16 THR B N 1
ATOM 2955 C CA . THR B 1 16 ? -19.641 5.789 7.043 1 53.06 16 THR B CA 1
ATOM 2956 C C . THR B 1 16 ? -19.422 5.316 8.477 1 53.06 16 THR B C 1
ATOM 2958 O O . THR B 1 16 ? -18.625 5.906 9.211 1 53.06 16 THR B O 1
ATOM 2961 N N . LYS B 1 17 ? -20.141 4.199 8.812 1 53.28 17 LYS B N 1
ATOM 2962 C CA . LYS B 1 17 ? -20 3.725 10.18 1 53.28 17 LYS B CA 1
ATOM 2963 C C . LYS B 1 17 ? -18.609 3.148 10.43 1 53.28 17 LYS B C 1
ATOM 2965 O O . LYS B 1 17 ? -18 3.387 11.477 1 53.28 17 LYS B O 1
ATOM 2970 N N . HIS B 1 18 ? -18.109 2.477 9.453 1 57.66 18 HIS B N 1
ATOM 2971 C CA . HIS B 1 18 ? -16.859 1.771 9.688 1 57.66 18 HIS B CA 1
ATOM 2972 C C . HIS B 1 18 ? -15.664 2.605 9.234 1 57.66 18 HIS B C 1
ATOM 2974 O O . HIS B 1 18 ? -14.531 2.328 9.617 1 57.66 18 HIS B O 1
ATOM 2980 N N . TYR B 1 19 ? -15.961 3.643 8.531 1 55.91 19 TYR B N 1
ATOM 2981 C CA . TYR B 1 19 ? -14.859 4.469 8.062 1 55.91 19 TYR B CA 1
ATOM 2982 C C . TYR B 1 19 ? -14.852 5.824 8.758 1 55.91 19 TYR B C 1
ATOM 2984 O O . TYR B 1 19 ? -14.195 6.762 8.297 1 55.91 19 TYR B O 1
ATOM 2992 N N . GLY B 1 20 ? -15.586 5.859 9.883 1 62.44 20 GLY B N 1
ATOM 2993 C CA . GLY B 1 20 ? -15.625 7.094 10.648 1 62.44 20 GLY B CA 1
ATOM 2994 C C . GLY B 1 20 ? -14.391 7.309 11.5 1 62.44 20 GLY B C 1
ATOM 2995 O O . GLY B 1 20 ? -13.383 6.625 11.32 1 62.44 20 GLY B O 1
ATOM 2996 N N . ILE B 1 21 ? -14.445 8.352 12.258 1 65.5 21 ILE B N 1
ATOM 2997 C CA . ILE B 1 21 ? -13.328 8.734 13.125 1 65.5 21 ILE B CA 1
ATOM 2998 C C . ILE B 1 21 ? -13.422 7.984 14.453 1 65.5 21 ILE B C 1
ATOM 3000 O O . ILE B 1 21 ? -14.469 8.008 15.109 1 65.5 21 ILE B O 1
ATOM 3004 N N . ASN B 1 22 ? -12.422 7.109 14.703 1 72.56 22 ASN B N 1
ATOM 3005 C CA . ASN B 1 22 ? -12.297 6.402 15.977 1 72.56 22 ASN B CA 1
ATOM 3006 C C . ASN B 1 22 ? -11.859 7.344 17.094 1 72.56 22 ASN B C 1
ATOM 3008 O O . ASN B 1 22 ? -10.875 8.078 16.953 1 72.56 22 ASN B O 1
ATOM 3012 N N . ARG B 1 23 ? -12.672 7.398 18.25 1 69.62 23 ARG B N 1
ATOM 3013 C CA . ARG B 1 23 ? -12.367 8.305 19.359 1 69.62 23 ARG B CA 1
ATOM 3014 C C . ARG B 1 23 ? -11.453 7.633 20.375 1 69.62 23 ARG B C 1
ATOM 3016 O O . ARG B 1 23 ? -10.906 8.297 21.266 1 69.62 23 ARG B O 1
ATOM 3023 N N . GLY B 1 24 ? -11.195 6.301 20.156 1 75.12 24 GLY B N 1
ATOM 3024 C CA . GLY B 1 24 ? -10.328 5.586 21.078 1 75.12 24 GLY B CA 1
ATOM 3025 C C . GLY B 1 24 ? -11.102 4.75 22.078 1 75.12 24 GLY B C 1
ATOM 3026 O O . GLY B 1 24 ? -12.297 4.949 22.281 1 75.12 24 GLY B O 1
ATOM 3027 N N . VAL B 1 25 ? -10.406 3.834 22.797 1 79.81 25 VAL B N 1
ATOM 3028 C CA . VAL B 1 25 ? -11.016 2.879 23.719 1 79.81 25 VAL B CA 1
ATOM 3029 C C . VAL B 1 25 ? -11.477 3.602 24.984 1 79.81 25 VAL B C 1
ATOM 3031 O O . VAL B 1 25 ? -12.492 3.24 25.578 1 79.81 25 VAL B O 1
ATOM 3034 N N . PHE B 1 26 ? -10.852 4.652 25.344 1 78.31 26 PHE B N 1
ATOM 3035 C CA . PHE B 1 26 ? -11.141 5.336 26.594 1 78.31 26 PHE B CA 1
ATOM 3036 C C . PHE B 1 26 ? -12.406 6.176 26.469 1 78.31 26 PHE B C 1
ATOM 3038 O O . PHE B 1 26 ? -12.992 6.574 27.484 1 78.31 26 PHE B O 1
ATOM 3045 N N . PHE B 1 27 ? -12.82 6.352 25.25 1 75.38 27 PHE B N 1
ATOM 3046 C CA . PHE B 1 27 ? -14.016 7.16 25.047 1 75.38 27 PHE B CA 1
ATOM 3047 C C . PHE B 1 27 ? -15.188 6.289 24.594 1 75.38 27 PHE B C 1
ATOM 3049 O O . PHE B 1 27 ? -16.188 6.797 24.078 1 75.38 27 PHE B O 1
ATOM 3056 N N . GLY B 1 28 ? -14.93 4.961 24.703 1 73.12 28 GLY B N 1
ATOM 3057 C CA . GLY B 1 28 ? -16.047 4.047 24.531 1 73.12 28 GLY B CA 1
ATOM 3058 C C . GLY B 1 28 ? -16.094 3.396 23.156 1 73.12 28 GLY B C 1
ATOM 3059 O O . GLY B 1 28 ? -16.922 2.516 22.906 1 73.12 28 GLY B O 1
ATOM 3060 N N . ASP B 1 29 ? -15.289 3.855 22.297 1 77.62 29 ASP B N 1
ATOM 3061 C CA . ASP B 1 29 ? -15.281 3.236 20.969 1 77.62 29 ASP B CA 1
ATOM 3062 C C . ASP B 1 29 ? -14.383 2.002 20.953 1 77.62 29 ASP B C 1
ATOM 3064 O O . ASP B 1 29 ? -13.438 1.905 21.734 1 77.62 29 ASP B O 1
ATOM 3068 N N . ASN B 1 30 ? -14.844 1.066 20.25 1 82.25 30 ASN B N 1
ATOM 3069 C CA . ASN B 1 30 ? -13.969 -0.058 19.953 1 82.25 30 ASN B CA 1
ATOM 3070 C C . ASN B 1 30 ? -13.203 0.165 18.641 1 82.25 30 ASN B C 1
ATOM 3072 O O . ASN B 1 30 ? -13.781 0.064 17.562 1 82.25 30 ASN B O 1
ATOM 3076 N N . PRO B 1 31 ? -11.977 0.493 18.797 1 82.81 31 PRO B N 1
ATOM 3077 C CA . PRO B 1 31 ? -11.188 0.816 17.609 1 82.81 31 PRO B CA 1
ATOM 3078 C C . PRO B 1 31 ? -11.227 -0.286 16.562 1 82.81 31 PRO B C 1
ATOM 3080 O O . PRO B 1 31 ? -11.117 -0.006 15.367 1 82.81 31 PRO B O 1
ATOM 3083 N N . LEU B 1 32 ? -11.461 -1.489 16.906 1 82.62 32 LEU B N 1
ATOM 3084 C CA . LEU B 1 32 ? -11.406 -2.611 15.969 1 82.62 32 LEU B CA 1
ATOM 3085 C C . LEU B 1 32 ? -12.68 -2.701 15.148 1 82.62 32 LEU B C 1
ATOM 3087 O O . LEU B 1 32 ? -12.773 -3.512 14.227 1 82.62 32 LEU B O 1
ATOM 3091 N N . ASN B 1 33 ? -13.602 -1.797 15.43 1 81.12 33 ASN B N 1
ATOM 3092 C CA . ASN B 1 33 ? -14.812 -1.726 14.617 1 81.12 33 ASN B CA 1
ATOM 3093 C C . ASN B 1 33 ? -14.625 -0.811 13.414 1 81.12 33 ASN B C 1
ATOM 3095 O O . ASN B 1 33 ? -15.453 -0.799 12.5 1 81.12 33 ASN B O 1
ATOM 3099 N N . PHE B 1 34 ? -13.539 -0.153 13.5 1 82.44 34 PHE B N 1
ATOM 3100 C CA . PHE B 1 34 ? -13.227 0.731 12.383 1 82.44 34 PHE B CA 1
ATOM 3101 C C . PHE B 1 34 ? -12.219 0.082 11.438 1 82.44 34 PHE B C 1
ATOM 3103 O O . PHE B 1 34 ? -11.344 -0.668 11.883 1 82.44 34 PHE B O 1
ATOM 3110 N N . VAL B 1 35 ? -12.273 0.353 10.188 1 82.25 35 VAL B N 1
ATOM 3111 C CA . VAL B 1 35 ? -11.508 -0.325 9.148 1 82.25 35 VAL B CA 1
ATOM 3112 C C . VAL B 1 35 ? -10.023 -0.023 9.32 1 82.25 35 VAL B C 1
ATOM 3114 O O . VAL B 1 35 ? -9.195 -0.937 9.336 1 82.25 35 VAL B O 1
ATOM 3117 N N . ASN B 1 36 ? -9.664 1.232 9.539 1 84.62 36 ASN B N 1
ATOM 3118 C CA . ASN B 1 36 ? -8.258 1.615 9.586 1 84.62 36 ASN B CA 1
ATOM 3119 C C . ASN B 1 36 ? -7.539 0.979 10.766 1 84.62 36 ASN B C 1
ATOM 3121 O O . ASN B 1 36 ? -6.512 0.323 10.602 1 84.62 36 ASN B O 1
ATOM 3125 N N . PRO B 1 37 ? -8.109 1.09 11.969 1 88.12 37 PRO B N 1
ATOM 3126 C CA . PRO B 1 37 ? -7.453 0.423 13.094 1 88.12 37 PRO B CA 1
ATOM 3127 C C . PRO B 1 37 ? -7.434 -1.098 12.953 1 88.12 37 PRO B C 1
ATOM 3129 O O . PRO B 1 37 ? -6.484 -1.752 13.391 1 88.12 37 PRO B O 1
ATOM 3132 N N . MET B 1 38 ? -8.469 -1.595 12.352 1 88.94 38 MET B N 1
ATOM 3133 C CA . MET B 1 38 ? -8.516 -3.041 12.148 1 88.94 38 MET B CA 1
ATOM 3134 C C . MET B 1 38 ? -7.422 -3.492 11.195 1 88.94 38 MET B C 1
ATOM 3136 O O . MET B 1 38 ? -6.75 -4.5 11.438 1 88.94 38 MET B O 1
ATOM 3140 N N . VAL B 1 39 ? -7.254 -2.787 10.148 1 89.5 39 VAL B N 1
ATOM 3141 C CA . VAL B 1 39 ? -6.215 -3.107 9.172 1 89.5 39 VAL B CA 1
ATOM 3142 C C . VAL B 1 39 ? -4.844 -3.027 9.836 1 89.5 39 VAL B C 1
ATOM 3144 O O . VAL B 1 39 ? -3.998 -3.902 9.633 1 89.5 39 VAL B O 1
ATOM 3147 N N . LEU B 1 40 ? -4.652 -2.008 10.617 1 92.06 40 LEU B N 1
ATOM 3148 C CA . LEU B 1 40 ? -3.387 -1.848 11.328 1 92.06 40 LEU B CA 1
ATOM 3149 C C . LEU B 1 40 ? -3.158 -3 12.305 1 92.06 40 LEU B C 1
ATOM 3151 O O . LEU B 1 40 ? -2.041 -3.506 12.422 1 92.06 40 LEU B O 1
ATOM 3155 N N . ALA B 1 41 ? -4.215 -3.381 12.953 1 91.25 41 ALA B N 1
ATOM 3156 C CA . ALA B 1 41 ? -4.125 -4.496 13.891 1 91.25 41 ALA B CA 1
ATOM 3157 C C . ALA B 1 41 ? -3.793 -5.797 13.172 1 91.25 41 ALA B C 1
ATOM 3159 O O . ALA B 1 41 ? -2.955 -6.578 13.633 1 91.25 41 ALA B O 1
ATOM 3160 N N . GLN B 1 42 ? -4.418 -6 12.086 1 89.69 42 GLN B N 1
ATOM 3161 C CA . GLN B 1 42 ? -4.211 -7.219 11.312 1 89.69 42 GLN B CA 1
ATOM 3162 C C . GLN B 1 42 ? -2.789 -7.281 10.766 1 89.69 42 GLN B C 1
ATOM 3164 O O . GLN B 1 42 ? -2.135 -8.328 10.844 1 89.69 42 GLN B O 1
ATOM 3169 N N . ILE B 1 43 ? -2.326 -6.207 10.258 1 91 43 ILE B N 1
ATOM 3170 C CA . ILE B 1 43 ? -0.974 -6.176 9.711 1 91 43 ILE B CA 1
ATOM 3171 C C . ILE B 1 43 ? 0.041 -6.395 10.828 1 91 43 ILE B C 1
ATOM 3173 O O . ILE B 1 43 ? 1.002 -7.152 10.664 1 91 43 ILE B O 1
ATOM 3177 N N . SER B 1 44 ? -0.189 -5.719 11.922 1 92 44 SER B N 1
ATOM 3178 C CA . SER B 1 44 ? 0.721 -5.855 13.055 1 92 44 SER B CA 1
ATOM 3179 C C . SER B 1 44 ? 0.75 -7.289 13.57 1 92 44 SER B C 1
ATOM 3181 O O . SER B 1 44 ? 1.823 -7.844 13.812 1 92 44 SER B O 1
ATOM 3183 N N . LEU B 1 45 ? -0.388 -7.855 13.688 1 89.56 45 LEU B N 1
ATOM 3184 C CA . LEU B 1 45 ? -0.471 -9.219 14.195 1 89.56 45 LEU B CA 1
ATOM 3185 C C . LEU B 1 45 ? 0.161 -10.203 13.211 1 89.56 45 LEU B C 1
ATOM 3187 O O . LEU B 1 45 ? 0.898 -11.102 13.617 1 89.56 45 LEU B O 1
ATOM 3191 N N . CYS B 1 46 ? -0.139 -10.062 11.938 1 89.19 46 CYS B N 1
ATOM 3192 C CA . CYS B 1 46 ? 0.46 -10.906 10.906 1 89.19 46 CYS B CA 1
ATOM 3193 C C . CYS B 1 46 ? 1.979 -10.781 10.922 1 89.19 46 CYS B C 1
ATOM 3195 O O . CYS B 1 46 ? 2.688 -11.773 10.773 1 89.19 46 CYS B O 1
ATOM 3197 N N . GLY B 1 47 ? 2.402 -9.555 11.094 1 90.88 47 GLY B N 1
ATOM 3198 C CA . GLY B 1 47 ? 3.838 -9.336 11.156 1 90.88 47 GLY B CA 1
ATOM 3199 C C . GLY B 1 47 ? 4.492 -9.977 12.359 1 90.88 47 GLY B C 1
ATOM 3200 O O . GLY B 1 47 ? 5.551 -10.602 12.242 1 90.88 47 GLY B O 1
ATOM 3201 N N . ILE B 1 48 ? 3.896 -9.867 13.484 1 91.56 48 ILE B N 1
ATOM 3202 C CA . ILE B 1 48 ? 4.434 -10.43 14.719 1 91.56 48 ILE B CA 1
ATOM 3203 C C . ILE B 1 48 ? 4.469 -11.953 14.625 1 91.56 48 ILE B C 1
ATOM 3205 O O . ILE B 1 48 ? 5.488 -12.578 14.938 1 91.56 48 ILE B O 1
ATOM 3209 N N . PHE B 1 49 ? 3.4 -12.531 14.133 1 92.69 49 PHE B N 1
ATOM 3210 C CA . PHE B 1 49 ? 3.346 -13.984 14 1 92.69 49 PHE B CA 1
ATOM 3211 C C . PHE B 1 49 ? 4.34 -14.469 12.953 1 92.69 49 PHE B C 1
ATOM 3213 O O . PHE B 1 49 ? 4.918 -15.547 13.086 1 92.69 49 PHE B O 1
ATOM 3220 N N . THR B 1 50 ? 4.453 -13.695 11.906 1 92.31 50 THR B N 1
ATOM 3221 C CA . THR B 1 50 ? 5.441 -14.047 10.891 1 92.31 50 THR B CA 1
ATOM 3222 C C . THR B 1 50 ? 6.844 -14.086 11.492 1 92.31 50 THR B C 1
ATOM 3224 O O . THR B 1 50 ? 7.602 -15.031 11.25 1 92.31 50 THR B O 1
ATOM 3227 N N . SER B 1 51 ? 7.145 -13.055 12.273 1 90.06 51 SER B N 1
ATOM 3228 C CA . SER B 1 51 ? 8.453 -13 12.914 1 90.06 51 SER B CA 1
ATOM 3229 C C . SER B 1 51 ? 8.656 -14.172 13.867 1 90.06 51 SER B C 1
ATOM 3231 O O . SER B 1 51 ? 9.742 -14.742 13.945 1 90.06 51 SER B O 1
ATOM 3233 N N . LEU B 1 52 ? 7.676 -14.531 14.555 1 91.69 52 LEU B N 1
ATOM 3234 C CA . LEU B 1 52 ? 7.742 -15.633 15.508 1 91.69 52 LEU B CA 1
ATOM 3235 C C . LEU B 1 52 ? 7.926 -16.969 14.789 1 91.69 52 LEU B C 1
ATOM 3237 O O . LEU B 1 52 ? 8.766 -17.781 15.18 1 91.69 52 LEU B O 1
ATOM 3241 N N . PHE B 1 53 ? 7.148 -17.156 13.766 1 93 53 PHE B N 1
ATOM 3242 C CA . PHE B 1 53 ? 7.234 -18.406 13.008 1 93 53 PHE B CA 1
ATOM 3243 C C . PHE B 1 53 ? 8.594 -18.531 12.328 1 93 53 PHE B C 1
ATOM 3245 O O . PHE B 1 53 ? 9.172 -19.609 12.281 1 93 53 PHE B O 1
ATOM 3252 N N . GLN B 1 54 ? 9.047 -17.438 11.742 1 87.69 54 GLN B N 1
ATOM 3253 C CA . GLN B 1 54 ? 10.359 -17.469 11.102 1 87.69 54 GLN B CA 1
ATOM 3254 C C . GLN B 1 54 ? 11.461 -17.781 12.109 1 87.69 54 GLN B C 1
ATOM 3256 O O . GLN B 1 54 ? 12.406 -18.5 11.797 1 87.69 54 GLN B O 1
ATOM 3261 N N . PHE B 1 55 ? 11.328 -17.266 13.305 1 87.44 55 PHE B N 1
ATOM 3262 C CA . PHE B 1 55 ? 12.312 -17.484 14.352 1 87.44 55 PHE B CA 1
ATOM 3263 C C . PHE B 1 55 ? 12.328 -18.953 14.773 1 87.44 55 PHE B C 1
ATOM 3265 O O . PHE B 1 55 ? 13.398 -19.547 14.953 1 87.44 55 PHE B O 1
ATOM 3272 N N . PHE B 1 56 ? 11.195 -19.562 14.875 1 92.38 56 PHE B N 1
ATOM 3273 C CA . PHE B 1 56 ? 11.102 -20.922 15.375 1 92.38 56 PHE B CA 1
ATOM 3274 C C . PHE B 1 56 ? 11.352 -21.938 14.258 1 92.38 56 PHE B C 1
ATOM 3276 O O . PHE B 1 56 ? 11.891 -23.016 14.492 1 92.38 56 PHE B O 1
ATOM 3283 N N . LEU B 1 57 ? 11.023 -21.625 13.055 1 92.88 57 LEU B N 1
ATOM 3284 C CA . LEU B 1 57 ? 11.047 -22.594 11.969 1 92.88 57 LEU B CA 1
ATOM 3285 C C . LEU B 1 57 ? 12.336 -22.469 11.164 1 92.88 57 LEU B C 1
ATOM 3287 O O . LEU B 1 57 ? 12.703 -23.391 10.422 1 92.88 57 LEU B O 1
ATOM 3291 N N . ALA B 1 58 ? 12.984 -21.344 11.289 1 86.12 58 ALA B N 1
ATOM 3292 C CA . ALA B 1 58 ? 14.203 -21.125 10.523 1 86.12 58 ALA B CA 1
ATOM 3293 C C . ALA B 1 58 ? 15.227 -22.219 10.797 1 86.12 58 ALA B C 1
ATOM 3295 O O . ALA B 1 58 ? 15.836 -22.75 9.867 1 86.12 58 ALA B O 1
ATOM 3296 N N . PRO B 1 59 ? 15.445 -22.562 12.086 1 89.88 59 PRO B N 1
ATOM 3297 C CA . PRO B 1 59 ? 16.422 -23.609 12.375 1 89.88 59 PRO B CA 1
ATOM 3298 C C . PRO B 1 59 ? 16.031 -24.969 11.789 1 89.88 59 PRO B C 1
ATOM 3300 O O . PRO B 1 59 ? 16.891 -25.844 11.609 1 89.88 59 PRO B O 1
ATOM 3303 N N . LEU B 1 60 ? 14.828 -25.203 11.438 1 92.56 60 LEU B N 1
ATOM 3304 C CA . LEU B 1 60 ? 14.352 -26.453 10.867 1 92.56 60 LEU B CA 1
ATOM 3305 C C . LEU B 1 60 ? 14.516 -26.453 9.352 1 92.56 60 LEU B C 1
ATOM 3307 O O . LEU B 1 60 ? 14.18 -27.438 8.688 1 92.56 60 LEU B O 1
ATOM 3311 N N . GLY B 1 61 ? 14.922 -25.312 8.789 1 87.81 61 GLY B N 1
ATOM 3312 C CA . GLY B 1 61 ? 15.172 -25.234 7.359 1 87.81 61 GLY B CA 1
ATOM 3313 C C . GLY B 1 61 ? 13.969 -24.75 6.566 1 87.81 61 GLY B C 1
ATOM 3314 O O . GLY B 1 61 ? 13.945 -24.859 5.34 1 87.81 61 GLY B O 1
ATOM 3315 N N . VAL B 1 62 ? 12.984 -24.344 7.266 1 90.25 62 VAL B N 1
ATOM 3316 C CA . VAL B 1 62 ? 11.781 -23.859 6.594 1 90.25 62 VAL B CA 1
ATOM 3317 C C . VAL B 1 62 ? 12.047 -22.453 6.023 1 90.25 62 VAL B C 1
ATOM 3319 O O . VAL B 1 62 ? 12.594 -21.594 6.707 1 90.25 62 VAL B O 1
ATOM 3322 N N . THR B 1 63 ? 11.719 -22.297 4.746 1 87.94 63 THR B N 1
ATOM 3323 C CA . THR B 1 63 ? 11.945 -21.031 4.078 1 87.94 63 THR B CA 1
ATOM 3324 C C . THR B 1 63 ? 10.992 -19.953 4.609 1 87.94 63 THR B C 1
ATOM 3326 O O . THR B 1 63 ? 9.977 -20.281 5.23 1 87.94 63 THR B O 1
ATOM 3329 N N . ASN B 1 64 ? 11.312 -18.672 4.438 1 88.31 64 ASN B N 1
ATOM 3330 C CA . ASN B 1 64 ? 10.477 -17.562 4.875 1 88.31 64 ASN B CA 1
ATOM 3331 C C . ASN B 1 64 ? 9.102 -17.594 4.211 1 88.31 64 ASN B C 1
ATOM 3333 O O . ASN B 1 64 ? 8.086 -17.312 4.855 1 88.31 64 ASN B O 1
ATOM 3337 N N . PHE B 1 65 ? 9.148 -18 3.01 1 88.81 65 PHE B N 1
ATOM 3338 C CA . PHE B 1 65 ? 7.906 -18.047 2.252 1 88.81 65 PHE B CA 1
ATOM 3339 C C . PHE B 1 65 ? 6.922 -19.031 2.898 1 88.81 65 PHE B C 1
ATOM 3341 O O . PHE B 1 65 ? 5.75 -18.703 3.078 1 88.81 65 PHE B O 1
ATOM 3348 N N . VAL B 1 66 ? 7.375 -20.141 3.227 1 90.62 66 VAL B N 1
ATOM 3349 C CA . VAL B 1 66 ? 6.527 -21.172 3.816 1 90.62 66 VAL B CA 1
ATOM 3350 C C . VAL B 1 66 ? 6.055 -20.734 5.199 1 90.62 66 VAL B C 1
ATOM 3352 O O . VAL B 1 66 ? 4.898 -20.953 5.57 1 90.62 66 VAL B O 1
ATOM 3355 N N . SER B 1 67 ? 6.934 -20.141 5.914 1 91.69 67 SER B N 1
ATOM 3356 C CA . SER B 1 67 ? 6.57 -19.641 7.238 1 91.69 67 SER B CA 1
ATOM 3357 C C . SER B 1 67 ? 5.457 -18.594 7.152 1 91.69 67 SER B C 1
ATOM 3359 O O . SER B 1 67 ? 4.523 -18.609 7.957 1 91.69 67 SER B O 1
ATOM 3361 N N . GLN B 1 68 ? 5.586 -17.719 6.23 1 91.69 68 GLN B N 1
ATOM 3362 C CA . GLN B 1 68 ? 4.578 -16.688 6.027 1 91.69 68 GLN B CA 1
ATOM 3363 C C . GLN B 1 68 ? 3.24 -17.297 5.613 1 91.69 68 GLN B C 1
ATOM 3365 O O . GLN B 1 68 ? 2.188 -16.875 6.098 1 91.69 68 GLN B O 1
ATOM 3370 N N . MET B 1 69 ? 3.303 -18.25 4.758 1 92.38 69 MET B N 1
ATOM 3371 C CA . MET B 1 69 ? 2.086 -18.938 4.324 1 92.38 69 MET B CA 1
ATOM 3372 C C . MET B 1 69 ? 1.407 -19.641 5.496 1 92.38 69 MET B C 1
ATOM 3374 O O . MET B 1 69 ? 0.18 -19.625 5.605 1 92.38 69 MET B O 1
ATOM 3378 N N . LEU B 1 70 ? 2.162 -20.172 6.328 1 93.25 70 LEU B N 1
ATOM 3379 C CA . LEU B 1 70 ? 1.64 -20.875 7.5 1 93.25 70 LEU B CA 1
ATOM 3380 C C . LEU B 1 70 ? 0.97 -19.891 8.453 1 93.25 70 LEU B C 1
ATOM 3382 O O . LEU B 1 70 ? -0.045 -20.219 9.078 1 93.25 70 LEU B O 1
ATOM 3386 N N . VAL B 1 71 ? 1.594 -18.766 8.609 1 93.44 71 VAL B N 1
ATOM 3387 C CA . VAL B 1 71 ? 0.994 -17.75 9.453 1 93.44 71 VAL B CA 1
ATOM 3388 C C . VAL B 1 71 ? -0.389 -17.375 8.922 1 93.44 71 VAL B C 1
ATOM 3390 O O . VAL B 1 71 ? -1.35 -17.266 9.688 1 93.44 71 VAL B O 1
ATOM 3393 N N . GLY B 1 72 ? -0.486 -17.141 7.629 1 91.25 72 GLY B N 1
ATOM 3394 C CA . GLY B 1 72 ? -1.78 -16.859 7.023 1 91.25 72 GLY B CA 1
ATOM 3395 C C . GLY B 1 72 ? -2.791 -17.969 7.258 1 91.25 72 GLY B C 1
ATOM 3396 O O . GLY B 1 72 ? -3.957 -17.703 7.555 1 91.25 72 GLY B O 1
ATOM 3397 N N . PHE B 1 73 ? -2.297 -19.188 7.141 1 90.31 73 PHE B N 1
ATOM 3398 C CA . PHE B 1 73 ? -3.148 -20.344 7.344 1 90.31 73 PHE B CA 1
ATOM 3399 C C . PHE B 1 73 ? -3.672 -20.391 8.773 1 90.31 73 PHE B C 1
ATOM 3401 O O . PHE B 1 73 ? -4.855 -20.656 9 1 90.31 73 PHE B O 1
ATOM 3408 N N . VAL B 1 74 ? -2.834 -20.094 9.695 1 89.56 74 VAL B N 1
ATOM 3409 C CA . VAL B 1 74 ? -3.186 -20.156 11.117 1 89.56 74 VAL B CA 1
ATOM 3410 C C . VAL B 1 74 ? -4.129 -19 11.453 1 89.56 74 VAL B C 1
ATOM 3412 O O . VAL B 1 74 ? -5.102 -19.188 12.195 1 89.56 74 VAL B O 1
ATOM 3415 N N . MET B 1 75 ? -3.906 -17.859 10.875 1 86.62 75 MET B N 1
ATOM 3416 C CA . MET B 1 75 ? -4.707 -16.672 11.164 1 86.62 75 MET B CA 1
ATOM 3417 C C . MET B 1 75 ? -6.016 -16.688 10.383 1 86.62 75 MET B C 1
ATOM 3419 O O . MET B 1 75 ? -6.953 -15.969 10.719 1 86.62 75 MET B O 1
ATOM 3423 N N . GLY B 1 76 ? -6.098 -17.516 9.406 1 83.25 76 GLY B N 1
ATOM 3424 C CA . GLY B 1 76 ? -7.258 -17.578 8.531 1 83.25 76 GLY B CA 1
ATOM 3425 C C . GLY B 1 76 ? -8.438 -18.312 9.156 1 83.25 76 GLY B C 1
ATOM 3426 O O . GLY B 1 76 ? -8.422 -18.625 10.352 1 83.25 76 GLY B O 1
ATOM 3427 N N . PRO B 1 77 ? -9.469 -18.422 8.445 1 81.06 77 PRO B N 1
ATOM 3428 C CA . PRO B 1 77 ? -10.703 -19.047 8.93 1 81.06 77 PRO B CA 1
ATOM 3429 C C . PRO B 1 77 ? -10.523 -20.516 9.297 1 81.06 77 PRO B C 1
ATOM 3431 O O . PRO B 1 77 ? -11.359 -21.078 10 1 81.06 77 PRO B O 1
ATOM 3434 N N . SER B 1 78 ? -9.414 -21.062 9.016 1 80.81 78 SER B N 1
ATOM 3435 C CA . SER B 1 78 ? -9.219 -22.5 9.25 1 80.81 78 SER B CA 1
ATOM 3436 C C . SER B 1 78 ? -8.867 -22.766 10.711 1 80.81 78 SER B C 1
ATOM 3438 O O . SER B 1 78 ? -9.258 -23.797 11.266 1 80.81 78 SER B O 1
ATOM 3440 N N . ILE B 1 79 ? -8.117 -21.875 11.328 1 86.5 79 ILE B N 1
ATOM 3441 C CA . ILE B 1 79 ? -7.684 -22.172 12.688 1 86.5 79 ILE B CA 1
ATOM 3442 C C . ILE B 1 79 ? -8.203 -21.094 13.641 1 86.5 79 ILE B C 1
ATOM 34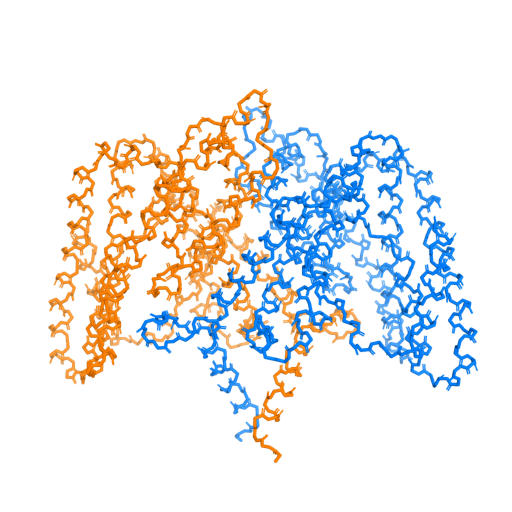44 O O . ILE B 1 79 ? -9.289 -21.234 14.211 1 86.5 79 ILE B O 1
ATOM 3448 N N . ILE B 1 80 ? -7.613 -19.906 13.57 1 80 80 ILE B N 1
ATOM 3449 C CA . ILE B 1 80 ? -8.008 -18.844 14.508 1 80 80 ILE B CA 1
ATOM 3450 C C . ILE B 1 80 ? -9.367 -18.281 14.102 1 80 80 ILE B C 1
ATOM 3452 O O . ILE B 1 80 ? -10.203 -18 14.961 1 80 80 ILE B O 1
ATOM 3456 N N . GLY B 1 81 ? -9.586 -18.203 12.898 1 75.94 81 GLY B N 1
ATOM 3457 C CA . GLY B 1 81 ? -10.836 -17.656 12.391 1 75.94 81 GLY B CA 1
ATOM 3458 C C . GLY B 1 81 ? -11.984 -18.641 12.453 1 75.94 81 GLY B C 1
ATOM 3459 O O . GLY B 1 81 ? -13.117 -18.312 12.094 1 75.94 81 GLY B O 1
ATOM 3460 N N . SER B 1 82 ? -11.633 -19.875 12.875 1 77.62 82 SER B N 1
ATOM 3461 C CA . SER B 1 82 ? -12.695 -20.859 12.969 1 77.62 82 SER B CA 1
ATOM 3462 C C . SER B 1 82 ? -13.625 -20.562 14.141 1 77.62 82 SER B C 1
ATOM 3464 O O . SER B 1 82 ? -14.797 -20.953 14.133 1 77.62 82 SER B O 1
ATOM 3466 N N . HIS B 1 83 ? -13.031 -19.828 15.023 1 79.81 83 HIS B N 1
ATOM 3467 C CA . HIS B 1 83 ? -13.844 -19.453 16.172 1 79.81 83 HIS B CA 1
ATOM 3468 C C . HIS B 1 83 ? -14.672 -18.203 15.859 1 79.81 83 HIS B C 1
ATOM 3470 O O . HIS B 1 83 ? -14.133 -17.188 15.43 1 79.81 83 HIS B O 1
ATOM 3476 N N . HIS B 1 84 ? -15.867 -18.328 15.992 1 75.44 84 HIS B N 1
ATOM 3477 C CA . HIS B 1 84 ? -16.812 -17.281 15.602 1 75.44 84 HIS B CA 1
ATOM 3478 C C . HIS B 1 84 ? -16.516 -15.969 16.312 1 75.44 84 HIS B C 1
ATOM 3480 O O . HIS B 1 84 ? -16.578 -14.898 15.695 1 75.44 84 HIS B O 1
ATOM 3486 N N . SER B 1 85 ? -16.172 -16.078 17.531 1 77.56 85 SER B N 1
ATOM 3487 C CA . SER B 1 85 ? -15.945 -14.875 18.312 1 77.56 85 SER B CA 1
ATOM 3488 C C . SER B 1 85 ? -14.719 -14.125 17.812 1 77.56 85 SER B C 1
ATOM 3490 O O . SER B 1 85 ? -14.727 -12.898 17.719 1 77.56 85 SER B O 1
ATOM 3492 N N . ILE B 1 86 ? -13.797 -14.883 17.453 1 77.62 86 ILE B N 1
ATOM 3493 C CA . ILE B 1 86 ? -12.562 -14.25 17 1 77.62 86 ILE B CA 1
ATOM 3494 C C . ILE B 1 86 ? -12.734 -13.742 15.562 1 77.62 86 ILE B C 1
ATOM 3496 O O . ILE B 1 86 ? -12.234 -12.68 15.211 1 77.62 86 ILE B O 1
ATOM 3500 N N . ARG B 1 87 ? -13.484 -14.461 14.891 1 73.38 87 ARG B N 1
ATOM 3501 C CA . ARG B 1 87 ? -13.742 -14.078 13.508 1 73.38 87 ARG B CA 1
ATOM 3502 C C . ARG B 1 87 ? -14.492 -12.758 13.43 1 73.38 87 ARG B C 1
ATOM 3504 O O . ARG B 1 87 ? -14.18 -11.906 12.586 1 73.38 87 ARG B O 1
ATOM 3511 N N . GLU B 1 88 ? -15.375 -12.625 14.266 1 71.38 88 GLU B N 1
ATOM 3512 C CA . GLU B 1 88 ? -16.172 -11.406 14.266 1 71.38 88 GLU B CA 1
ATOM 3513 C C . GLU B 1 88 ? -15.352 -10.219 14.766 1 71.38 88 GLU B C 1
ATOM 3515 O O . GLU B 1 88 ? -15.562 -9.086 14.312 1 71.38 88 GLU B O 1
ATOM 3520 N N . ALA B 1 89 ? -14.477 -10.594 15.594 1 72.94 89 ALA B N 1
ATOM 3521 C CA . ALA B 1 89 ? -13.711 -9.523 16.219 1 72.94 89 ALA B CA 1
ATOM 3522 C C . ALA B 1 89 ? -12.562 -9.07 15.312 1 72.94 89 ALA B C 1
ATOM 3524 O O . ALA B 1 89 ? -12.211 -7.891 15.289 1 72.94 89 ALA B O 1
ATOM 3525 N N . PHE B 1 90 ? -12.086 -10.031 14.547 1 73.31 90 PHE B N 1
ATOM 3526 C CA . PHE B 1 90 ? -10.836 -9.719 13.875 1 73.31 90 PHE B CA 1
ATOM 3527 C C . PHE B 1 90 ? -11.016 -9.758 12.359 1 73.31 90 PHE B C 1
ATOM 3529 O O . PHE B 1 90 ? -10.133 -9.328 11.617 1 73.31 90 PHE B O 1
ATOM 3536 N N . PHE B 1 91 ? -12.117 -10.195 11.945 1 70.44 91 PHE B N 1
ATOM 3537 C CA . PHE B 1 91 ? -12.281 -10.336 10.508 1 70.44 91 PHE B CA 1
ATOM 3538 C C . PHE B 1 91 ? -13.484 -9.531 10.016 1 70.44 91 PHE B C 1
ATOM 3540 O O . PHE B 1 91 ? -14.594 -10.062 9.93 1 70.44 91 PHE B O 1
ATOM 3547 N N . LEU B 1 92 ? -13.242 -8.258 9.836 1 71.94 92 LEU B N 1
ATOM 3548 C CA . LEU B 1 92 ? -14.219 -7.438 9.125 1 71.94 92 LEU B CA 1
ATOM 3549 C C . LEU B 1 92 ? -14.047 -7.574 7.621 1 71.94 92 LEU B C 1
ATOM 3551 O O . LEU B 1 92 ? -12.938 -7.43 7.102 1 71.94 92 LEU B O 1
ATOM 3555 N N . PRO B 1 93 ? -15.109 -7.957 6.977 1 73.5 93 PRO B N 1
ATOM 3556 C CA . PRO B 1 93 ? -15 -8.156 5.531 1 73.5 93 PRO B CA 1
ATOM 3557 C C . PRO B 1 93 ? -14.375 -6.957 4.816 1 73.5 93 PRO B C 1
ATOM 3559 O O . PRO B 1 93 ? -13.602 -7.133 3.871 1 73.5 93 PRO B O 1
ATOM 3562 N N . GLU B 1 94 ? -14.656 -5.734 5.312 1 75.25 94 GLU B N 1
ATOM 3563 C CA . GLU B 1 94 ? -14.133 -4.531 4.672 1 75.25 94 GLU B CA 1
ATOM 3564 C C . GLU B 1 94 ? -12.617 -4.441 4.828 1 75.25 94 GLU B C 1
ATOM 3566 O O . GLU B 1 94 ? -11.914 -4.023 3.902 1 75.25 94 GLU B O 1
ATOM 3571 N N . SER B 1 95 ? -12.25 -4.855 5.98 1 80.56 95 SER B N 1
ATOM 3572 C CA . SER B 1 95 ? -10.812 -4.797 6.234 1 80.56 95 SER B CA 1
ATOM 3573 C C . SER B 1 95 ? -10.062 -5.84 5.41 1 80.56 95 SER B C 1
ATOM 3575 O O . SER B 1 95 ? -8.93 -5.605 4.988 1 80.56 95 SER B O 1
ATOM 3577 N N . PHE B 1 96 ? -10.758 -6.918 5.168 1 79.06 96 PHE B N 1
ATOM 3578 C CA . PHE B 1 96 ? -10.133 -7.973 4.383 1 79.06 96 PHE B CA 1
ATOM 3579 C C . PHE B 1 96 ? -9.922 -7.527 2.941 1 79.06 96 PHE B C 1
ATOM 3581 O O . PHE B 1 96 ? -8.891 -7.824 2.338 1 79.06 96 PHE B O 1
ATOM 3588 N N . TYR B 1 97 ? -10.852 -6.828 2.455 1 79.31 97 TYR B N 1
ATOM 3589 C CA . TYR B 1 97 ? -10.75 -6.375 1.072 1 79.31 97 TYR B CA 1
ATOM 3590 C C . TYR B 1 97 ? -9.641 -5.34 0.916 1 79.31 97 TYR B C 1
ATOM 3592 O O . TYR B 1 97 ? -8.922 -5.34 -0.085 1 79.31 97 TYR B O 1
ATOM 3600 N N . VAL B 1 98 ? -9.539 -4.547 1.922 1 84.81 98 VAL B N 1
ATOM 3601 C CA . VAL B 1 98 ? -8.477 -3.553 1.897 1 84.81 98 VAL B CA 1
ATOM 3602 C C . VAL B 1 98 ? -7.117 -4.246 1.946 1 84.81 98 VAL B C 1
ATOM 3604 O O . VAL B 1 98 ? -6.215 -3.918 1.172 1 84.81 98 VAL B O 1
ATOM 3607 N N . MET B 1 99 ? -7.043 -5.23 2.762 1 87.12 99 MET B N 1
ATOM 3608 C CA . MET B 1 99 ? -5.793 -5.977 2.904 1 87.12 99 MET B CA 1
ATOM 3609 C C . MET B 1 99 ? -5.473 -6.75 1.63 1 87.12 99 MET B C 1
ATOM 3611 O O . MET B 1 99 ? -4.316 -6.816 1.211 1 87.12 99 MET B O 1
ATOM 3615 N N . ASP B 1 100 ? -6.504 -7.27 1.091 1 87.31 100 ASP B N 1
ATOM 3616 C CA . ASP B 1 100 ? -6.324 -8.031 -0.143 1 87.31 100 ASP B CA 1
ATOM 3617 C C . ASP B 1 100 ? -5.824 -7.133 -1.273 1 87.31 100 ASP B C 1
ATOM 3619 O O . ASP B 1 100 ? -4.957 -7.535 -2.051 1 87.31 100 ASP B O 1
ATOM 3623 N N . THR B 1 101 ? -6.379 -5.988 -1.342 1 87.06 101 THR B N 1
ATOM 3624 C CA . THR B 1 101 ? -5.961 -5.051 -2.381 1 87.06 101 THR B CA 1
ATOM 3625 C C . THR B 1 101 ? -4.52 -4.605 -2.156 1 87.06 101 THR B C 1
ATOM 3627 O O . THR B 1 101 ? -3.74 -4.504 -3.105 1 87.06 101 THR B O 1
ATOM 3630 N N . LEU B 1 102 ? -4.184 -4.367 -0.927 1 88.06 102 LEU B N 1
ATOM 3631 C CA . LEU B 1 102 ? -2.818 -3.982 -0.591 1 88.06 102 LEU B CA 1
ATOM 3632 C C . LEU B 1 102 ? -1.838 -5.102 -0.934 1 88.06 102 LEU B C 1
ATOM 3634 O O . LEU B 1 102 ? -0.752 -4.84 -1.458 1 88.06 102 LEU B O 1
ATOM 3638 N N . ALA B 1 103 ? -2.256 -6.258 -0.612 1 90.25 103 ALA B N 1
ATOM 3639 C CA . ALA B 1 103 ? -1.437 -7.434 -0.899 1 90.25 103 ALA B CA 1
ATOM 3640 C C . ALA B 1 103 ? -1.242 -7.613 -2.402 1 90.25 103 ALA B C 1
ATOM 3642 O O . ALA B 1 103 ? -0.134 -7.898 -2.861 1 90.25 103 ALA B O 1
ATOM 3643 N N . ASN B 1 104 ? -2.279 -7.43 -3.16 1 89.81 104 ASN B N 1
ATOM 3644 C CA . ASN B 1 104 ? -2.205 -7.551 -4.613 1 89.81 104 ASN B CA 1
ATOM 3645 C C . ASN B 1 104 ? -1.333 -6.461 -5.223 1 89.81 104 ASN B C 1
ATOM 3647 O O . ASN B 1 104 ? -0.638 -6.699 -6.215 1 89.81 104 ASN B O 1
ATOM 3651 N N . PHE B 1 105 ? -1.432 -5.336 -4.598 1 91.81 105 PHE B N 1
ATOM 3652 C CA . PHE B 1 105 ? -0.578 -4.23 -5.012 1 91.81 105 PHE B CA 1
ATOM 3653 C C . PHE B 1 105 ? 0.893 -4.586 -4.836 1 91.81 105 PHE B C 1
ATOM 3655 O O . PHE B 1 105 ? 1.709 -4.332 -5.727 1 91.81 105 PHE B O 1
ATOM 3662 N N . GLY B 1 106 ? 1.182 -5.133 -3.732 1 91.88 106 GLY B N 1
ATOM 3663 C CA . GLY B 1 106 ? 2.545 -5.559 -3.463 1 91.88 106 GLY B CA 1
ATOM 3664 C C . GLY B 1 106 ? 3.033 -6.637 -4.414 1 91.88 106 GLY B C 1
ATOM 3665 O O . GLY B 1 106 ? 4.156 -6.566 -4.914 1 91.88 106 GLY B O 1
ATOM 3666 N N . LEU B 1 107 ? 2.215 -7.57 -4.676 1 92.56 107 LEU B N 1
ATOM 3667 C CA . LEU B 1 107 ? 2.59 -8.672 -5.562 1 92.56 107 LEU B CA 1
ATOM 3668 C C . LEU B 1 107 ? 2.812 -8.164 -6.984 1 92.56 107 LEU B C 1
ATOM 3670 O O . LEU B 1 107 ? 3.736 -8.617 -7.668 1 92.56 107 LEU B O 1
ATOM 3674 N N . MET B 1 108 ? 1.971 -7.312 -7.379 1 93.31 108 MET B N 1
ATOM 3675 C CA . MET B 1 108 ? 2.084 -6.758 -8.727 1 93.31 108 MET B CA 1
ATOM 3676 C C . MET B 1 108 ? 3.42 -6.043 -8.906 1 93.31 108 MET B C 1
ATOM 3678 O O . MET B 1 108 ? 4.094 -6.227 -9.922 1 93.31 108 MET B O 1
ATOM 3682 N N . LEU B 1 109 ? 3.785 -5.254 -7.953 1 94.19 109 LEU B N 1
ATOM 3683 C CA . LEU B 1 109 ? 5.055 -4.539 -8.016 1 94.19 109 LEU B CA 1
ATOM 3684 C C . LEU B 1 109 ? 6.23 -5.508 -7.934 1 94.19 109 LEU B C 1
ATOM 3686 O O . LEU B 1 109 ? 7.258 -5.305 -8.586 1 94.19 109 LEU B O 1
ATOM 3690 N N . PHE B 1 110 ? 6.051 -6.5 -7.18 1 92.38 110 PHE B N 1
ATOM 3691 C CA . PHE B 1 110 ? 7.09 -7.52 -7.055 1 92.38 110 PHE B CA 1
ATOM 3692 C C . PHE B 1 110 ? 7.332 -8.211 -8.391 1 92.38 110 PHE B C 1
ATOM 3694 O O . PHE B 1 110 ? 8.477 -8.383 -8.805 1 92.38 110 PHE B O 1
ATOM 3701 N N . LEU B 1 111 ? 6.289 -8.586 -9.008 1 89.69 111 LEU B N 1
ATOM 3702 C CA . LEU B 1 111 ? 6.414 -9.266 -10.297 1 89.69 111 LEU B CA 1
ATOM 3703 C C . LEU B 1 111 ? 7.02 -8.344 -11.344 1 89.69 111 LEU B C 1
ATOM 3705 O O . LEU B 1 111 ? 7.766 -8.797 -12.219 1 89.69 111 LEU B O 1
ATOM 3709 N N . PHE B 1 112 ? 6.68 -7.102 -11.258 1 92.81 112 PHE B N 1
ATOM 3710 C CA . PHE B 1 112 ? 7.309 -6.113 -12.125 1 92.81 112 PHE B CA 1
ATOM 3711 C C . PHE B 1 112 ? 8.82 -6.109 -11.938 1 92.81 112 PHE B C 1
ATOM 3713 O O . PHE B 1 112 ? 9.57 -6.152 -12.914 1 92.81 112 PHE B O 1
ATOM 3720 N N . LEU B 1 113 ? 9.258 -6.109 -10.711 1 89.94 113 LEU B N 1
ATOM 3721 C CA . LEU B 1 113 ? 10.688 -6.047 -10.414 1 89.94 113 LEU B CA 1
ATOM 3722 C C . LEU B 1 113 ? 11.383 -7.34 -10.82 1 89.94 113 LEU B C 1
ATOM 3724 O O . LEU B 1 113 ? 12.531 -7.316 -11.266 1 89.94 113 LEU B O 1
ATOM 3728 N N . VAL B 1 114 ? 10.734 -8.398 -10.586 1 84.56 114 VAL B N 1
ATOM 3729 C CA . VAL B 1 114 ? 11.289 -9.68 -11 1 84.56 114 VAL B CA 1
ATOM 3730 C C . VAL B 1 114 ? 11.477 -9.703 -12.516 1 84.56 114 VAL B C 1
ATOM 3732 O O . VAL B 1 114 ? 12.469 -10.242 -13.016 1 84.56 114 VAL B O 1
ATOM 3735 N N . GLY B 1 115 ? 10.5 -9.164 -13.219 1 84.62 115 GLY B N 1
ATOM 3736 C CA . GLY B 1 115 ? 10.648 -9.023 -14.664 1 84.62 115 GLY B CA 1
ATOM 3737 C C . GLY B 1 115 ? 11.859 -8.203 -15.062 1 84.62 115 GLY B C 1
ATOM 3738 O O . GLY B 1 115 ? 12.57 -8.562 -15.992 1 84.62 115 GLY B O 1
ATOM 3739 N N . VAL B 1 116 ? 12.07 -7.148 -14.344 1 86.38 116 VAL B N 1
ATOM 3740 C CA . VAL B 1 116 ? 13.219 -6.285 -14.617 1 86.38 116 VAL B CA 1
ATOM 3741 C C . VAL B 1 116 ? 14.516 -7.055 -14.383 1 86.38 116 VAL B C 1
ATOM 3743 O O . VAL B 1 116 ? 15.469 -6.93 -15.156 1 86.38 116 VAL B O 1
ATOM 3746 N N . LYS B 1 117 ? 14.531 -7.84 -13.328 1 81.06 117 LYS B N 1
ATOM 3747 C CA . LYS B 1 117 ? 15.719 -8.609 -12.977 1 81.06 117 LYS B CA 1
ATOM 3748 C C . LYS B 1 117 ? 16.016 -9.68 -14.023 1 81.06 117 LYS B C 1
ATOM 3750 O O . LYS B 1 117 ? 17.188 -9.961 -14.312 1 81.06 117 LYS B O 1
ATOM 3755 N N . MET B 1 118 ? 15.023 -10.312 -14.539 1 76 118 MET B N 1
ATOM 3756 C CA . MET B 1 118 ? 15.18 -11.398 -15.508 1 76 118 MET B CA 1
ATOM 3757 C C . MET B 1 118 ? 15.602 -10.867 -16.875 1 76 118 MET B C 1
ATOM 3759 O O . MET B 1 118 ? 16.359 -11.516 -17.594 1 76 118 MET B O 1
ATOM 3763 N N . ASP B 1 119 ? 15.344 -9.75 -17.094 1 69.19 119 ASP B N 1
ATOM 3764 C CA . ASP B 1 119 ? 15.633 -9.117 -18.375 1 69.19 119 ASP B CA 1
ATOM 3765 C C . ASP B 1 119 ? 15.305 -10.047 -19.547 1 69.19 119 ASP B C 1
ATOM 3767 O O . ASP B 1 119 ? 15.281 -11.273 -19.375 1 69.19 119 ASP B O 1
ATOM 3771 N N . LEU B 1 120 ? 14.859 -9.625 -20.562 1 63.69 120 LEU B N 1
ATOM 3772 C CA . LEU B 1 120 ? 14.477 -10.344 -21.781 1 63.69 120 LEU B CA 1
ATOM 3773 C C . LEU B 1 120 ? 15.641 -11.148 -22.328 1 63.69 120 LEU B C 1
ATOM 3775 O O . LEU B 1 120 ? 15.453 -12.25 -22.844 1 63.69 120 LEU B O 1
ATOM 3779 N N . ASN B 1 121 ? 16.719 -10.633 -22.078 1 64.25 121 ASN B N 1
ATOM 3780 C CA . ASN B 1 121 ? 17.906 -11.297 -22.625 1 64.25 121 ASN B CA 1
ATOM 3781 C C . ASN B 1 121 ? 18.141 -12.641 -21.953 1 64.25 121 ASN B C 1
ATOM 3783 O O . ASN B 1 121 ? 18.531 -13.609 -22.609 1 64.25 121 ASN B O 1
ATOM 3787 N N . MET B 1 122 ? 17.906 -12.68 -20.781 1 65.12 122 MET B N 1
ATOM 3788 C CA . MET B 1 122 ? 18.047 -13.93 -20.031 1 65.12 122 MET B CA 1
ATOM 3789 C C . MET B 1 122 ? 17.016 -14.945 -20.5 1 65.12 122 MET B C 1
ATOM 3791 O O . MET B 1 122 ? 17.312 -16.141 -20.609 1 65.12 122 MET B O 1
ATOM 3795 N N . LEU B 1 123 ? 15.898 -14.43 -20.766 1 66.31 123 LEU B N 1
ATOM 3796 C CA . LEU B 1 123 ? 14.82 -15.297 -21.203 1 66.31 123 LEU B CA 1
ATOM 3797 C C . LEU B 1 123 ? 15.133 -15.898 -22.578 1 66.31 123 LEU B C 1
ATOM 3799 O O . LEU B 1 123 ? 14.883 -17.078 -22.812 1 66.31 123 LEU B O 1
ATOM 3803 N N . TRP B 1 124 ? 15.734 -15.109 -23.297 1 67.5 124 TRP B N 1
ATOM 3804 C CA . TRP B 1 124 ? 16.031 -15.562 -24.656 1 67.5 124 TRP B CA 1
ATOM 3805 C C . TRP B 1 124 ? 17.188 -16.547 -24.656 1 67.5 124 TRP B C 1
ATOM 3807 O O . TRP B 1 124 ? 17.203 -17.484 -25.469 1 67.5 124 TRP B O 1
ATOM 3817 N N . ASN B 1 125 ? 18.062 -16.328 -23.781 1 69.5 125 ASN B N 1
ATOM 3818 C CA . ASN B 1 125 ? 19.234 -17.203 -23.75 1 69.5 125 ASN B CA 1
ATOM 3819 C C . ASN B 1 125 ? 18.906 -18.578 -23.172 1 69.5 125 ASN B C 1
ATOM 3821 O O . ASN B 1 125 ? 19.422 -19.594 -23.641 1 69.5 125 ASN B O 1
ATOM 3825 N N . THR B 1 126 ? 18.141 -18.578 -22.188 1 66.69 126 THR B N 1
ATOM 3826 C CA . THR B 1 126 ? 17.688 -19.828 -21.594 1 66.69 126 THR B CA 1
ATOM 3827 C C . THR B 1 126 ? 16.438 -20.359 -22.281 1 66.69 126 THR B C 1
ATOM 3829 O O . THR B 1 126 ? 16.062 -21.516 -22.094 1 66.69 126 THR B O 1
ATOM 3832 N N . GLY B 1 127 ? 16.062 -19.719 -23.172 1 71.5 127 GLY B N 1
ATOM 3833 C CA . GLY B 1 127 ? 14.703 -19.672 -23.703 1 71.5 127 GLY B CA 1
ATOM 3834 C C . GLY B 1 127 ? 14.219 -21.031 -24.203 1 71.5 127 GLY B C 1
ATOM 3835 O O . GLY B 1 127 ? 13.094 -21.438 -23.922 1 71.5 127 GLY B O 1
ATOM 3836 N N . ARG B 1 128 ? 15.133 -21.859 -24.875 1 82.19 128 ARG B N 1
ATOM 3837 C CA . ARG B 1 128 ? 14.578 -23.094 -25.422 1 82.19 128 ARG B CA 1
ATOM 3838 C C . ARG B 1 128 ? 14.305 -24.109 -24.328 1 82.19 128 ARG B C 1
ATOM 3840 O O . ARG B 1 128 ? 13.234 -24.734 -24.297 1 82.19 128 ARG B O 1
ATOM 3847 N N . ARG B 1 129 ? 15.289 -24.312 -23.516 1 87.88 129 ARG B N 1
ATOM 3848 C CA . ARG B 1 129 ? 15.109 -25.234 -22.406 1 87.88 129 ARG B CA 1
ATOM 3849 C C . ARG B 1 129 ? 13.992 -24.781 -21.484 1 87.88 129 ARG B C 1
ATOM 3851 O O . ARG B 1 129 ? 13.172 -25.594 -21.047 1 87.88 129 ARG B O 1
ATOM 3858 N N . ALA B 1 130 ? 14.016 -23.562 -21.234 1 88.44 130 ALA B N 1
ATOM 3859 C CA . ALA B 1 130 ? 13 -23 -20.344 1 88.44 130 ALA B CA 1
ATOM 3860 C C . ALA B 1 130 ? 11.602 -23.156 -20.938 1 88.44 130 ALA B C 1
ATOM 3862 O O . ALA B 1 130 ? 10.641 -23.422 -20.219 1 88.44 130 ALA B O 1
ATOM 3863 N N . VAL B 1 131 ? 11.562 -23.016 -22.234 1 88.62 131 VAL B N 1
ATOM 3864 C CA . VAL B 1 131 ? 10.281 -23.125 -22.922 1 88.62 131 VAL B CA 1
ATOM 3865 C C . VAL B 1 131 ? 9.781 -24.562 -22.859 1 88.62 131 VAL B C 1
ATOM 3867 O O . VAL B 1 131 ? 8.609 -24.812 -22.578 1 88.62 131 VAL B O 1
ATOM 3870 N N . ILE B 1 132 ? 10.641 -25.484 -23.094 1 91.81 132 ILE B N 1
ATOM 3871 C CA . ILE B 1 132 ? 10.273 -26.891 -23.094 1 91.81 132 ILE B CA 1
ATOM 3872 C C . ILE B 1 132 ? 9.844 -27.328 -21.703 1 91.81 132 ILE B C 1
ATOM 3874 O O . ILE B 1 132 ? 8.805 -27.969 -21.531 1 91.81 132 ILE B O 1
ATOM 3878 N N . ILE B 1 133 ? 10.594 -26.969 -20.781 1 91 133 ILE B N 1
ATOM 3879 C CA . ILE B 1 133 ? 10.297 -27.344 -19.406 1 91 133 ILE B CA 1
ATOM 3880 C C . ILE B 1 133 ? 9.016 -26.641 -18.953 1 91 133 ILE B C 1
ATOM 3882 O O . ILE B 1 133 ? 8.18 -27.234 -18.281 1 91 133 ILE B O 1
ATOM 3886 N N . GLY B 1 134 ? 8.938 -25.359 -19.266 1 91.38 134 GLY B N 1
ATOM 3887 C CA . GLY B 1 134 ? 7.738 -24.625 -18.906 1 91.38 134 GLY B CA 1
ATOM 3888 C C . GLY B 1 134 ? 6.477 -25.203 -19.516 1 91.38 134 GLY B C 1
ATOM 3889 O O . GLY B 1 134 ? 5.461 -25.344 -18.828 1 91.38 134 GLY B O 1
ATOM 3890 N N . LEU B 1 135 ? 6.566 -25.578 -20.766 1 91.56 135 LEU B N 1
ATOM 3891 C CA . LEU B 1 135 ? 5.418 -26.172 -21.438 1 91.56 135 LEU B CA 1
ATOM 3892 C C . LEU B 1 135 ? 5.109 -27.562 -20.875 1 91.56 135 LEU B C 1
ATOM 3894 O O . LEU B 1 135 ? 3.941 -27.938 -20.766 1 91.56 135 LEU B O 1
ATOM 3898 N N . ALA B 1 136 ? 6.098 -28.266 -20.562 1 92.69 136 ALA B N 1
ATOM 3899 C CA . ALA B 1 136 ? 5.914 -29.609 -20 1 92.69 136 ALA B CA 1
ATOM 3900 C C . ALA B 1 136 ? 5.258 -29.531 -18.625 1 92.69 136 ALA B C 1
ATOM 3902 O O . ALA B 1 136 ? 4.383 -30.344 -18.312 1 92.69 136 ALA B O 1
ATOM 3903 N N . THR B 1 137 ? 5.742 -28.594 -17.875 1 90.56 137 THR B N 1
ATOM 3904 C CA . THR B 1 137 ? 5.219 -28.469 -16.516 1 90.56 137 THR B CA 1
ATOM 3905 C C . THR B 1 137 ? 3.801 -27.906 -16.547 1 90.56 137 THR B C 1
ATOM 3907 O O . THR B 1 137 ? 3.082 -27.984 -15.547 1 90.56 137 THR B O 1
ATOM 3910 N N . PHE B 1 138 ? 3.461 -27.328 -17.625 1 91.81 138 PHE B N 1
ATOM 3911 C CA . PHE B 1 138 ? 2.092 -26.859 -17.797 1 91.81 138 PHE B CA 1
ATOM 3912 C C . PHE B 1 138 ? 1.202 -27.969 -18.359 1 91.81 138 PHE B C 1
ATOM 3914 O O . PHE B 1 138 ? 0.153 -28.266 -17.781 1 91.81 138 PHE B O 1
ATOM 3921 N N . LEU B 1 139 ? 1.594 -28.656 -19.391 1 91.88 139 LEU B N 1
ATOM 3922 C CA . LEU B 1 139 ? 0.765 -29.578 -20.156 1 91.88 139 LEU B CA 1
ATOM 3923 C C . LEU B 1 139 ? 0.622 -30.906 -19.406 1 91.88 139 LEU B C 1
ATOM 3925 O O . LEU B 1 139 ? -0.455 -31.5 -19.391 1 91.88 139 LEU B O 1
ATOM 3929 N N . PHE B 1 140 ? 1.641 -31.375 -18.797 1 92 140 PHE B N 1
ATOM 3930 C CA . PHE B 1 140 ? 1.601 -32.688 -18.156 1 92 140 PHE B CA 1
ATOM 3931 C C . PHE B 1 140 ? 0.639 -32.688 -16.969 1 92 140 PHE B C 1
ATOM 3933 O O . PHE B 1 140 ? -0.245 -33.531 -16.891 1 92 140 PHE B O 1
ATOM 3940 N N . PRO B 1 141 ? 0.833 -31.766 -16.078 1 90.19 141 PRO B N 1
ATOM 3941 C CA . PRO B 1 141 ? -0.129 -31.734 -14.977 1 90.19 141 PRO B CA 1
ATOM 3942 C C . PRO B 1 141 ? -1.554 -31.438 -15.445 1 90.19 141 PRO B C 1
ATOM 3944 O O . PRO B 1 141 ? -2.514 -31.953 -14.867 1 90.19 141 PRO B O 1
ATOM 3947 N N . LEU B 1 142 ? -1.689 -30.609 -16.422 1 89.19 142 LEU B N 1
ATOM 3948 C CA . LEU B 1 142 ? -3.016 -30.297 -16.938 1 89.19 142 LEU B CA 1
ATOM 3949 C C . LEU B 1 142 ? -3.691 -31.562 -17.469 1 89.19 142 LEU B C 1
ATOM 3951 O O . LEU B 1 142 ? -4.848 -31.844 -17.141 1 89.19 142 LEU B O 1
ATOM 3955 N N . LEU B 1 143 ? -2.994 -32.312 -18.25 1 88.69 143 LEU B N 1
ATOM 3956 C CA . LEU B 1 143 ? -3.541 -33.5 -18.859 1 88.69 143 LEU B CA 1
ATOM 3957 C C . LEU B 1 143 ? -3.814 -34.562 -17.797 1 88.69 143 LEU B C 1
ATOM 3959 O O . LEU B 1 143 ? -4.863 -35.219 -17.828 1 88.69 143 LEU B O 1
ATOM 3963 N N . LEU B 1 144 ? -2.91 -34.781 -16.969 1 88.69 144 LEU B N 1
ATOM 3964 C CA . LEU B 1 144 ? -3.057 -35.812 -15.938 1 88.69 144 LEU B CA 1
ATOM 3965 C C . LEU B 1 144 ? -4.215 -35.469 -15 1 88.69 144 LEU B C 1
ATOM 3967 O O . LEU B 1 144 ? -5.02 -36.344 -14.672 1 88.69 144 LEU B O 1
ATOM 3971 N N . CYS B 1 145 ? -4.223 -34.25 -14.523 1 83.75 145 CYS B N 1
ATOM 3972 C CA . CYS B 1 145 ? -5.277 -33.844 -13.602 1 83.75 145 CYS B CA 1
ATOM 3973 C C . CYS B 1 145 ? -6.637 -33.844 -14.289 1 83.75 145 CYS B C 1
ATOM 3975 O O . CYS B 1 145 ? -7.66 -34.125 -13.656 1 83.75 145 CYS B O 1
ATOM 3977 N N . PHE B 1 146 ? -6.617 -33.531 -15.555 1 82.44 146 PHE B N 1
ATOM 3978 C CA . PHE B 1 146 ? -7.855 -33.594 -16.312 1 82.44 146 PHE B CA 1
ATOM 3979 C C . PHE B 1 146 ? -8.375 -35.031 -16.391 1 82.44 146 PHE B C 1
ATOM 3981 O O . PHE B 1 146 ? -9.57 -35.25 -16.219 1 82.44 146 PHE B O 1
ATOM 3988 N N . ILE B 1 147 ? -7.547 -35.938 -16.625 1 84.31 147 ILE B N 1
ATOM 3989 C CA . ILE B 1 147 ? -7.91 -37.344 -16.734 1 84.31 147 ILE B CA 1
ATOM 3990 C C . ILE B 1 147 ? -8.422 -37.844 -15.383 1 84.31 147 ILE B C 1
ATOM 3992 O O . ILE B 1 147 ? -9.445 -38.531 -15.312 1 84.31 147 ILE B O 1
ATOM 3996 N N . ILE B 1 148 ? -7.773 -37.469 -14.367 1 82.44 148 ILE B N 1
ATOM 3997 C CA . ILE B 1 148 ? -8.164 -37.875 -13.023 1 82.44 148 ILE B CA 1
ATOM 3998 C C . ILE B 1 148 ? -9.508 -37.25 -12.656 1 82.44 148 ILE B C 1
ATOM 4000 O O . ILE B 1 148 ? -10.344 -37.906 -12.023 1 82.44 148 ILE B O 1
ATOM 4004 N N . SER B 1 149 ? -9.633 -36 -12.969 1 77.25 149 SER B N 1
ATOM 4005 C CA . SER B 1 149 ? -10.898 -35.312 -12.672 1 77.25 149 SER B CA 1
ATOM 4006 C C . SER B 1 149 ? -12.062 -36 -13.391 1 77.25 149 SER B C 1
ATOM 4008 O O . SER B 1 149 ? -13.156 -36.094 -12.844 1 77.25 149 SER B O 1
ATOM 4010 N N . GLN B 1 150 ? -11.867 -36.469 -14.586 1 76 150 GLN B N 1
ATOM 4011 C CA . GLN B 1 150 ? -12.898 -37.156 -15.336 1 76 150 GLN B CA 1
ATOM 4012 C C . GLN B 1 150 ? -13.25 -38.5 -14.68 1 76 150 GLN B C 1
ATOM 4014 O O . GLN B 1 150 ? -14.406 -38.906 -14.695 1 76 150 GLN B O 1
ATOM 4019 N N . CYS B 1 151 ? -12.258 -39.062 -14.133 1 76.5 151 CYS B N 1
ATOM 4020 C CA . CYS B 1 151 ? -12.484 -40.344 -13.461 1 76.5 151 CYS B CA 1
ATOM 4021 C C . CYS B 1 151 ? -13.32 -40.156 -12.203 1 76.5 151 CYS B C 1
ATOM 4023 O O . CYS B 1 151 ? -14.156 -41 -11.875 1 76.5 151 CYS B O 1
ATOM 4025 N N . PHE B 1 152 ? -13.125 -39 -11.508 1 74.12 152 PHE B N 1
ATOM 4026 C CA . PHE B 1 152 ? -13.883 -38.75 -10.289 1 74.12 152 PHE B CA 1
ATOM 4027 C C . PHE B 1 152 ? -15.305 -38.312 -10.625 1 74.12 152 PHE B C 1
ATOM 4029 O O . PHE B 1 152 ? -16.234 -38.562 -9.859 1 74.12 152 PHE B O 1
ATOM 4036 N N . LEU B 1 153 ? -15.438 -37.438 -11.641 1 64 153 LEU B N 1
ATOM 4037 C CA . LEU B 1 153 ? -16.766 -37.031 -12.07 1 64 153 LEU B CA 1
ATOM 4038 C C . LEU B 1 153 ? -17.641 -38.25 -12.359 1 64 153 LEU B C 1
ATOM 4040 O O . LEU B 1 153 ? -18.828 -38.281 -12.023 1 64 153 LEU B O 1
ATOM 4044 N N . HIS B 1 154 ? -17.094 -39.125 -13.047 1 60.59 154 HIS B N 1
ATOM 4045 C CA . HIS B 1 154 ? -17.844 -40.344 -13.352 1 60.59 154 HIS B CA 1
ATOM 4046 C C . HIS B 1 154 ? -18.188 -41.094 -12.086 1 60.59 154 HIS B C 1
ATOM 4048 O O . HIS B 1 154 ? -19.281 -41.688 -11.992 1 60.59 154 HIS B O 1
ATOM 4054 N N . SER B 1 155 ? -17.297 -40.969 -11.289 1 58.81 155 SER B N 1
ATOM 4055 C CA . SER B 1 155 ? -17.562 -41.75 -10.078 1 58.81 155 SER B CA 1
ATOM 4056 C C . SER B 1 155 ? -18.531 -41.031 -9.156 1 58.81 155 SER B C 1
ATOM 4058 O O . SER B 1 155 ? -19.328 -41.656 -8.453 1 58.81 155 SER B O 1
ATOM 4060 N N . LEU B 1 156 ? -18.328 -39.688 -9.094 1 54.81 156 LEU B N 1
ATOM 4061 C CA . LEU B 1 156 ? -19.172 -39 -8.125 1 54.81 156 LEU B CA 1
ATOM 4062 C C . LEU B 1 156 ? -20.453 -38.5 -8.789 1 54.81 156 LEU B C 1
ATOM 4064 O O . LEU B 1 156 ? -21.312 -37.906 -8.133 1 54.81 156 LEU B O 1
ATOM 4068 N N . ALA B 1 157 ? -20.969 -39.156 -9.852 1 50.72 157 ALA B N 1
ATOM 4069 C CA . ALA B 1 157 ? -22.234 -38.781 -10.5 1 50.72 157 ALA B CA 1
ATOM 4070 C C . ALA B 1 157 ? -22.406 -37.25 -10.508 1 50.72 157 ALA B C 1
ATOM 4072 O O . ALA B 1 157 ? -23.516 -36.75 -10.312 1 50.72 157 ALA B O 1
ATOM 4073 N N . LEU B 1 158 ? -21.422 -36.531 -10.453 1 51.88 158 LEU B N 1
ATOM 4074 C CA . LEU B 1 158 ? -21.531 -35.094 -10.195 1 51.88 158 LEU B CA 1
ATOM 4075 C C . LEU B 1 158 ? -21.938 -34.344 -11.469 1 51.88 158 LEU B C 1
ATOM 4077 O O . LEU B 1 158 ? -21.453 -34.656 -12.555 1 51.88 158 LEU B O 1
ATOM 4081 N N . GLU B 1 159 ? -23.078 -33.781 -11.562 1 50.97 159 GLU B N 1
ATOM 4082 C CA . GLU B 1 159 ? -23.766 -33 -12.586 1 50.97 159 GLU B CA 1
ATOM 4083 C C . GLU B 1 159 ? -22.797 -32.094 -13.344 1 50.97 159 GLU B C 1
ATOM 4085 O O . GLU B 1 159 ? -21.688 -31.844 -12.875 1 50.97 159 GLU B O 1
ATOM 4090 N N . GLN B 1 160 ? -23.203 -31.594 -14.547 1 50.56 160 GLN B N 1
ATOM 4091 C CA . GLN B 1 160 ? -22.578 -30.734 -15.547 1 50.56 160 GLN B CA 1
ATOM 4092 C C . GLN B 1 160 ? -21.781 -29.625 -14.883 1 50.56 160 GLN B C 1
ATOM 4094 O O . GLN B 1 160 ? -20.688 -29.266 -15.344 1 50.56 160 GLN B O 1
ATOM 4099 N N . ARG B 1 161 ? -22.281 -29.047 -13.812 1 53.81 161 ARG B N 1
ATOM 4100 C CA . ARG B 1 161 ? -21.688 -27.906 -13.133 1 53.81 161 ARG B CA 1
ATOM 4101 C C . ARG B 1 161 ? -20.344 -28.281 -12.516 1 53.81 161 ARG B C 1
ATOM 4103 O O . ARG B 1 161 ? -19.406 -27.469 -12.484 1 53.81 161 ARG B O 1
ATOM 4110 N N . ILE B 1 162 ? -20.141 -29.594 -12.461 1 57.06 162 ILE B N 1
ATOM 4111 C CA . ILE B 1 162 ? -18.953 -30.062 -11.766 1 57.06 162 ILE B CA 1
ATOM 4112 C C . ILE B 1 162 ? -17.797 -30.219 -12.75 1 57.06 162 ILE B C 1
ATOM 4114 O O . ILE B 1 162 ? -16.641 -29.984 -12.406 1 57.06 162 ILE B O 1
ATOM 4118 N N . HIS B 1 163 ? -18.25 -30.453 -14.078 1 60.75 163 HIS B N 1
ATOM 4119 C CA . HIS B 1 163 ? -17.188 -30.594 -15.078 1 60.75 163 HIS B CA 1
ATOM 4120 C C . HIS B 1 163 ? -16.375 -29.312 -15.211 1 60.75 163 HIS B C 1
ATOM 4122 O O . HIS B 1 163 ? -15.148 -29.359 -15.273 1 60.75 163 HIS B O 1
ATOM 4128 N N . ARG B 1 164 ? -17.062 -28.297 -15.148 1 63.34 164 ARG B N 1
ATOM 4129 C CA . ARG B 1 164 ? -16.391 -27.016 -15.258 1 63.34 164 ARG B CA 1
ATOM 4130 C C . ARG B 1 164 ? -15.516 -26.75 -14.031 1 63.34 164 ARG B C 1
ATOM 4132 O O . ARG B 1 164 ? -14.414 -26.219 -14.148 1 63.34 164 ARG B O 1
ATOM 4139 N N . SER B 1 165 ? -16.109 -27.203 -13.078 1 69.5 165 SER B N 1
ATOM 4140 C CA . SER B 1 165 ? -15.367 -27.016 -11.836 1 69.5 165 SER B CA 1
ATOM 4141 C C . SER B 1 165 ? -14.094 -27.859 -11.805 1 69.5 165 SER B C 1
ATOM 4143 O O . SER B 1 165 ? -13.055 -27.406 -11.328 1 69.5 165 SER B O 1
ATOM 4145 N N . LEU B 1 166 ? -14.289 -28.969 -12.516 1 68.56 166 LEU B N 1
ATOM 4146 C CA . LEU B 1 166 ? -13.141 -29.859 -12.492 1 68.56 166 LEU B CA 1
ATOM 4147 C C . LEU B 1 166 ? -12.055 -29.391 -13.461 1 68.56 166 LEU B C 1
ATOM 4149 O O . LEU B 1 166 ? -10.867 -29.516 -13.172 1 68.56 166 LEU B O 1
ATOM 4153 N N . LEU B 1 167 ? -12.5 -28.859 -14.594 1 70.62 167 LEU B N 1
ATOM 4154 C CA . LEU B 1 167 ? -11.547 -28.297 -15.539 1 70.62 167 LEU B CA 1
ATOM 4155 C C . LEU B 1 167 ? -10.836 -27.094 -14.93 1 70.62 167 LEU B C 1
ATOM 4157 O O . LEU B 1 167 ? -9.641 -26.891 -15.172 1 70.62 167 LEU B O 1
ATOM 4161 N N . TRP B 1 168 ? -11.547 -26.469 -14.148 1 73.69 168 TRP B N 1
ATOM 4162 C CA . TRP B 1 168 ? -10.961 -25.328 -13.461 1 73.69 168 TRP B CA 1
ATOM 4163 C C . TRP B 1 168 ? -9.906 -25.766 -12.453 1 73.69 168 TRP B C 1
ATOM 4165 O O . TRP B 1 168 ? -8.82 -25.188 -12.383 1 73.69 168 TRP B O 1
ATOM 4175 N N . VAL B 1 169 ? -10.266 -26.812 -11.844 1 74.94 169 VAL B N 1
ATOM 4176 C CA . VAL B 1 169 ? -9.336 -27.312 -10.828 1 74.94 169 VAL B CA 1
ATOM 4177 C C . VAL B 1 169 ? -8.078 -27.859 -11.508 1 74.94 169 VAL B C 1
ATOM 4179 O O . VAL B 1 169 ? -6.965 -27.641 -11.023 1 74.94 169 VAL B O 1
ATOM 4182 N N . ALA B 1 170 ? -8.281 -28.547 -12.586 1 75.62 170 ALA B N 1
ATOM 4183 C CA . ALA B 1 170 ? -7.145 -29.094 -13.336 1 75.62 170 ALA B CA 1
ATOM 4184 C C . ALA B 1 170 ? -6.242 -27.969 -13.844 1 75.62 170 ALA B C 1
ATOM 4186 O O . ALA B 1 170 ? -5.016 -28.078 -13.805 1 75.62 170 ALA B O 1
ATOM 4187 N N . SER B 1 171 ? -6.844 -26.922 -14.234 1 78.31 171 SER B N 1
ATOM 4188 C CA . SER B 1 171 ? -6.086 -25.781 -14.742 1 78.31 171 SER B CA 1
ATOM 4189 C C . SER B 1 171 ? -5.297 -25.109 -13.633 1 78.31 171 SER B C 1
ATOM 4191 O O . SER B 1 171 ? -4.18 -24.641 -13.852 1 78.31 171 SER B O 1
ATOM 4193 N N . LEU B 1 172 ? -5.852 -25.141 -12.477 1 78.62 172 LEU B N 1
ATOM 4194 C CA . LEU B 1 172 ? -5.176 -24.516 -11.344 1 78.62 172 LEU B CA 1
ATOM 4195 C C . LEU B 1 172 ? -3.941 -25.328 -10.945 1 78.62 172 LEU B C 1
ATOM 4197 O O . LEU B 1 172 ? -2.934 -24.75 -10.523 1 78.62 172 LEU B O 1
ATOM 4201 N N . GLN B 1 173 ? -4.066 -26.578 -11.18 1 81.12 173 GLN B N 1
ATOM 4202 C CA . GLN B 1 173 ? -2.965 -27.438 -10.773 1 81.12 173 GLN B CA 1
ATOM 4203 C C . GLN B 1 173 ? -1.795 -27.328 -11.742 1 81.12 173 GLN B C 1
ATOM 4205 O O . GLN B 1 173 ? -0.666 -27.703 -11.406 1 81.12 173 GLN B O 1
ATOM 4210 N N . SER B 1 174 ? -2.08 -26.828 -12.867 1 82.81 174 SER B N 1
ATOM 4211 C CA . SER B 1 174 ? -1.039 -26.734 -13.891 1 82.81 174 SER B CA 1
ATOM 4212 C C . SER B 1 174 ? -0.292 -25.406 -13.781 1 82.81 174 SER B C 1
ATOM 4214 O O . SER B 1 174 ? 0.734 -25.203 -14.438 1 82.81 174 SER B O 1
ATOM 4216 N N . MET B 1 175 ? -0.762 -24.609 -12.922 1 80.81 175 MET B N 1
ATOM 4217 C CA . MET B 1 175 ? -0.162 -23.297 -12.789 1 80.81 175 MET B CA 1
ATOM 4218 C C . MET B 1 175 ? 0.996 -23.312 -11.797 1 80.81 175 MET B C 1
ATOM 4220 O O . MET B 1 175 ? 0.851 -23.797 -10.68 1 80.81 175 MET B O 1
ATOM 4224 N N . SER B 1 176 ? 2.152 -23 -12.289 1 81.12 176 SER B N 1
ATOM 4225 C CA . SER B 1 176 ? 3.277 -22.781 -11.383 1 81.12 176 SER B CA 1
ATOM 4226 C C . SER B 1 176 ? 3.461 -21.297 -11.078 1 81.12 176 SER B C 1
ATOM 4228 O O . SER B 1 176 ? 3.393 -20.453 -11.984 1 81.12 176 SER B O 1
ATOM 4230 N N . SER B 1 177 ? 3.531 -21.016 -9.883 1 80.75 177 SER B N 1
ATOM 4231 C CA . SER B 1 177 ? 3.6 -19.625 -9.445 1 80.75 177 SER B CA 1
ATOM 4232 C C . SER B 1 177 ? 5.02 -19.078 -9.57 1 80.75 177 SER B C 1
ATOM 4234 O O . SER B 1 177 ? 5.926 -19.516 -8.867 1 80.75 177 SER B O 1
ATOM 4236 N N . PHE B 1 178 ? 5.172 -18.109 -10.43 1 82.44 178 PHE B N 1
ATOM 4237 C CA . PHE B 1 178 ? 6.445 -17.438 -10.664 1 82.44 178 PHE B CA 1
ATOM 4238 C C . PHE B 1 178 ? 6.969 -16.812 -9.375 1 82.44 178 PHE B C 1
ATOM 4240 O O . PHE B 1 178 ? 8.156 -16.938 -9.055 1 82.44 178 PHE B O 1
ATOM 4247 N N . HIS B 1 179 ? 6.074 -16.219 -8.672 1 80.06 179 HIS B N 1
ATOM 4248 C CA . HIS B 1 179 ? 6.492 -15.508 -7.469 1 80.06 179 HIS B CA 1
ATOM 4249 C C . HIS B 1 179 ? 6.914 -16.484 -6.371 1 80.06 179 HIS B C 1
ATOM 4251 O O . HIS B 1 179 ? 7.859 -16.203 -5.625 1 80.06 179 HIS B O 1
ATOM 4257 N N . VAL B 1 180 ? 6.246 -17.625 -6.289 1 85.88 180 VAL B N 1
ATOM 4258 C CA . VAL B 1 180 ? 6.613 -18.625 -5.289 1 85.88 180 VAL B CA 1
ATOM 4259 C C . VAL B 1 180 ? 7.984 -19.203 -5.621 1 85.88 180 VAL B C 1
ATOM 4261 O O . VAL B 1 180 ? 8.828 -19.375 -4.734 1 85.88 180 VAL B O 1
ATOM 4264 N N . THR B 1 181 ? 8.195 -19.469 -6.855 1 87.31 181 THR B N 1
ATOM 4265 C CA . THR B 1 181 ? 9.477 -20.016 -7.301 1 87.31 181 THR B CA 1
ATOM 4266 C C . THR B 1 181 ? 10.609 -19.016 -7.039 1 87.31 181 THR B C 1
ATOM 4268 O O . THR B 1 181 ? 11.688 -19.406 -6.586 1 87.31 181 THR B O 1
ATOM 4271 N N . ASN B 1 182 ? 10.305 -17.797 -7.312 1 84.31 182 ASN B N 1
ATOM 4272 C CA . ASN B 1 182 ? 11.312 -16.766 -7.074 1 84.31 182 ASN B CA 1
ATOM 4273 C C . ASN B 1 182 ? 11.672 -16.672 -5.594 1 84.31 182 ASN B C 1
ATOM 4275 O O . ASN B 1 182 ? 12.844 -16.547 -5.242 1 84.31 182 ASN B O 1
ATOM 4279 N N . CYS B 1 183 ? 10.648 -16.703 -4.789 1 82.94 183 CYS B N 1
ATOM 4280 C CA . CYS B 1 183 ? 10.883 -16.625 -3.352 1 82.94 183 CYS B CA 1
ATOM 4281 C C . CYS B 1 183 ? 11.68 -17.812 -2.854 1 82.94 183 CYS B C 1
ATOM 4283 O O . CYS B 1 183 ? 12.617 -17.656 -2.062 1 82.94 183 CYS B O 1
ATOM 4285 N N . LEU B 1 184 ? 11.352 -18.953 -3.365 1 84.81 184 LEU B N 1
ATOM 4286 C CA . LEU B 1 184 ? 12.023 -20.188 -2.943 1 84.81 184 LEU B CA 1
ATOM 4287 C C . LEU B 1 184 ? 13.477 -20.188 -3.395 1 84.81 184 LEU B C 1
ATOM 4289 O O . LEU B 1 184 ? 14.375 -20.547 -2.625 1 84.81 184 LEU B O 1
ATOM 4293 N N . LEU B 1 185 ? 13.711 -19.75 -4.539 1 86.19 185 LEU B N 1
ATOM 4294 C CA . LEU B 1 185 ? 15.055 -19.719 -5.09 1 86.19 185 LEU B CA 1
ATOM 4295 C C . LEU B 1 185 ? 15.914 -18.672 -4.387 1 86.19 185 LEU B C 1
ATOM 4297 O O . LEU B 1 185 ? 17.125 -18.859 -4.215 1 86.19 185 LEU B O 1
ATOM 4301 N N . THR B 1 186 ? 15.234 -17.547 -4.047 1 80.25 186 THR B N 1
ATOM 4302 C CA . THR B 1 186 ? 15.945 -16.5 -3.314 1 80.25 186 THR B CA 1
ATOM 4303 C C . THR B 1 186 ? 16.359 -17 -1.93 1 80.25 186 THR B C 1
ATOM 4305 O O . THR B 1 186 ? 17.5 -16.797 -1.503 1 80.25 186 THR B O 1
ATOM 4308 N N . ASP B 1 187 ? 15.445 -17.672 -1.276 1 81.69 187 ASP B N 1
ATOM 4309 C CA . ASP B 1 187 ? 15.703 -18.188 0.062 1 81.69 187 ASP B CA 1
ATOM 4310 C C . ASP B 1 187 ? 16.797 -19.25 0.034 1 81.69 187 ASP B C 1
ATOM 4312 O O . ASP B 1 187 ? 17.578 -19.375 0.98 1 81.69 187 ASP B O 1
ATOM 4316 N N . LEU B 1 188 ? 16.891 -19.969 -1.097 1 83.81 188 LEU B N 1
ATOM 4317 C CA . LEU B 1 188 ? 17.859 -21.047 -1.228 1 83.81 188 LEU B CA 1
ATOM 4318 C C . LEU B 1 188 ? 19.156 -20.547 -1.853 1 83.81 188 LEU B C 1
ATOM 4320 O O . LEU B 1 188 ? 20.094 -21.312 -2.059 1 83.81 188 LEU B O 1
ATOM 4324 N N . LYS B 1 189 ? 19.188 -19.188 -2.184 1 83.25 189 LYS B N 1
ATOM 4325 C CA . LYS B 1 189 ? 20.344 -18.516 -2.785 1 83.25 189 LYS B CA 1
ATOM 4326 C C . LYS B 1 189 ? 20.719 -19.172 -4.109 1 83.25 189 LYS B C 1
ATOM 4328 O O . LYS B 1 189 ? 21.891 -19.422 -4.371 1 83.25 189 LYS B O 1
ATOM 4333 N N . LEU B 1 190 ? 19.75 -19.594 -4.898 1 86.12 190 LEU B N 1
ATOM 4334 C CA . LEU B 1 190 ? 19.953 -20.25 -6.184 1 86.12 190 LEU B CA 1
ATOM 4335 C C . LEU B 1 190 ? 19.453 -19.375 -7.328 1 86.12 190 LEU B C 1
ATOM 4337 O O . LEU B 1 190 ? 19.438 -19.812 -8.484 1 86.12 190 LEU B O 1
ATOM 4341 N N . LEU B 1 191 ? 19.031 -18.156 -7.07 1 80.44 191 LEU B N 1
ATOM 4342 C CA . LEU B 1 191 ? 18.406 -17.281 -8.055 1 80.44 191 LEU B CA 1
ATOM 4343 C C . LEU B 1 191 ? 19.344 -16.984 -9.211 1 80.44 191 LEU B C 1
ATOM 4345 O O . LEU B 1 191 ? 18.922 -16.938 -10.367 1 80.44 191 LEU B O 1
ATOM 4349 N N . ASN B 1 192 ? 20.625 -16.891 -8.891 1 78.94 192 ASN B N 1
ATOM 4350 C CA . ASN B 1 192 ? 21.578 -16.5 -9.93 1 78.94 192 ASN B CA 1
ATOM 4351 C C . ASN B 1 192 ? 22.234 -17.719 -10.562 1 78.94 192 ASN B C 1
ATOM 4353 O O . ASN B 1 192 ? 23.078 -17.578 -11.461 1 78.94 192 ASN B O 1
ATOM 4357 N N . SER B 1 193 ? 21.828 -18.859 -10.172 1 85.62 193 SER B N 1
ATOM 4358 C CA . SER B 1 193 ? 22.359 -20.094 -10.766 1 85.62 193 SER B CA 1
ATOM 4359 C C . SER B 1 193 ? 21.656 -20.422 -12.078 1 85.62 193 SER B C 1
ATOM 4361 O O . SER B 1 193 ? 20.609 -19.844 -12.391 1 85.62 193 SER B O 1
ATOM 4363 N N . GLU B 1 194 ? 22.312 -21.25 -12.805 1 85.19 194 GLU B N 1
ATOM 4364 C CA . GLU B 1 194 ? 21.719 -21.672 -14.07 1 85.19 194 GLU B CA 1
ATOM 4365 C C . GLU B 1 194 ? 20.391 -22.391 -13.859 1 85.19 194 GLU B C 1
ATOM 4367 O O . GLU B 1 194 ? 19.438 -22.156 -14.594 1 85.19 194 GLU B O 1
ATOM 4372 N N . ILE B 1 195 ? 20.375 -23.203 -12.875 1 87.38 195 ILE B N 1
ATOM 4373 C CA . ILE B 1 195 ? 19.156 -23.938 -12.562 1 87.38 195 ILE B CA 1
ATOM 4374 C C . ILE B 1 195 ? 18.062 -22.969 -12.117 1 87.38 195 ILE B C 1
ATOM 4376 O O . ILE B 1 195 ? 16.891 -23.172 -12.438 1 87.38 195 ILE B O 1
ATOM 4380 N N . GLY B 1 196 ? 18.438 -21.984 -11.367 1 86.31 196 GLY B N 1
ATOM 4381 C CA . GLY B 1 196 ? 17.484 -20.984 -10.914 1 86.31 196 GLY B CA 1
ATOM 4382 C C . GLY B 1 196 ? 16.875 -20.188 -12.047 1 86.31 196 GLY B C 1
ATOM 4383 O O . GLY B 1 196 ? 15.672 -19.953 -12.062 1 86.31 196 GLY B O 1
ATOM 4384 N N . LYS B 1 197 ? 17.703 -19.891 -12.938 1 83 197 LYS B N 1
ATOM 4385 C CA . LYS B 1 197 ? 17.25 -19.109 -14.086 1 83 197 LYS B CA 1
ATOM 4386 C C . LYS B 1 197 ? 16.281 -19.922 -14.945 1 83 197 LYS B C 1
ATOM 4388 O O . LYS B 1 197 ? 15.273 -19.406 -15.414 1 83 197 LYS B O 1
ATOM 4393 N N . ILE B 1 198 ? 16.609 -21.141 -15.086 1 87.31 198 ILE B N 1
ATOM 4394 C CA . ILE B 1 198 ? 15.758 -22.031 -15.875 1 87.31 198 ILE B CA 1
ATOM 4395 C C . ILE B 1 198 ? 14.43 -22.25 -15.156 1 87.31 198 ILE B C 1
ATOM 4397 O O . ILE B 1 198 ? 13.367 -22.203 -15.773 1 87.31 198 ILE B O 1
ATOM 4401 N N . ALA B 1 199 ? 14.547 -22.484 -13.914 1 88.12 199 ALA B N 1
ATOM 4402 C CA . ALA B 1 199 ? 13.344 -22.734 -13.117 1 88.12 199 ALA B CA 1
ATOM 4403 C C . ALA B 1 199 ? 12.43 -21.5 -13.133 1 88.12 199 ALA B C 1
ATOM 4405 O O . ALA B 1 199 ? 11.211 -21.641 -13.258 1 88.12 199 ALA B O 1
ATOM 4406 N N . LEU B 1 200 ? 13.016 -20.391 -12.992 1 84.19 200 LEU B N 1
ATOM 4407 C CA . LEU B 1 200 ? 12.25 -19.141 -12.969 1 84.19 200 LEU B CA 1
ATOM 4408 C C . LEU B 1 200 ? 11.617 -18.875 -14.328 1 84.19 200 LEU B C 1
ATOM 4410 O O . LEU B 1 200 ? 10.438 -18.516 -14.406 1 84.19 200 LEU B O 1
ATOM 4414 N N . SER B 1 201 ? 12.414 -19.047 -15.312 1 83.75 201 SER B N 1
ATOM 4415 C CA . SER B 1 201 ? 11.914 -18.812 -16.672 1 83.75 201 SER B CA 1
ATOM 4416 C C . SER B 1 201 ? 10.82 -19.812 -17.031 1 83.75 201 SER B C 1
ATOM 4418 O O . SER B 1 201 ? 9.828 -19.453 -17.656 1 83.75 201 SER B O 1
ATOM 4420 N N . SER B 1 202 ? 11.016 -21.016 -16.641 1 88.31 202 SER B N 1
ATOM 4421 C CA . SER B 1 202 ? 10.023 -22.062 -16.922 1 88.31 202 SER B CA 1
ATOM 4422 C C . SER B 1 202 ? 8.719 -21.781 -16.172 1 88.31 202 SER B C 1
ATOM 4424 O O . SER B 1 202 ? 7.633 -22.031 -16.703 1 88.31 202 SER B O 1
ATOM 4426 N N . SER B 1 203 ? 8.828 -21.312 -14.969 1 87.12 203 SER B N 1
ATOM 4427 C CA . SER B 1 203 ? 7.641 -21.016 -14.18 1 87.12 203 SER B CA 1
ATOM 4428 C C . SER B 1 203 ? 6.863 -19.844 -14.789 1 87.12 203 SER B C 1
ATOM 4430 O O . SER B 1 203 ? 5.633 -19.812 -14.719 1 87.12 203 SER B O 1
ATOM 4432 N N . MET B 1 204 ? 7.582 -18.906 -15.312 1 83.12 204 MET B N 1
ATOM 4433 C CA . MET B 1 204 ? 6.926 -17.781 -15.969 1 83.12 204 MET B CA 1
ATOM 4434 C C . MET B 1 204 ? 6.137 -18.25 -17.188 1 83.12 204 MET B C 1
ATOM 4436 O O . MET B 1 204 ? 5.008 -17.812 -17.406 1 83.12 204 MET B O 1
ATOM 4440 N N . ILE B 1 205 ? 6.742 -19.109 -17.922 1 83.12 205 ILE B N 1
ATOM 4441 C CA . ILE B 1 205 ? 6.098 -19.641 -19.125 1 83.12 205 ILE B CA 1
ATOM 4442 C C . ILE B 1 205 ? 4.875 -20.469 -18.734 1 83.12 205 ILE B C 1
ATOM 4444 O O . ILE B 1 205 ? 3.793 -20.297 -19.297 1 83.12 205 ILE B O 1
ATOM 4448 N N . SER B 1 206 ? 5.059 -21.375 -17.812 1 87.94 206 SER B N 1
ATOM 4449 C CA . SER B 1 206 ? 3.955 -22.219 -17.344 1 87.94 206 SER B CA 1
ATOM 4450 C C . SER B 1 206 ? 2.82 -21.359 -16.781 1 87.94 206 SER B C 1
ATOM 4452 O O . SER B 1 206 ? 1.646 -21.656 -17.016 1 87.94 206 SER B O 1
ATOM 4454 N N . GLY B 1 207 ? 3.215 -20.344 -16.016 1 83.56 207 GLY B N 1
ATOM 4455 C CA . GLY B 1 207 ? 2.215 -19.453 -15.453 1 83.56 207 GLY B CA 1
ATOM 4456 C C . GLY B 1 207 ? 1.445 -18.672 -16.5 1 83.56 207 GLY B C 1
ATOM 4457 O O . GLY B 1 207 ? 0.222 -18.547 -16.422 1 83.56 207 GLY B O 1
ATOM 4458 N N . THR B 1 208 ? 2.121 -18.172 -17.469 1 78.88 208 THR B N 1
ATOM 4459 C CA . THR B 1 208 ? 1.486 -17.438 -18.562 1 78.88 208 THR B CA 1
ATOM 4460 C C . THR B 1 208 ? 0.543 -18.328 -19.344 1 78.88 208 THR B C 1
ATOM 4462 O O . THR B 1 208 ? -0.581 -17.938 -19.672 1 78.88 208 THR B O 1
ATOM 4465 N N . CYS B 1 209 ? 0.949 -19.484 -19.625 1 83.44 209 CYS B N 1
ATOM 4466 C CA . CYS B 1 209 ? 0.13 -20.438 -20.359 1 83.44 209 CYS B CA 1
ATOM 4467 C C . CYS B 1 209 ? -1.122 -20.812 -19.578 1 83.44 209 CYS B C 1
ATOM 4469 O O . CYS B 1 209 ? -2.205 -20.938 -20.156 1 83.44 209 CYS B O 1
ATOM 4471 N N . ALA B 1 210 ? -0.891 -20.984 -18.312 1 83.62 210 ALA B N 1
ATOM 4472 C CA . ALA B 1 210 ? -2.02 -21.344 -17.469 1 83.62 210 ALA B CA 1
ATOM 4473 C C . ALA B 1 210 ? -3.066 -20.234 -17.438 1 83.62 210 ALA B C 1
ATOM 4475 O O . ALA B 1 210 ? -4.27 -20.516 -17.5 1 83.62 210 ALA B O 1
ATOM 4476 N N . TRP B 1 211 ? -2.652 -19.031 -17.344 1 75.56 211 TRP B N 1
ATOM 4477 C CA . TRP B 1 211 ? -3.586 -17.906 -17.328 1 75.56 211 TRP B CA 1
ATOM 4478 C C . TRP B 1 211 ? -4.34 -17.797 -18.641 1 75.56 211 TRP B C 1
ATOM 4480 O O . TRP B 1 211 ? -5.543 -17.531 -18.656 1 75.56 211 TRP B O 1
ATOM 4490 N N . PHE B 1 212 ? -3.66 -18.016 -19.688 1 77.25 212 PHE B N 1
ATOM 4491 C CA . PHE B 1 212 ? -4.305 -18 -21 1 77.25 212 PHE B CA 1
ATOM 4492 C C . PHE B 1 212 ? -5.309 -19.141 -21.109 1 77.25 212 PHE B C 1
ATOM 4494 O O . PHE B 1 212 ? -6.398 -18.953 -21.656 1 77.25 212 PHE B O 1
ATOM 4501 N N . TRP B 1 213 ? -4.875 -20.188 -20.609 1 79.38 213 TRP B N 1
ATOM 4502 C CA . TRP B 1 213 ? -5.746 -21.359 -20.656 1 79.38 213 TRP B CA 1
ATOM 4503 C C . TRP B 1 213 ? -7.012 -21.125 -19.828 1 79.38 213 TRP B C 1
ATOM 4505 O O . TRP B 1 213 ? -8.117 -21.438 -20.281 1 79.38 213 TRP B O 1
ATOM 4515 N N . ILE B 1 214 ? -6.887 -20.594 -18.672 1 76.06 214 ILE B N 1
ATOM 4516 C CA . ILE B 1 214 ? -8.023 -20.328 -17.797 1 76.06 214 ILE B CA 1
ATOM 4517 C C . ILE B 1 214 ? -8.945 -19.297 -18.453 1 76.06 214 ILE B C 1
ATOM 4519 O O . ILE B 1 214 ? -10.172 -19.406 -18.375 1 76.06 214 ILE B O 1
ATOM 4523 N N . SER B 1 215 ? -8.359 -18.297 -19.047 1 71.06 215 SER B N 1
ATOM 4524 C CA . SER B 1 215 ? -9.156 -17.281 -19.734 1 71.06 215 SER B CA 1
ATOM 4525 C C . SER B 1 215 ? -9.977 -17.906 -20.859 1 71.06 215 SER B C 1
ATOM 4527 O O . SER B 1 215 ? -11.133 -17.516 -21.078 1 71.06 215 SER B O 1
ATOM 4529 N N . ILE B 1 216 ? -9.43 -18.828 -21.547 1 72.44 216 ILE B N 1
ATOM 4530 C CA . ILE B 1 216 ? -10.102 -19.5 -22.641 1 72.44 216 ILE B CA 1
ATOM 4531 C C . ILE B 1 216 ? -11.258 -20.344 -22.109 1 72.44 216 ILE B C 1
ATOM 4533 O O . ILE B 1 216 ? -12.367 -20.312 -22.656 1 72.44 216 ILE B O 1
ATOM 4537 N N . ILE B 1 217 ? -10.984 -21.031 -21.016 1 69.5 217 ILE B N 1
ATOM 4538 C CA . ILE B 1 217 ? -12 -21.906 -20.453 1 69.5 217 ILE B CA 1
ATOM 4539 C C . ILE B 1 217 ? -13.141 -21.078 -19.875 1 69.5 217 ILE B C 1
ATOM 4541 O O . ILE B 1 217 ? -14.312 -21.422 -20.047 1 69.5 217 ILE B O 1
ATOM 4545 N N . PHE B 1 218 ? -12.797 -20.031 -19.141 1 61.91 218 PHE B N 1
ATOM 4546 C CA . PHE B 1 218 ? -13.82 -19.234 -18.453 1 61.91 218 PHE B CA 1
ATOM 4547 C C . PHE B 1 218 ? -14.586 -18.375 -19.453 1 61.91 218 PHE B C 1
ATOM 4549 O O . PHE B 1 218 ? -15.789 -18.172 -19.297 1 61.91 218 PHE B O 1
ATOM 4556 N N . THR B 1 219 ? -13.812 -17.672 -20.344 1 56.53 219 THR B N 1
ATOM 4557 C CA . THR B 1 219 ? -14.484 -16.828 -21.328 1 56.53 219 THR B CA 1
ATOM 4558 C C . THR B 1 219 ? -15.273 -17.656 -22.328 1 56.53 219 THR B C 1
ATOM 4560 O O . THR B 1 219 ? -16.344 -17.25 -22.781 1 56.53 219 THR B O 1
ATOM 4563 N N . GLY B 1 220 ? -14.664 -18.656 -22.859 1 54.34 220 GLY B N 1
ATOM 4564 C CA . GLY B 1 220 ? -15.312 -19.469 -23.875 1 54.34 220 GLY B CA 1
ATOM 4565 C C . GLY B 1 220 ? -16.656 -20.016 -23.438 1 54.34 220 GLY B C 1
ATOM 4566 O O . GLY B 1 220 ? -17.562 -20.156 -24.25 1 54.34 220 GLY B O 1
ATOM 4567 N N . LYS B 1 221 ? -16.766 -20.391 -22.391 1 51.62 221 LYS B N 1
ATOM 4568 C CA . LYS B 1 221 ? -17.984 -21.109 -22.047 1 51.62 221 LYS B CA 1
ATOM 4569 C C . LYS B 1 221 ? -19.141 -20.141 -21.859 1 51.62 221 LYS B C 1
ATOM 4571 O O . LYS B 1 221 ? -20.297 -20.469 -22.188 1 51.62 221 LYS B O 1
ATOM 4576 N N . GLN B 1 222 ? -18.938 -19.016 -21.109 1 47.91 222 GLN B N 1
ATOM 4577 C CA . GLN B 1 222 ? -20.141 -18.188 -21.094 1 47.91 222 GLN B CA 1
ATOM 4578 C C . GLN B 1 222 ? -20.531 -17.75 -22.5 1 47.91 222 GLN B C 1
ATOM 4580 O O . GLN B 1 222 ? -21.688 -17.406 -22.75 1 47.91 222 GLN B O 1
ATOM 4585 N N . SER B 1 223 ? -19.625 -17.703 -23.359 1 45.06 223 SER B N 1
ATOM 4586 C CA . SER B 1 223 ? -19.922 -17.312 -24.734 1 45.06 223 SER B CA 1
ATOM 4587 C C . SER B 1 223 ? -20.5 -18.484 -25.531 1 45.06 223 SER B C 1
ATOM 4589 O O . SER B 1 223 ? -20.469 -18.469 -26.766 1 45.06 223 SER B O 1
ATOM 4591 N N . ILE B 1 224 ? -20.734 -19.5 -25.188 1 40.16 224 ILE B N 1
ATOM 4592 C CA . ILE B 1 224 ? -21.344 -20.469 -26.094 1 40.16 224 ILE B CA 1
ATOM 4593 C C . ILE B 1 224 ? -22.484 -19.812 -26.844 1 40.16 224 ILE B C 1
ATOM 4595 O O . ILE B 1 224 ? -23.062 -20.406 -27.75 1 40.16 224 ILE B O 1
ATOM 4599 N N . GLY B 1 225 ? -23.047 -18.812 -26.422 1 41.88 225 GLY B N 1
ATOM 4600 C CA . GLY B 1 225 ? -23.938 -18.312 -27.469 1 41.88 225 GLY B CA 1
ATOM 4601 C C . GLY B 1 225 ? -23.203 -17.609 -28.594 1 41.88 225 GLY B C 1
ATOM 4602 O O . GLY B 1 225 ? -21.969 -17.469 -28.547 1 41.88 225 GLY B O 1
ATOM 4603 N N . GLU B 1 226 ? -23.859 -17.109 -29.797 1 44.84 226 GLU B N 1
ATOM 4604 C CA . GLU B 1 226 ? -23.516 -16.578 -31.094 1 44.84 226 GLU B CA 1
ATOM 4605 C C . GLU B 1 226 ? -22.328 -15.625 -31.016 1 44.84 226 GLU B C 1
ATOM 4607 O O . GLU B 1 226 ? -21.531 -15.523 -31.938 1 44.84 226 GLU B O 1
ATOM 4612 N N . HIS B 1 227 ? -22.344 -14.609 -30.266 1 45.25 227 HIS B N 1
ATOM 4613 C CA . HIS B 1 227 ? -21.594 -13.367 -30.391 1 45.25 227 HIS B CA 1
ATOM 4614 C C . HIS B 1 227 ? -20.156 -13.547 -29.922 1 45.25 227 HIS B C 1
ATOM 4616 O O . HIS B 1 227 ? -19.375 -12.578 -29.891 1 45.25 227 HIS B O 1
ATOM 4622 N N . LYS B 1 228 ? -19.422 -14.789 -29.516 1 53.91 228 LYS B N 1
ATOM 4623 C CA . LYS B 1 228 ? -18.453 -15.125 -28.469 1 53.91 228 LYS B CA 1
ATOM 4624 C C . LYS B 1 228 ? -17.094 -15.445 -29.047 1 53.91 228 LYS B C 1
ATOM 4626 O O . LYS B 1 228 ? -16.062 -15.039 -28.516 1 53.91 228 LYS B O 1
ATOM 4631 N N . LYS B 1 229 ? -17.016 -16.312 -30.203 1 57.69 229 LYS B N 1
ATOM 4632 C CA . LYS B 1 229 ? -15.742 -16.594 -30.844 1 57.69 229 LYS B CA 1
ATOM 4633 C C . LYS B 1 229 ? -14.953 -15.305 -31.078 1 57.69 229 LYS B C 1
ATOM 4635 O O . LYS B 1 229 ? -13.734 -15.266 -30.875 1 57.69 229 LYS B O 1
ATOM 4640 N N . GLY B 1 230 ? -15.672 -14.234 -31.312 1 70.38 230 GLY B N 1
ATOM 4641 C CA . GLY B 1 230 ? -15.023 -12.961 -31.578 1 70.38 230 GLY B CA 1
ATOM 4642 C C . GLY B 1 230 ? -14.383 -12.344 -30.359 1 70.38 230 GLY B C 1
ATOM 4643 O O . GLY B 1 230 ? -13.344 -11.68 -30.469 1 70.38 230 GLY B O 1
ATOM 4644 N N . SER B 1 231 ? -14.836 -12.891 -29.281 1 75.56 231 SER B N 1
ATOM 4645 C CA . SER B 1 231 ? -14.344 -12.258 -28.062 1 75.56 231 SER B CA 1
ATOM 4646 C C . SER B 1 231 ? -12.969 -12.797 -27.688 1 75.56 231 SER B C 1
ATOM 4648 O O . SER B 1 231 ? -12.102 -12.039 -27.25 1 75.56 231 SER B O 1
ATOM 4650 N N . LEU B 1 232 ? -12.75 -14.133 -27.969 1 76.5 232 LEU B N 1
ATOM 4651 C CA . LEU B 1 232 ? -11.453 -14.727 -27.656 1 76.5 232 LEU B CA 1
ATOM 4652 C C . LEU B 1 232 ? -10.375 -14.188 -28.594 1 76.5 232 LEU B C 1
ATOM 4654 O O . LEU B 1 232 ? -9.25 -13.906 -28.172 1 76.5 232 LEU B O 1
ATOM 4658 N N . LEU B 1 233 ? -10.789 -14.062 -29.812 1 79.62 233 LEU B N 1
ATOM 4659 C CA . LEU B 1 233 ? -9.844 -13.531 -30.797 1 79.62 233 LEU B CA 1
ATOM 4660 C C . LEU B 1 233 ? -9.477 -12.094 -30.453 1 79.62 233 LEU B C 1
ATOM 4662 O O . LEU B 1 233 ? -8.32 -11.695 -30.609 1 79.62 233 LEU B O 1
ATOM 4666 N N . LEU B 1 234 ? -10.43 -11.406 -30.016 1 82.31 234 LEU B N 1
ATOM 4667 C CA . LEU B 1 234 ? -10.172 -10.016 -29.656 1 82.31 234 LEU B CA 1
ATOM 4668 C C . LEU B 1 234 ? -9.266 -9.938 -28.422 1 82.31 234 LEU B C 1
ATOM 4670 O O . LEU B 1 234 ? -8.398 -9.07 -28.359 1 82.31 234 LEU B O 1
ATOM 4674 N N . MET B 1 235 ? -9.492 -10.828 -27.531 1 80.94 235 MET B N 1
ATOM 4675 C CA . MET B 1 235 ? -8.633 -10.867 -26.344 1 80.94 235 MET B CA 1
ATOM 4676 C C . MET B 1 235 ? -7.184 -11.133 -26.734 1 80.94 235 MET B C 1
ATOM 4678 O O . MET B 1 235 ? -6.277 -10.422 -26.281 1 80.94 235 MET B O 1
ATOM 4682 N N . PHE B 1 236 ? -7.023 -12.109 -27.625 1 80.75 236 PHE B N 1
ATOM 4683 C CA . PHE B 1 236 ? -5.672 -12.461 -28.047 1 80.75 236 PHE B CA 1
ATOM 4684 C C . PHE B 1 236 ? -5.055 -11.328 -28.875 1 80.75 236 PHE B C 1
ATOM 4686 O O . PHE B 1 236 ? -3.852 -11.078 -28.781 1 80.75 236 PHE B O 1
ATOM 4693 N N . PHE B 1 237 ? -5.879 -10.703 -29.578 1 85.75 237 PHE B N 1
ATOM 4694 C CA . PHE B 1 237 ? -5.426 -9.57 -30.375 1 85.75 237 PHE B CA 1
ATOM 4695 C C . PHE B 1 237 ? -4.922 -8.445 -29.484 1 85.75 237 PHE B C 1
ATOM 4697 O O . PHE B 1 237 ? -3.85 -7.887 -29.734 1 85.75 237 PHE B O 1
ATOM 4704 N N . PHE B 1 238 ? -5.566 -8.203 -28.438 1 85.31 238 PHE B N 1
ATOM 4705 C CA . PHE B 1 238 ? -5.195 -7.082 -27.578 1 85.31 238 PHE B CA 1
ATOM 4706 C C . PHE B 1 238 ? -4.02 -7.453 -26.688 1 85.31 238 PHE B C 1
ATOM 4708 O O . PHE B 1 238 ? -3.213 -6.594 -26.328 1 85.31 238 PHE B O 1
ATOM 4715 N N . VAL B 1 239 ? -3.928 -8.703 -26.359 1 81.38 239 VAL B N 1
ATOM 4716 C CA . VAL B 1 239 ? -2.746 -9.148 -25.625 1 81.38 239 VAL B CA 1
ATOM 4717 C C . VAL B 1 239 ? -1.507 -8.992 -26.5 1 81.38 239 VAL B C 1
ATOM 4719 O O . VAL B 1 239 ? -0.454 -8.555 -26.031 1 81.38 239 VAL B O 1
ATOM 4722 N N . ALA B 1 240 ? -1.703 -9.328 -27.734 1 84.25 240 ALA B N 1
ATOM 4723 C CA . ALA B 1 240 ? -0.608 -9.164 -28.688 1 84.25 240 ALA B CA 1
ATOM 4724 C C . ALA B 1 240 ? -0.238 -7.695 -28.859 1 84.25 240 ALA B C 1
ATOM 4726 O O . ALA B 1 240 ? 0.944 -7.352 -28.922 1 84.25 240 ALA B O 1
ATOM 4727 N N . ILE B 1 241 ? -1.174 -6.902 -28.891 1 86.62 241 ILE B N 1
ATOM 4728 C CA . ILE B 1 241 ? -0.942 -5.465 -29 1 86.62 241 ILE B CA 1
ATOM 4729 C C . ILE B 1 241 ? -0.166 -4.973 -27.781 1 86.62 241 ILE B C 1
ATOM 4731 O O . ILE B 1 241 ? 0.726 -4.129 -27.906 1 86.62 241 ILE B O 1
ATOM 4735 N N . MET B 1 242 ? -0.548 -5.492 -26.672 1 83.69 242 MET B N 1
ATOM 4736 C CA . MET B 1 242 ? 0.155 -5.102 -25.453 1 83.69 242 MET B CA 1
ATOM 4737 C C . MET B 1 242 ? 1.629 -5.484 -25.531 1 83.69 242 MET B C 1
ATOM 4739 O O . MET B 1 242 ? 2.5 -4.695 -25.156 1 83.69 242 MET B O 1
ATOM 4743 N N . PHE B 1 243 ? 1.873 -6.605 -26.062 1 80.75 243 PHE B N 1
ATOM 4744 C CA . PHE B 1 243 ? 3.248 -7.066 -26.219 1 80.75 243 PHE B CA 1
ATOM 4745 C C . PHE B 1 243 ? 4.02 -6.16 -27.172 1 80.75 243 PHE B C 1
ATOM 4747 O O . PHE B 1 243 ? 5.172 -5.809 -26.891 1 80.75 243 PHE B O 1
ATOM 4754 N N . ILE B 1 244 ? 3.361 -5.824 -28.156 1 84.12 244 ILE B N 1
ATOM 4755 C CA . ILE B 1 244 ? 3.994 -4.984 -29.172 1 84.12 244 ILE B CA 1
ATOM 4756 C C . ILE B 1 244 ? 4.219 -3.582 -28.609 1 84.12 244 ILE B C 1
ATOM 4758 O O . ILE B 1 244 ? 5.289 -2.998 -28.797 1 84.12 244 ILE B O 1
ATOM 4762 N N . LEU B 1 245 ? 3.262 -3.076 -27.906 1 85.19 245 LEU B N 1
ATOM 4763 C CA . LEU B 1 245 ? 3.369 -1.746 -27.312 1 85.19 245 LEU B CA 1
ATOM 4764 C C . LEU B 1 245 ? 4.488 -1.698 -26.281 1 85.19 245 LEU B C 1
ATOM 4766 O O . LEU B 1 245 ? 5.242 -0.727 -26.219 1 85.19 245 LEU B O 1
ATOM 4770 N N . LEU B 1 246 ? 4.562 -2.701 -25.484 1 81.31 246 LEU B N 1
ATOM 4771 C CA . LEU B 1 246 ? 5.59 -2.738 -24.453 1 81.31 246 LEU B CA 1
ATOM 4772 C C . LEU B 1 246 ? 6.98 -2.869 -25.062 1 81.31 246 LEU B C 1
ATOM 4774 O O . LEU B 1 246 ? 7.934 -2.242 -24.609 1 81.31 246 LEU B O 1
ATOM 4778 N N . GLY B 1 247 ? 7.117 -3.66 -26.125 1 77.06 247 GLY B N 1
ATOM 4779 C CA . GLY B 1 247 ? 8.391 -3.832 -26.812 1 77.06 247 GLY B CA 1
ATOM 4780 C C . GLY B 1 247 ? 8.789 -2.629 -27.641 1 77.06 247 GLY B C 1
ATOM 4781 O O . GLY B 1 247 ? 9.953 -2.209 -27.625 1 77.06 247 GLY B O 1
ATOM 4782 N N . CYS B 1 248 ? 7.797 -2.023 -28.266 1 83.12 248 CYS B N 1
ATOM 4783 C CA . CYS B 1 248 ? 8.125 -0.998 -29.234 1 83.12 248 CYS B CA 1
ATOM 4784 C C . CYS B 1 248 ? 8.023 0.395 -28.625 1 83.12 248 CYS B C 1
ATOM 4786 O O . CYS B 1 248 ? 8.664 1.334 -29.109 1 83.12 248 CYS B O 1
ATOM 4788 N N . LEU B 1 249 ? 7.234 0.511 -27.641 1 84.5 249 LEU B N 1
ATOM 4789 C CA . LEU B 1 249 ? 7.035 1.851 -27.094 1 84.5 249 LEU B CA 1
ATOM 4790 C C . LEU B 1 249 ? 7.727 1.998 -25.75 1 84.5 249 LEU B C 1
ATOM 4792 O O . LEU B 1 249 ? 8.477 2.953 -25.531 1 84.5 249 LEU B O 1
ATOM 4796 N N . VAL B 1 250 ? 7.535 1.05 -24.922 1 83.31 250 VAL B N 1
ATOM 4797 C CA . VAL B 1 250 ? 8.031 1.183 -23.562 1 83.31 250 VAL B CA 1
ATOM 4798 C C . VAL B 1 250 ? 9.555 1.037 -23.547 1 83.31 250 VAL B C 1
ATOM 4800 O O . VAL B 1 250 ? 10.258 1.812 -22.891 1 83.31 250 VAL B O 1
ATOM 4803 N N . ARG B 1 251 ? 10.07 0.104 -24.297 1 81.88 251 ARG B N 1
ATOM 4804 C CA . ARG B 1 251 ? 11.508 -0.144 -24.297 1 81.88 251 ARG B CA 1
ATOM 4805 C C . ARG B 1 251 ? 12.273 1.07 -24.797 1 81.88 251 ARG B C 1
ATOM 4807 O O . ARG B 1 251 ? 13.211 1.538 -24.141 1 81.88 251 ARG B O 1
ATOM 4814 N N . PRO B 1 252 ? 11.844 1.651 -25.891 1 84.19 252 PRO B N 1
ATOM 4815 C CA . PRO B 1 252 ? 12.562 2.846 -26.328 1 84.19 252 PRO B CA 1
ATOM 4816 C C . PRO B 1 252 ? 12.383 4.031 -25.391 1 84.19 252 PRO B C 1
ATOM 4818 O O . PRO B 1 252 ? 13.289 4.852 -25.234 1 84.19 252 PRO B O 1
ATOM 4821 N N . LEU B 1 253 ? 11.266 4.16 -24.781 1 84.25 253 LEU B N 1
ATOM 4822 C CA . LEU B 1 253 ? 11.023 5.246 -23.844 1 84.25 253 LEU B CA 1
ATOM 4823 C C . LEU B 1 253 ? 11.945 5.129 -22.641 1 84.25 253 LEU B C 1
ATOM 4825 O O . LEU B 1 253 ? 12.492 6.133 -22.172 1 84.25 253 LEU B O 1
ATOM 4829 N N . VAL B 1 254 ? 12.094 3.971 -22.172 1 81.88 254 VAL B N 1
ATOM 4830 C CA . VAL B 1 254 ? 12.945 3.74 -21 1 81.88 254 VAL B CA 1
ATOM 4831 C C . VAL B 1 254 ? 14.406 3.951 -21.375 1 81.88 254 VAL B C 1
ATOM 4833 O O . VAL B 1 254 ? 15.195 4.473 -20.594 1 81.88 254 VAL B O 1
ATOM 4836 N N . GLN B 1 255 ? 14.742 3.564 -22.562 1 80.88 255 GLN B N 1
ATOM 4837 C CA . GLN B 1 255 ? 16.094 3.799 -23.031 1 80.88 255 GLN B CA 1
ATOM 4838 C C . GLN B 1 255 ? 16.391 5.289 -23.156 1 80.88 255 GLN B C 1
ATOM 4840 O O . GLN B 1 255 ? 17.5 5.742 -22.875 1 80.88 255 GLN B O 1
ATOM 4845 N N . ARG B 1 256 ? 15.391 5.996 -23.641 1 83 256 ARG B N 1
ATOM 4846 C CA . ARG B 1 256 ? 15.547 7.441 -23.734 1 83 256 ARG B CA 1
ATOM 4847 C C . ARG B 1 256 ? 15.703 8.062 -22.344 1 83 256 ARG B C 1
ATOM 4849 O O . ARG B 1 256 ? 16.5 8.992 -22.156 1 83 256 ARG B O 1
ATOM 4856 N N . MET B 1 257 ? 14.945 7.504 -21.422 1 81.25 257 MET B N 1
ATOM 4857 C CA . MET B 1 257 ? 15.055 7.969 -20.047 1 81.25 257 MET B CA 1
ATOM 4858 C C . MET B 1 257 ? 16.438 7.652 -19.484 1 81.25 257 MET B C 1
ATOM 4860 O O . MET B 1 257 ? 17 8.461 -18.75 1 81.25 257 MET B O 1
ATOM 4864 N N . ALA B 1 258 ? 16.922 6.469 -19.719 1 79.31 258 ALA B N 1
ATOM 4865 C CA . ALA B 1 258 ? 18.25 6.043 -19.266 1 79.31 258 ALA B CA 1
ATOM 4866 C C . ALA B 1 258 ? 19.328 6.945 -19.828 1 79.31 258 ALA B C 1
ATOM 4868 O O . ALA B 1 258 ? 20.281 7.301 -19.125 1 79.31 258 ALA B O 1
ATOM 4869 N N . ARG B 1 259 ? 19.188 7.289 -21.078 1 78.81 259 ARG B N 1
ATOM 4870 C CA . ARG B 1 259 ? 20.172 8.141 -21.734 1 78.81 259 ARG B CA 1
ATOM 4871 C C . ARG B 1 259 ? 20.188 9.5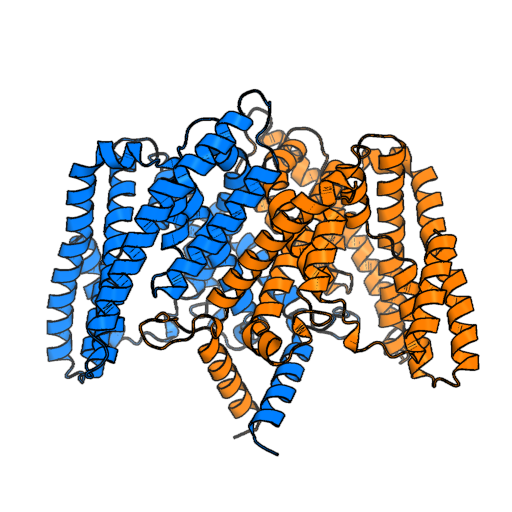39 -21.109 1 78.81 259 ARG B C 1
ATOM 4873 O O . ARG B 1 259 ? 21.25 10.148 -20.969 1 78.81 259 ARG B O 1
ATOM 4880 N N . ARG B 1 260 ? 19.031 9.945 -20.812 1 77.19 260 ARG B N 1
ATOM 4881 C CA . ARG B 1 260 ? 18.922 11.273 -20.219 1 77.19 260 ARG B CA 1
ATOM 4882 C C . ARG B 1 260 ? 19.484 11.281 -18.797 1 77.19 260 ARG B C 1
ATOM 4884 O O . ARG B 1 260 ? 19.922 12.328 -18.297 1 77.19 260 ARG B O 1
ATOM 4891 N N . SER B 1 261 ? 19.359 10.125 -18.266 1 71.56 261 SER B N 1
ATOM 4892 C CA . SER B 1 261 ? 19.859 10 -16.906 1 71.56 261 SER B CA 1
ATOM 4893 C C . SER B 1 261 ? 21.359 9.703 -16.891 1 71.56 261 SER B C 1
ATOM 4895 O O . SER B 1 261 ? 21.984 9.703 -15.836 1 71.56 261 SER B O 1
ATOM 4897 N N . GLU B 1 262 ? 21.797 9.352 -18.141 1 65.75 262 GLU B N 1
ATOM 4898 C CA . GLU B 1 262 ? 23.219 9.062 -18.297 1 65.75 262 GLU B CA 1
ATOM 4899 C C . GLU B 1 262 ? 24.062 10.281 -17.922 1 65.75 262 GLU B C 1
ATOM 4901 O O . GLU B 1 262 ? 23.812 11.391 -18.406 1 65.75 262 GLU B O 1
ATOM 4906 N N . GLY B 1 263 ? 24.781 10.133 -16.781 1 57.38 263 GLY B N 1
ATOM 4907 C CA . GLY B 1 263 ? 25.641 11.203 -16.297 1 57.38 263 GLY B CA 1
ATOM 4908 C C . GLY B 1 263 ? 25.156 11.797 -14.977 1 57.38 263 GLY B C 1
ATOM 4909 O O . GLY B 1 263 ? 25.891 12.539 -14.32 1 57.38 263 GLY B O 1
ATOM 4910 N N . LYS B 1 264 ? 23.938 11.562 -14.844 1 59.53 264 LYS B N 1
ATOM 4911 C CA . LYS B 1 264 ? 23.453 12.062 -13.562 1 59.53 264 LYS B CA 1
ATOM 4912 C C . LYS B 1 264 ? 23.594 11.016 -12.469 1 59.53 264 LYS B C 1
ATOM 4914 O O . LYS B 1 264 ? 23.562 9.812 -12.75 1 59.53 264 LYS B O 1
ATOM 4919 N N . LYS B 1 265 ? 24.078 11.234 -11.43 1 55.62 265 LYS B N 1
ATOM 4920 C CA . LYS B 1 265 ? 24.406 10.344 -10.32 1 55.62 265 LYS B CA 1
ATOM 4921 C C . LYS B 1 265 ? 23.203 9.539 -9.883 1 55.62 265 LYS B C 1
ATOM 4923 O O . LYS B 1 265 ? 23.344 8.438 -9.336 1 55.62 265 LYS B O 1
ATOM 4928 N N . SER B 1 266 ? 22.031 10.023 -10.078 1 61.28 266 SER B N 1
ATOM 4929 C CA . SER B 1 266 ? 20.859 9.273 -9.609 1 61.28 266 SER B CA 1
ATOM 4930 C C . SER B 1 266 ? 19.672 9.469 -10.547 1 61.28 266 SER B C 1
ATOM 4932 O O . SER B 1 266 ? 19.562 10.5 -11.211 1 61.28 266 SER B O 1
ATOM 4934 N N . VAL B 1 267 ? 19.078 8.312 -10.945 1 60.28 267 VAL B N 1
ATOM 4935 C CA . VAL B 1 267 ? 17.844 8.375 -11.727 1 60.28 267 VAL B CA 1
ATOM 4936 C C . VAL B 1 267 ? 16.859 9.328 -11.055 1 60.28 267 VAL B C 1
ATOM 4938 O O . VAL B 1 267 ? 16.656 9.281 -9.844 1 60.28 267 VAL B O 1
ATOM 4941 N N . SER B 1 268 ? 16.406 10.117 -11.797 1 68.69 268 SER B N 1
ATOM 4942 C CA . SER B 1 268 ? 15.5 11.172 -11.32 1 68.69 268 SER B CA 1
ATOM 4943 C C . SER B 1 268 ? 14.242 10.578 -10.711 1 68.69 268 SER B C 1
ATOM 4945 O O . SER B 1 268 ? 13.789 9.508 -11.117 1 68.69 268 SER B O 1
ATOM 4947 N N . GLU B 1 269 ? 13.836 11.141 -9.648 1 74.38 269 GLU B N 1
ATOM 4948 C CA . GLU B 1 269 ? 12.602 10.828 -8.922 1 74.38 269 GLU B CA 1
ATOM 4949 C C . GLU B 1 269 ? 11.406 10.789 -9.867 1 74.38 269 GLU B C 1
ATOM 4951 O O . GLU B 1 269 ? 10.5 9.969 -9.703 1 74.38 269 GLU B O 1
ATOM 4956 N N . ASN B 1 270 ? 11.508 11.469 -10.875 1 76.81 270 ASN B N 1
ATOM 4957 C CA . ASN B 1 270 ? 10.414 11.555 -11.836 1 76.81 270 ASN B CA 1
ATOM 4958 C C . ASN B 1 270 ? 10.32 10.297 -12.688 1 76.81 270 ASN B C 1
ATOM 4960 O O . ASN B 1 270 ? 9.219 9.883 -13.078 1 76.81 270 ASN B O 1
ATOM 4964 N N . HIS B 1 271 ? 11.477 9.711 -12.883 1 84.31 271 HIS B N 1
ATOM 4965 C CA . HIS B 1 271 ? 11.477 8.492 -13.688 1 84.31 271 HIS B CA 1
ATOM 4966 C C . HIS B 1 271 ? 10.836 7.332 -12.93 1 84.31 271 HIS B C 1
ATOM 4968 O O . HIS B 1 271 ? 10.109 6.527 -13.516 1 84.31 271 HIS B O 1
ATOM 4974 N N . ILE B 1 272 ? 11.094 7.312 -11.648 1 86.56 272 ILE B N 1
ATOM 4975 C CA . ILE B 1 272 ? 10.531 6.25 -10.82 1 86.56 272 ILE B CA 1
ATOM 4976 C C . ILE B 1 272 ? 9.008 6.383 -10.781 1 86.56 272 ILE B C 1
ATOM 4978 O O . ILE B 1 272 ? 8.289 5.395 -10.914 1 86.56 272 ILE B O 1
ATOM 4982 N N . PHE B 1 273 ? 8.578 7.562 -10.641 1 87.56 273 PHE B N 1
ATOM 4983 C CA . PHE B 1 273 ? 7.148 7.828 -10.594 1 87.56 273 PHE B CA 1
ATOM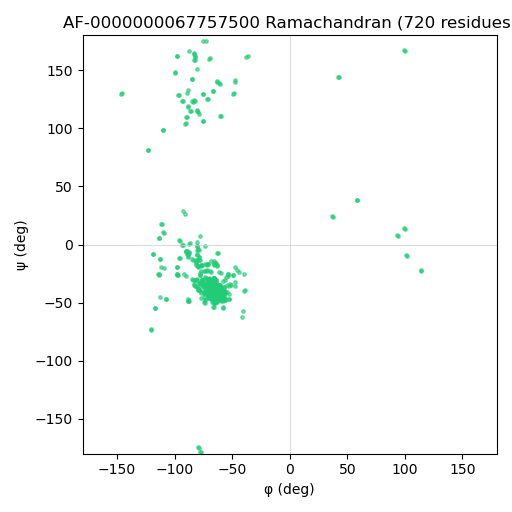 4984 C C . PHE B 1 273 ? 6.488 7.48 -11.922 1 87.56 273 PHE B C 1
ATOM 4986 O O . PHE B 1 273 ? 5.41 6.879 -11.953 1 87.56 273 PHE B O 1
ATOM 4993 N N . THR B 1 274 ? 7.105 7.836 -13.047 1 87 274 THR B N 1
ATOM 4994 C CA . THR B 1 274 ? 6.57 7.551 -14.375 1 87 274 THR B CA 1
ATOM 4995 C C . THR B 1 274 ? 6.477 6.047 -14.609 1 87 274 THR B C 1
ATOM 4997 O O . THR B 1 274 ? 5.484 5.559 -15.156 1 87 274 THR B O 1
ATOM 5000 N N . ILE B 1 275 ? 7.492 5.367 -14.234 1 89.75 275 ILE B N 1
ATOM 5001 C CA . ILE B 1 275 ? 7.5 3.918 -14.398 1 89.75 275 ILE B CA 1
ATOM 5002 C C . ILE B 1 275 ? 6.402 3.297 -13.539 1 89.75 275 ILE B C 1
ATOM 5004 O O . ILE B 1 275 ? 5.734 2.352 -13.961 1 89.75 275 ILE B O 1
ATOM 5008 N N . PHE B 1 276 ? 6.238 3.797 -12.375 1 91.19 276 PHE B N 1
ATOM 5009 C CA . PHE B 1 276 ? 5.18 3.322 -11.492 1 91.19 276 PHE B CA 1
ATOM 5010 C C . PHE B 1 276 ? 3.816 3.469 -12.156 1 91.19 276 PHE B C 1
ATOM 5012 O O . PHE B 1 276 ? 2.99 2.555 -12.102 1 91.19 276 PHE B O 1
ATOM 5019 N N . ILE B 1 277 ? 3.574 4.562 -12.758 1 91.06 277 ILE B N 1
ATOM 5020 C CA . ILE B 1 277 ? 2.312 4.801 -13.453 1 91.06 277 ILE B CA 1
ATOM 5021 C C . ILE B 1 277 ? 2.158 3.807 -14.602 1 91.06 277 ILE B C 1
ATOM 5023 O O . ILE B 1 277 ? 1.06 3.303 -14.852 1 91.06 277 ILE B O 1
ATOM 5027 N N . MET B 1 278 ? 3.195 3.543 -15.258 1 90.81 278 MET B N 1
ATOM 5028 C CA . MET B 1 278 ? 3.162 2.576 -16.359 1 90.81 278 MET B CA 1
ATOM 5029 C C . MET B 1 278 ? 2.809 1.185 -15.836 1 90.81 278 MET B C 1
ATOM 5031 O O . MET B 1 278 ? 2.113 0.425 -16.516 1 90.81 278 MET B O 1
ATOM 5035 N N . VAL B 1 279 ? 3.34 0.859 -14.68 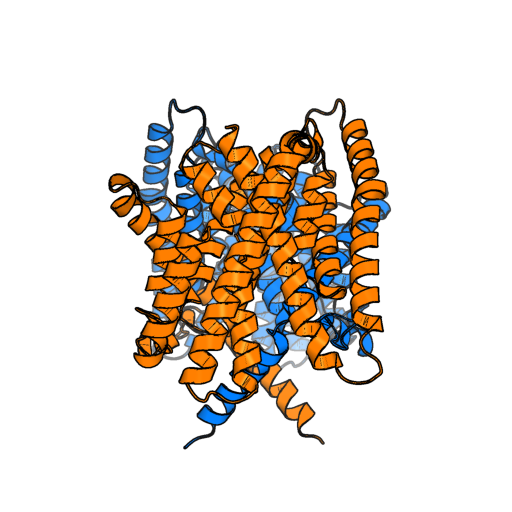1 93.81 279 VAL B N 1
ATOM 5036 C CA . VAL B 1 279 ? 3.039 -0.43 -14.07 1 93.81 279 VAL B CA 1
ATOM 5037 C C . VAL B 1 279 ? 1.543 -0.528 -13.781 1 93.81 279 VAL B C 1
ATOM 5039 O O . VAL B 1 279 ? 0.906 -1.532 -14.102 1 93.81 279 VAL B O 1
ATOM 5042 N N . MET B 1 280 ? 0.982 0.528 -13.234 1 93.88 280 MET B N 1
ATOM 5043 C CA . MET B 1 280 ? -0.445 0.547 -12.922 1 93.88 280 MET B CA 1
ATOM 5044 C C . MET B 1 280 ? -1.279 0.477 -14.203 1 93.88 280 MET B C 1
ATOM 5046 O O . MET B 1 280 ? -2.262 -0.263 -14.266 1 93.88 280 MET B O 1
ATOM 5050 N N . ALA B 1 281 ? -0.89 1.208 -15.156 1 92.06 281 ALA B N 1
ATOM 5051 C CA . ALA B 1 281 ? -1.606 1.237 -16.422 1 92.06 281 ALA B CA 1
ATOM 5052 C C . ALA B 1 281 ? -1.552 -0.122 -17.125 1 92.06 281 ALA B C 1
ATOM 5054 O O . ALA B 1 281 ? -2.527 -0.548 -17.734 1 92.06 281 ALA B O 1
ATOM 5055 N N . SER B 1 282 ? -0.417 -0.728 -17.062 1 92.62 282 SER B N 1
ATOM 5056 C CA . SER B 1 282 ? -0.281 -2.043 -17.672 1 92.62 282 SER B CA 1
ATOM 5057 C C . SER B 1 282 ? -1.151 -3.078 -16.969 1 92.62 282 SER B C 1
ATOM 5059 O O . SER B 1 282 ? -1.709 -3.971 -17.609 1 92.62 282 SER B O 1
ATOM 5061 N N . ALA B 1 283 ? -1.188 -3 -15.641 1 93.31 283 ALA B N 1
ATOM 5062 C CA . ALA B 1 283 ? -2.068 -3.891 -14.883 1 93.31 283 ALA B CA 1
ATOM 5063 C C . ALA B 1 283 ? -3.529 -3.668 -15.266 1 93.31 283 ALA B C 1
ATOM 5065 O O . ALA B 1 283 ? -4.289 -4.629 -15.422 1 93.31 283 ALA B O 1
ATOM 5066 N N . LEU B 1 284 ? -3.902 -2.416 -15.438 1 91.81 284 LEU B N 1
ATOM 5067 C CA . LEU B 1 284 ? -5.266 -2.068 -15.828 1 91.81 284 LEU B CA 1
ATOM 5068 C C . LEU B 1 284 ? -5.594 -2.611 -17.219 1 91.81 284 LEU B C 1
ATOM 5070 O O . LEU B 1 284 ? -6.695 -3.115 -17.438 1 91.81 284 LEU B O 1
ATOM 5074 N N . PHE B 1 285 ? -4.688 -2.469 -18.062 1 90.31 285 PHE B N 1
ATOM 5075 C CA . PHE B 1 285 ? -4.887 -2.971 -19.422 1 90.31 285 PHE B CA 1
ATOM 5076 C C . PHE B 1 285 ? -5.141 -4.473 -19.406 1 90.31 285 PHE B C 1
ATOM 5078 O O . PHE B 1 285 ? -6.008 -4.969 -20.125 1 90.31 285 PHE B O 1
ATOM 5085 N N . GLY B 1 286 ? -4.363 -5.188 -18.625 1 86.06 286 GLY B N 1
ATOM 5086 C CA . GLY B 1 286 ? -4.598 -6.613 -18.484 1 86.06 286 GLY B CA 1
ATOM 5087 C C . GLY B 1 286 ? -6 -6.945 -18 1 86.06 286 GLY B C 1
ATOM 5088 O O . GLY B 1 286 ? -6.66 -7.824 -18.562 1 86.06 286 GLY B O 1
ATOM 5089 N N . GLU B 1 287 ? -6.434 -6.203 -17.047 1 85.44 287 GLU B N 1
ATOM 5090 C CA . GLU B 1 287 ? -7.766 -6.426 -16.5 1 85.44 287 GLU B CA 1
ATOM 5091 C C . GLU B 1 287 ? -8.844 -6.098 -17.516 1 85.44 287 GLU B C 1
ATOM 5093 O O . GLU B 1 287 ? -9.883 -6.766 -17.578 1 85.44 287 GLU B O 1
ATOM 5098 N N . ILE B 1 288 ? -8.641 -5.086 -18.312 1 87.12 288 ILE B N 1
ATOM 5099 C CA . ILE B 1 288 ? -9.625 -4.66 -19.312 1 87.12 288 ILE B CA 1
ATOM 5100 C C . ILE B 1 288 ? -9.758 -5.727 -20.391 1 87.12 288 ILE B C 1
ATOM 5102 O O . ILE B 1 288 ? -10.867 -6.02 -20.859 1 87.12 288 ILE B O 1
ATOM 5106 N N . VAL B 1 289 ? -8.672 -6.34 -20.766 1 84.38 289 VAL B N 1
ATOM 5107 C CA . VAL B 1 289 ? -8.664 -7.324 -21.844 1 84.38 289 VAL B CA 1
ATOM 5108 C C . VAL B 1 289 ? -9.133 -8.68 -21.312 1 84.38 289 VAL B C 1
ATOM 5110 O O . VAL B 1 289 ? -9.516 -9.555 -22.094 1 84.38 289 VAL B O 1
ATOM 5113 N N . GLY B 1 290 ? -9.195 -8.805 -19.984 1 77.88 290 GLY B N 1
ATOM 5114 C CA . GLY B 1 290 ? -9.672 -10.039 -19.391 1 77.88 290 GLY B CA 1
ATOM 5115 C C . GLY B 1 290 ? -8.555 -10.945 -18.922 1 77.88 290 GLY B C 1
ATOM 5116 O O . GLY B 1 290 ? -8.727 -12.156 -18.812 1 77.88 290 GLY B O 1
ATOM 5117 N N . GLN B 1 291 ? -7.426 -10.406 -18.844 1 78.81 291 GLN B N 1
ATOM 5118 C CA . GLN B 1 291 ? -6.293 -11.133 -18.281 1 78.81 291 GLN B CA 1
ATOM 5119 C C . GLN B 1 291 ? -6.07 -10.766 -16.812 1 78.81 291 GLN B C 1
ATOM 5121 O O . GLN B 1 291 ? -6.641 -9.789 -16.328 1 78.81 291 GLN B O 1
ATOM 5126 N N . HIS B 1 292 ? -5.34 -11.617 -16.141 1 79.31 292 HIS B N 1
ATOM 5127 C CA . HIS B 1 292 ? -5.008 -11.328 -14.742 1 79.31 292 HIS B CA 1
ATOM 5128 C C . HIS B 1 292 ? -4.168 -10.062 -14.625 1 79.31 292 HIS B C 1
ATOM 5130 O O . HIS B 1 292 ? -3.287 -9.82 -15.453 1 79.31 292 HIS B O 1
ATOM 5136 N N . PHE B 1 293 ? -4.375 -9.266 -13.695 1 86.38 293 PHE B N 1
ATOM 5137 C CA . PHE B 1 293 ? -3.762 -7.949 -13.555 1 86.38 293 PHE B CA 1
ATOM 5138 C C . PHE B 1 293 ? -2.256 -8.07 -13.352 1 86.38 293 PHE B C 1
ATOM 5140 O O . PHE B 1 293 ? -1.516 -7.109 -13.562 1 86.38 293 PHE B O 1
ATOM 5147 N N . LEU B 1 294 ? -1.763 -9.258 -13.008 1 86.31 294 LEU B N 1
ATOM 5148 C CA . LEU B 1 294 ? -0.348 -9.469 -12.727 1 86.31 294 LEU B CA 1
ATOM 5149 C C . LEU B 1 294 ? 0.455 -9.602 -14.016 1 86.31 294 LEU B C 1
ATOM 5151 O O . LEU B 1 294 ? 1.673 -9.414 -14.016 1 86.31 294 LEU B O 1
ATOM 5155 N N . PHE B 1 295 ? -0.194 -9.875 -15.062 1 83.75 295 PHE B N 1
ATOM 5156 C CA . PHE B 1 295 ? 0.469 -10.164 -16.328 1 83.75 295 PHE B CA 1
ATOM 5157 C C . PHE B 1 295 ? 1.1 -8.898 -16.906 1 83.75 295 PHE B C 1
ATOM 5159 O O . PHE B 1 295 ? 2.252 -8.922 -17.344 1 83.75 295 PHE B O 1
ATOM 5166 N N . GLY B 1 296 ? 0.406 -7.848 -16.891 1 86.94 296 GLY B N 1
ATOM 5167 C CA . GLY B 1 296 ? 0.892 -6.598 -17.453 1 86.94 296 GLY B CA 1
ATOM 5168 C C . GLY B 1 296 ? 2.184 -6.117 -16.828 1 86.94 296 GLY B C 1
ATOM 5169 O O . GLY B 1 296 ? 3.189 -5.934 -17.516 1 86.94 296 GLY B O 1
ATOM 5170 N N . PRO B 1 297 ? 2.174 -6 -15.523 1 91.75 297 PRO B N 1
ATOM 5171 C CA . PRO B 1 297 ? 3.381 -5.547 -14.828 1 91.75 297 PRO B CA 1
ATOM 5172 C C . PRO B 1 297 ? 4.578 -6.465 -15.07 1 91.75 297 PRO B C 1
ATOM 5174 O O . PRO B 1 297 ? 5.707 -5.984 -15.227 1 91.75 297 PRO B O 1
ATOM 5177 N N . MET B 1 298 ? 4.371 -7.703 -15.109 1 87.5 298 MET B N 1
ATOM 5178 C CA . MET B 1 298 ? 5.461 -8.641 -15.367 1 87.5 298 MET B CA 1
ATOM 5179 C C . MET B 1 298 ? 6.047 -8.414 -16.766 1 87.5 298 MET B C 1
ATOM 5181 O O . MET B 1 298 ? 7.266 -8.383 -16.922 1 87.5 298 MET B O 1
ATOM 5185 N N . LEU B 1 299 ? 5.215 -8.242 -17.719 1 85.88 299 LEU B N 1
ATOM 5186 C CA . LEU B 1 299 ? 5.664 -8.016 -19.094 1 85.88 299 LEU B CA 1
ATOM 5187 C C . LEU B 1 299 ? 6.387 -6.68 -19.203 1 85.88 299 LEU B C 1
ATOM 5189 O O . LEU B 1 299 ? 7.371 -6.566 -19.938 1 85.88 299 LEU B O 1
ATOM 5193 N N . LEU B 1 300 ? 5.816 -5.707 -18.547 1 90.38 300 LEU B N 1
ATOM 5194 C CA . LEU B 1 300 ? 6.477 -4.406 -18.531 1 90.38 300 LEU B CA 1
ATOM 5195 C C . LEU B 1 300 ? 7.883 -4.512 -17.953 1 90.38 300 LEU B C 1
ATOM 5197 O O . LEU B 1 300 ? 8.82 -3.904 -18.469 1 90.38 300 LEU B O 1
ATOM 5201 N N . GLY B 1 301 ? 8.031 -5.207 -16.859 1 89.31 301 GLY B N 1
ATOM 5202 C CA . GLY B 1 301 ? 9.344 -5.434 -16.266 1 89.31 301 GLY B CA 1
ATOM 5203 C C . GLY B 1 301 ? 10.32 -6.09 -17.234 1 89.31 301 GLY B C 1
ATOM 5204 O O . GLY B 1 301 ? 11.492 -5.715 -17.281 1 89.31 301 GLY B O 1
ATOM 5205 N N . LEU B 1 302 ? 9.852 -7.016 -18 1 83.44 302 LEU B N 1
ATOM 5206 C CA . LEU B 1 302 ? 10.68 -7.719 -18.969 1 83.44 302 LEU B CA 1
ATOM 5207 C C . LEU B 1 302 ? 11.148 -6.773 -20.078 1 83.44 302 LEU B C 1
ATOM 5209 O O . LEU B 1 302 ? 12.211 -6.984 -20.672 1 83.44 302 LEU B O 1
ATOM 5213 N N . ALA B 1 303 ? 10.336 -5.781 -20.328 1 84.88 303 ALA B N 1
ATOM 5214 C CA . ALA B 1 303 ? 10.648 -4.832 -21.391 1 84.88 303 ALA B CA 1
ATOM 5215 C C . ALA B 1 303 ? 11.727 -3.844 -20.953 1 84.88 303 ALA B C 1
ATOM 5217 O O . ALA B 1 303 ? 12.344 -3.174 -21.797 1 84.88 303 ALA B O 1
ATOM 5218 N N . ILE B 1 304 ? 11.953 -3.736 -19.672 1 85.19 304 ILE B N 1
ATOM 5219 C CA . ILE B 1 304 ? 12.953 -2.818 -19.141 1 85.19 304 ILE B CA 1
ATOM 5220 C C . ILE B 1 304 ? 14.281 -3.549 -18.953 1 85.19 304 ILE B C 1
ATOM 5222 O O . ILE B 1 304 ? 14.352 -4.574 -18.281 1 85.19 304 ILE B O 1
ATOM 5226 N N . PRO B 1 305 ? 15.266 -3.082 -19.531 1 75.94 305 PRO B N 1
ATOM 5227 C CA . PRO B 1 305 ? 16.562 -3.752 -19.391 1 75.94 305 PRO B CA 1
ATOM 5228 C C . PRO B 1 305 ? 17.125 -3.676 -17.969 1 75.94 305 PRO B C 1
ATOM 5230 O O . PRO B 1 305 ? 16.984 -2.648 -17.312 1 75.94 305 PRO B O 1
ATOM 5233 N N . ASP B 1 306 ? 17.578 -4.648 -17.359 1 72.5 306 ASP B N 1
ATOM 5234 C CA . ASP B 1 306 ? 18.078 -4.766 -15.992 1 72.5 306 ASP B CA 1
ATOM 5235 C C . ASP B 1 306 ? 19.344 -3.943 -15.789 1 72.5 306 ASP B C 1
ATOM 5237 O O . ASP B 1 306 ? 19.641 -3.508 -14.672 1 72.5 306 ASP B O 1
ATOM 5241 N N . GLY B 1 307 ? 19.984 -3.547 -16.812 1 71.88 307 GLY B N 1
ATOM 5242 C CA . GLY B 1 307 ? 21.281 -2.887 -16.672 1 71.88 307 GLY B CA 1
ATOM 5243 C C . GLY B 1 307 ? 21.156 -1.405 -16.375 1 71.88 307 GLY B C 1
ATOM 5244 O O . GLY B 1 307 ? 20.047 -0.864 -16.312 1 71.88 307 GLY B O 1
ATOM 5245 N N . PRO B 1 308 ? 22.25 -0.93 -15.812 1 74.31 308 PRO B N 1
ATOM 5246 C CA . PRO B 1 308 ? 22.297 0.521 -15.617 1 74.31 308 PRO B CA 1
ATOM 5247 C C . PRO B 1 308 ? 21.891 1.299 -16.859 1 74.31 308 PRO B C 1
ATOM 5249 O O . PRO B 1 308 ? 22.062 0.817 -17.984 1 74.31 308 PRO B O 1
ATOM 5252 N N . PRO B 1 309 ? 21.156 2.32 -16.453 1 79.62 309 PRO B N 1
ATOM 5253 C CA . PRO B 1 309 ? 20.984 3.023 -15.172 1 79.62 309 PRO B CA 1
ATOM 5254 C C . PRO B 1 309 ? 19.609 2.801 -14.562 1 79.62 309 PRO B C 1
ATOM 5256 O O . PRO B 1 309 ? 19.438 2.889 -13.344 1 79.62 309 PRO B O 1
ATOM 5259 N N . ILE B 1 310 ? 18.672 2.393 -15.391 1 82.19 310 ILE B N 1
ATOM 5260 C CA . ILE B 1 310 ? 17.297 2.461 -14.922 1 82.19 310 ILE B CA 1
ATOM 5261 C C . ILE B 1 310 ? 16.938 1.169 -14.188 1 82.19 310 ILE B C 1
ATOM 5263 O O . ILE B 1 310 ? 16.469 1.202 -13.047 1 82.19 310 ILE B O 1
ATOM 5267 N N . GLY B 1 311 ? 17.25 0.031 -14.805 1 84.44 311 GLY B N 1
ATOM 5268 C CA . GLY B 1 311 ? 16.922 -1.238 -14.18 1 84.44 311 GLY B CA 1
ATOM 5269 C C . GLY B 1 311 ? 17.562 -1.412 -12.812 1 84.44 311 GLY B C 1
ATOM 5270 O O . GLY B 1 311 ? 16.891 -1.769 -11.844 1 84.44 311 GLY B O 1
ATOM 5271 N N . SER B 1 312 ? 18.797 -1.066 -12.727 1 84 312 SER B N 1
ATOM 5272 C CA . SER B 1 312 ? 19.547 -1.193 -11.477 1 84 312 SER B CA 1
ATOM 5273 C C . SER B 1 312 ? 19.031 -0.214 -10.43 1 84 312 SER B C 1
ATOM 5275 O O . SER B 1 312 ? 18.969 -0.543 -9.242 1 84 312 SER B O 1
ATOM 5277 N N . ALA B 1 313 ? 18.656 0.912 -10.898 1 85.25 313 ALA B N 1
ATOM 5278 C CA . ALA B 1 313 ? 18.141 1.923 -9.977 1 85.25 313 ALA B CA 1
ATOM 5279 C C . ALA B 1 313 ? 16.781 1.512 -9.422 1 85.25 313 ALA B C 1
ATOM 5281 O O . ALA B 1 313 ? 16.5 1.714 -8.234 1 85.25 313 ALA B O 1
ATOM 5282 N N . LEU B 1 314 ? 16 0.953 -10.281 1 87.69 314 LEU B N 1
ATOM 5283 C CA . LEU B 1 314 ? 14.688 0.501 -9.852 1 87.69 314 LEU B CA 1
ATOM 5284 C C . LEU B 1 314 ? 14.797 -0.594 -8.797 1 87.69 314 LEU B C 1
ATOM 5286 O O . LEU B 1 314 ? 14.109 -0.552 -7.777 1 87.69 314 LEU B O 1
ATOM 5290 N N . ILE B 1 315 ? 15.648 -1.464 -9.047 1 86.69 315 ILE B N 1
ATOM 5291 C CA . ILE B 1 315 ? 15.852 -2.564 -8.109 1 86.69 315 ILE B CA 1
ATOM 5292 C C . ILE B 1 315 ? 16.406 -2.025 -6.789 1 86.69 315 ILE B C 1
ATOM 5294 O O . ILE B 1 315 ? 15.906 -2.367 -5.715 1 86.69 315 ILE B O 1
ATOM 5298 N N . ALA B 1 316 ? 17.328 -1.173 -6.855 1 83.69 316 ALA B N 1
ATOM 5299 C CA . ALA B 1 316 ? 17.969 -0.625 -5.668 1 83.69 316 ALA B CA 1
ATOM 5300 C C . ALA B 1 316 ? 17 0.198 -4.836 1 83.69 316 ALA B C 1
ATOM 5302 O O . ALA B 1 316 ? 17.031 0.158 -3.604 1 83.69 316 ALA B O 1
ATOM 5303 N N . LYS B 1 317 ? 16.094 0.805 -5.477 1 85 317 LYS B N 1
ATOM 5304 C CA . LYS B 1 317 ? 15.258 1.775 -4.785 1 85 317 LYS B CA 1
ATOM 5305 C C . LYS B 1 317 ? 13.93 1.148 -4.363 1 85 317 LYS B C 1
ATOM 5307 O O . LYS B 1 317 ? 13.328 1.568 -3.371 1 85 317 LYS B O 1
ATOM 5312 N N . LEU B 1 318 ? 13.5 0.126 -5.082 1 88.69 318 LEU B N 1
ATOM 5313 C CA . LEU B 1 318 ? 12.141 -0.34 -4.855 1 88.69 318 LEU B CA 1
ATOM 5314 C C . LEU B 1 318 ? 12.133 -1.746 -4.266 1 88.69 318 LEU B C 1
ATOM 5316 O O . LEU B 1 318 ? 11.188 -2.131 -3.572 1 88.69 318 LEU B O 1
ATOM 5320 N N . ASP B 1 319 ? 13.094 -2.477 -4.488 1 87.38 319 ASP B N 1
ATOM 5321 C CA . ASP B 1 319 ? 13.094 -3.908 -4.199 1 87.38 319 ASP B CA 1
ATOM 5322 C C . ASP B 1 319 ? 12.969 -4.164 -2.699 1 87.38 319 ASP B C 1
ATOM 5324 O O . ASP B 1 319 ? 12.211 -5.039 -2.273 1 87.38 319 ASP B O 1
ATOM 5328 N N . SER B 1 320 ? 13.695 -3.422 -1.9 1 86.12 320 SER B N 1
ATOM 5329 C CA . SER B 1 320 ? 13.734 -3.676 -0.464 1 86.12 320 SER B CA 1
ATOM 5330 C C . SER B 1 320 ? 12.344 -3.523 0.157 1 86.12 320 SER B C 1
ATOM 5332 O O . SER B 1 320 ? 11.891 -4.402 0.894 1 86.12 320 SER B O 1
ATOM 5334 N N . PHE B 1 321 ? 11.68 -2.516 -0.198 1 88.94 321 PHE B N 1
ATOM 5335 C CA . PHE B 1 321 ? 10.359 -2.283 0.362 1 88.94 321 PHE B CA 1
ATOM 5336 C C . PHE B 1 321 ? 9.359 -3.32 -0.151 1 88.94 321 PHE B C 1
ATOM 5338 O O . PHE B 1 321 ? 8.562 -3.854 0.618 1 88.94 321 PHE B O 1
ATOM 5345 N N . ILE B 1 322 ? 9.414 -3.59 -1.388 1 91.31 322 ILE B N 1
ATOM 5346 C CA . ILE B 1 322 ? 8.453 -4.48 -2.029 1 91.31 322 ILE B CA 1
ATOM 5347 C C . ILE B 1 322 ? 8.688 -5.914 -1.56 1 91.31 322 ILE B C 1
ATOM 5349 O O . ILE B 1 322 ? 7.75 -6.598 -1.139 1 91.31 322 ILE B O 1
ATOM 5353 N N . SER B 1 323 ? 9.891 -6.363 -1.528 1 86.81 323 SER B N 1
ATOM 5354 C CA . SER B 1 323 ? 10.227 -7.758 -1.258 1 86.81 323 SER B CA 1
ATOM 5355 C C . SER B 1 323 ? 10.141 -8.07 0.232 1 86.81 323 SER B C 1
ATOM 5357 O O . SER B 1 323 ? 9.797 -9.188 0.618 1 86.81 323 SER B O 1
ATOM 5359 N N . TYR B 1 324 ? 10.336 -7.027 1.014 1 84.19 324 TYR B N 1
ATOM 5360 C CA . TYR B 1 324 ? 10.461 -7.359 2.43 1 84.19 324 TYR B CA 1
ATOM 5361 C C . TYR B 1 324 ? 9.273 -6.824 3.223 1 84.19 324 TYR B C 1
ATOM 5363 O O . TYR B 1 324 ? 9.062 -7.215 4.371 1 84.19 324 TYR B O 1
ATOM 5371 N N . VAL B 1 325 ? 8.539 -6 2.6 1 87.25 325 VAL B N 1
ATOM 5372 C CA . VAL B 1 325 ? 7.402 -5.449 3.326 1 87.25 325 VAL B CA 1
ATOM 5373 C C . VAL B 1 325 ? 6.102 -5.875 2.65 1 87.25 325 VAL B C 1
ATOM 5375 O O . VAL B 1 325 ? 5.266 -6.539 3.266 1 87.25 325 VAL B O 1
ATOM 5378 N N . LEU B 1 326 ? 5.977 -5.617 1.423 1 90.38 326 LEU B N 1
ATOM 5379 C CA . LEU B 1 326 ? 4.707 -5.82 0.733 1 90.38 326 LEU B CA 1
ATOM 5380 C C . LEU B 1 326 ? 4.508 -7.293 0.384 1 90.38 326 LEU B C 1
ATOM 5382 O O . LEU B 1 326 ? 3.406 -7.828 0.537 1 90.38 326 LEU B O 1
ATOM 5386 N N . LEU B 1 327 ? 5.566 -7.977 -0.004 1 90.12 327 LEU B N 1
ATOM 5387 C CA . LEU B 1 327 ? 5.441 -9.359 -0.45 1 90.12 327 LEU B CA 1
ATOM 5388 C C . LEU B 1 327 ? 5.031 -10.266 0.707 1 90.12 327 LEU B C 1
ATOM 5390 O O . LEU B 1 327 ? 4.141 -11.109 0.559 1 90.12 327 LEU B O 1
ATOM 5394 N N . PRO B 1 328 ? 5.656 -10.125 1.839 1 88.94 328 PRO B N 1
ATOM 5395 C CA . PRO B 1 328 ? 5.223 -10.945 2.973 1 88.94 328 PRO B CA 1
ATOM 5396 C C . PRO B 1 328 ? 3.744 -10.75 3.305 1 88.94 328 PRO B C 1
ATOM 5398 O O . PRO B 1 328 ? 3.062 -11.711 3.686 1 88.94 328 PRO B O 1
ATOM 5401 N N . LEU B 1 329 ? 3.303 -9.539 3.164 1 89.81 329 LEU B N 1
ATOM 5402 C CA . LEU B 1 329 ? 1.887 -9.281 3.4 1 89.81 329 LEU B CA 1
ATOM 5403 C C . LEU B 1 329 ? 1.018 -10.062 2.422 1 89.81 329 LEU B C 1
ATOM 5405 O O . LEU B 1 329 ? -0.02 -10.609 2.805 1 89.81 329 LEU B O 1
ATOM 5409 N N . TYR B 1 330 ? 1.411 -10.141 1.262 1 92.25 330 TYR B N 1
ATOM 5410 C CA . TYR B 1 330 ? 0.666 -10.891 0.258 1 92.25 330 TYR B CA 1
ATOM 5411 C C . TYR B 1 330 ? 0.64 -12.375 0.594 1 92.25 330 TYR B C 1
ATOM 5413 O O . TYR B 1 330 ? -0.404 -13.023 0.49 1 92.25 330 TYR B O 1
ATOM 5421 N N . VAL B 1 331 ? 1.799 -12.906 0.966 1 91.19 331 VAL B N 1
ATOM 5422 C CA . VAL B 1 331 ? 1.908 -14.336 1.232 1 91.19 331 VAL B CA 1
ATOM 5423 C C . VAL B 1 331 ? 1.025 -14.711 2.422 1 91.19 331 VAL B C 1
ATOM 5425 O O . VAL B 1 331 ? 0.311 -15.711 2.381 1 91.19 331 VAL B O 1
ATOM 5428 N N . VAL B 1 332 ? 1.021 -13.852 3.369 1 91.62 332 VAL B N 1
ATOM 5429 C CA . VAL B 1 332 ? 0.214 -14.117 4.555 1 91.62 332 VAL B CA 1
ATOM 5430 C C . VAL B 1 332 ? -1.27 -14.047 4.199 1 91.62 332 VAL B C 1
ATOM 5432 O O . VAL B 1 332 ? -2.047 -14.922 4.582 1 91.62 332 VAL B O 1
ATOM 5435 N N . ILE B 1 333 ? -1.652 -13.023 3.457 1 89.06 333 ILE B N 1
ATOM 5436 C CA . ILE B 1 333 ? -3.053 -12.852 3.084 1 89.06 333 ILE B CA 1
ATOM 5437 C C . ILE B 1 333 ? -3.494 -14.008 2.189 1 89.06 333 ILE B C 1
ATOM 5439 O O . ILE B 1 333 ? -4.629 -14.484 2.289 1 89.06 333 ILE B O 1
ATOM 5443 N N . SER B 1 334 ? -2.615 -14.438 1.303 1 87.44 334 SER B N 1
ATOM 5444 C CA . SER B 1 334 ? -2.912 -15.586 0.455 1 87.44 334 SER B CA 1
ATOM 5445 C C . SER B 1 334 ? -3.152 -16.844 1.288 1 87.44 334 SER B C 1
ATOM 5447 O O . SER B 1 334 ? -3.998 -17.672 0.944 1 87.44 334 SER B O 1
ATOM 5449 N N . GLY B 1 335 ? -2.445 -16.969 2.385 1 87.56 335 GLY B N 1
ATOM 5450 C CA . GLY B 1 335 ? -2.625 -18.109 3.273 1 87.56 335 GLY B CA 1
ATOM 5451 C C . GLY B 1 335 ? -3.955 -18.094 4 1 87.56 335 GLY B C 1
ATOM 5452 O O . GLY B 1 335 ? -4.504 -19.141 4.332 1 87.56 335 GLY B O 1
ATOM 5453 N N . THR B 1 336 ? -4.449 -16.875 4.258 1 86.06 336 THR B N 1
ATOM 5454 C CA . THR B 1 336 ? -5.711 -16.766 4.984 1 86.06 336 THR B CA 1
ATOM 5455 C C . THR B 1 336 ? -6.879 -17.219 4.109 1 86.06 336 THR B C 1
ATOM 5457 O O . THR B 1 336 ? -7.969 -17.5 4.613 1 86.06 336 THR B O 1
ATOM 5460 N N . LYS B 1 337 ? -6.668 -17.297 2.826 1 84.19 337 LYS B N 1
ATOM 5461 C CA . LYS B 1 337 ? -7.734 -17.688 1.907 1 84.19 337 LYS B CA 1
ATOM 5462 C C . LYS B 1 337 ? -7.945 -19.203 1.923 1 84.19 337 LYS B C 1
ATOM 5464 O O . LYS B 1 337 ? -8.961 -19.688 1.427 1 84.19 337 LYS B O 1
ATOM 5469 N N . LEU B 1 338 ? -7.016 -19.859 2.551 1 80.06 338 LEU B N 1
ATOM 5470 C CA . LEU B 1 338 ? -7.168 -21.297 2.691 1 80.06 338 LEU B CA 1
ATOM 5471 C C . LEU B 1 338 ? -8.211 -21.641 3.754 1 80.06 338 LEU B C 1
ATOM 5473 O O . LEU B 1 338 ? -8.023 -21.328 4.934 1 80.06 338 LEU B O 1
ATOM 5477 N N . ASP B 1 339 ? -9.344 -22.078 3.32 1 78.19 339 ASP B N 1
ATOM 5478 C CA . ASP B 1 339 ? -10.414 -22.438 4.25 1 78.19 339 ASP B CA 1
ATOM 5479 C C . ASP B 1 339 ? -10.641 -23.953 4.266 1 78.19 339 ASP B C 1
ATOM 5481 O O . ASP B 1 339 ? -11.367 -24.484 3.428 1 78.19 339 ASP B O 1
ATOM 5485 N N . PHE B 1 340 ? -10.086 -24.594 5.215 1 75.56 340 PHE B N 1
ATOM 5486 C CA . PHE B 1 340 ? -10.234 -26.047 5.34 1 75.56 340 PHE B CA 1
ATOM 5487 C C . PHE B 1 340 ? -11.57 -26.391 5.992 1 75.56 340 PHE B C 1
ATOM 5489 O O . PHE B 1 340 ? -11.961 -27.562 6.02 1 75.56 340 PHE B O 1
ATOM 5496 N N . SER B 1 341 ? -12.211 -25.359 6.469 1 72.56 341 SER B N 1
ATOM 5497 C CA . SER B 1 341 ? -13.484 -25.609 7.137 1 72.56 341 SER B CA 1
ATOM 5498 C C . SER B 1 341 ? -14.547 -26.078 6.141 1 72.56 341 SER B C 1
ATOM 5500 O O . SER B 1 341 ? -15.523 -26.734 6.523 1 72.56 341 SER B O 1
ATOM 5502 N N . VAL B 1 342 ? -14.312 -25.719 4.906 1 70.94 342 VAL B N 1
ATOM 5503 C CA . VAL B 1 342 ? -15.312 -26.031 3.893 1 70.94 342 VAL B CA 1
ATOM 5504 C C . VAL B 1 342 ? -15.031 -27.406 3.301 1 70.94 342 VAL B C 1
ATOM 5506 O O . VAL B 1 342 ? -15.883 -28 2.635 1 70.94 342 VAL B O 1
ATOM 5509 N N . ILE B 1 343 ? -13.93 -27.938 3.666 1 72.88 343 ILE B N 1
ATOM 5510 C CA . ILE B 1 343 ? -13.523 -29.219 3.086 1 72.88 343 ILE B CA 1
ATOM 5511 C C . ILE B 1 343 ? -14.07 -30.359 3.928 1 72.88 343 ILE B C 1
ATOM 5513 O O . ILE B 1 343 ? -13.805 -30.453 5.129 1 72.88 343 ILE B O 1
ATOM 5517 N N . THR B 1 344 ? -14.977 -31.016 3.387 1 72.56 344 THR B N 1
ATOM 5518 C CA . THR B 1 344 ? -15.523 -32.219 4.027 1 72.56 344 THR B CA 1
ATOM 5519 C C . THR B 1 344 ? -14.648 -33.438 3.734 1 72.56 344 THR B C 1
ATOM 5521 O O . THR B 1 344 ? -13.742 -33.375 2.9 1 72.56 344 THR B O 1
ATOM 5524 N N . TRP B 1 345 ? -14.812 -34.438 4.449 1 71.06 345 TRP B N 1
ATOM 5525 C CA . TRP B 1 345 ? -14.039 -35.688 4.309 1 71.06 345 TRP B CA 1
ATOM 5526 C C . TRP B 1 345 ? -14.094 -36.188 2.877 1 71.06 345 TRP B C 1
ATOM 5528 O O . TRP B 1 345 ? -13.117 -36.75 2.373 1 71.06 345 TRP B O 1
ATOM 5538 N N . ARG B 1 346 ? -15.234 -36 2.209 1 65.81 346 ARG B N 1
ATOM 5539 C CA . ARG B 1 346 ? -15.398 -36.469 0.837 1 65.81 346 ARG B CA 1
ATOM 5540 C C . ARG B 1 346 ? -14.492 -35.688 -0.117 1 65.81 346 ARG B C 1
ATOM 5542 O O . ARG B 1 346 ? -13.969 -36.281 -1.08 1 65.81 346 ARG B O 1
ATOM 5549 N N . HIS B 1 347 ? -14.273 -34.5 0.262 1 74 347 HIS B N 1
ATOM 5550 C CA . HIS B 1 347 ? -13.461 -33.656 -0.595 1 74 347 HIS B CA 1
ATOM 5551 C C . HIS B 1 347 ? -11.969 -33.906 -0.386 1 74 347 HIS B C 1
ATOM 5553 O O . HIS B 1 347 ? -11.164 -33.688 -1.291 1 74 347 HIS B O 1
ATOM 5559 N N . PHE B 1 348 ? -11.641 -34.531 0.729 1 77.56 348 PHE B N 1
ATOM 5560 C CA . PHE B 1 348 ? -10.242 -34.719 1.096 1 77.56 348 PHE B CA 1
ATOM 5561 C C . PHE B 1 348 ? -9.586 -35.75 0.173 1 77.56 348 PHE B C 1
ATOM 5563 O O . PHE B 1 348 ? -8.43 -35.562 -0.219 1 77.56 348 PHE B O 1
ATOM 5570 N N . GLY B 1 349 ? -10.352 -36.781 -0.155 1 73.75 349 GLY B N 1
ATOM 5571 C CA . GLY B 1 349 ? -9.797 -37.781 -1.062 1 73.75 349 GLY B CA 1
ATOM 5572 C C . GLY B 1 349 ? -9.469 -37.219 -2.432 1 73.75 349 GLY B C 1
ATOM 5573 O O . GLY B 1 349 ? -8.398 -37.5 -2.98 1 73.75 349 GLY B O 1
ATOM 5574 N N . ILE B 1 350 ? -10.336 -36.375 -2.893 1 75 350 ILE B N 1
ATOM 5575 C CA . ILE B 1 350 ? -10.156 -35.812 -4.219 1 75 350 ILE B CA 1
ATOM 5576 C C . ILE B 1 350 ? -8.992 -34.812 -4.199 1 75 350 ILE B C 1
ATOM 5578 O O . ILE B 1 350 ? -8.141 -34.844 -5.094 1 75 350 ILE B O 1
ATOM 5582 N N . ILE B 1 351 ? -8.93 -34.031 -3.111 1 78.62 351 ILE B N 1
ATOM 5583 C CA . ILE B 1 351 ? -7.898 -33.031 -3.004 1 78.62 351 ILE B CA 1
ATOM 5584 C C . ILE B 1 351 ? -6.531 -33.688 -2.863 1 78.62 351 ILE B C 1
ATOM 5586 O O . ILE B 1 351 ? -5.559 -33.25 -3.49 1 78.62 351 ILE B O 1
ATOM 5590 N N . GLU B 1 352 ? -6.504 -34.75 -2.107 1 82.19 352 GLU B N 1
ATOM 5591 C CA . GLU B 1 352 ? -5.238 -35.438 -1.899 1 82.19 352 GLU B CA 1
ATOM 5592 C C . GLU B 1 352 ? -4.754 -36.094 -3.188 1 82.19 352 GLU B C 1
ATOM 5594 O O . GLU B 1 352 ? -3.562 -36.062 -3.498 1 82.19 352 GLU B O 1
ATOM 5599 N N . THR B 1 353 ? -5.66 -36.75 -3.861 1 81.75 353 THR B N 1
ATOM 5600 C CA . THR B 1 353 ? -5.289 -37.406 -5.109 1 81.75 353 THR B CA 1
ATOM 5601 C C . THR B 1 353 ? -4.781 -36.375 -6.125 1 81.75 353 THR B C 1
ATOM 5603 O O . THR B 1 353 ? -3.762 -36.594 -6.781 1 81.75 353 THR B O 1
ATOM 5606 N N . LEU B 1 354 ? -5.43 -35.281 -6.211 1 80.62 354 LEU B N 1
ATOM 5607 C CA . LEU B 1 354 ? -5.023 -34.219 -7.145 1 80.62 354 LEU B CA 1
ATOM 5608 C C . LEU B 1 354 ? -3.678 -33.625 -6.746 1 80.62 354 LEU B C 1
ATOM 5610 O O . LEU B 1 354 ? -2.846 -33.344 -7.609 1 80.62 354 LEU B O 1
ATOM 5614 N N . ALA B 1 355 ? -3.516 -33.469 -5.469 1 82.38 355 ALA B N 1
ATOM 5615 C CA . ALA B 1 355 ? -2.256 -32.906 -4.984 1 82.38 355 ALA B CA 1
ATOM 5616 C C . ALA B 1 355 ? -1.088 -33.844 -5.289 1 82.38 355 ALA B C 1
ATOM 5618 O O . ALA B 1 355 ? -0.018 -33.406 -5.707 1 82.38 355 ALA B O 1
ATOM 5619 N N . VAL B 1 356 ? -1.313 -35.125 -5.137 1 86.12 356 VAL B N 1
ATOM 5620 C CA . VAL B 1 356 ? -0.266 -36.094 -5.367 1 86.12 356 VAL B CA 1
ATOM 5621 C C . VAL B 1 356 ? 0.075 -36.156 -6.855 1 86.12 356 VAL B C 1
ATOM 5623 O O . VAL B 1 356 ? 1.25 -36.156 -7.23 1 86.12 356 VAL B O 1
ATOM 5626 N N . PHE B 1 357 ? -0.887 -36.156 -7.641 1 84.38 357 PHE B N 1
ATOM 5627 C CA . PHE B 1 357 ? -0.647 -36.25 -9.078 1 84.38 357 PHE B CA 1
ATOM 5628 C C . PHE B 1 357 ? -0.052 -34.969 -9.625 1 84.38 357 PHE B C 1
ATOM 5630 O O . PHE B 1 357 ? 0.759 -35 -10.547 1 84.38 357 PHE B O 1
ATOM 5637 N N . SER B 1 358 ? -0.479 -33.844 -9.023 1 84.31 358 SER B N 1
ATOM 5638 C CA . SER B 1 358 ? 0.141 -32.562 -9.414 1 84.31 358 SER B CA 1
ATOM 5639 C C . SER B 1 358 ? 1.626 -32.562 -9.062 1 84.31 358 SER B C 1
ATOM 5641 O O . SER B 1 358 ? 2.451 -32.094 -9.859 1 84.31 358 SER B O 1
ATOM 5643 N N . PHE B 1 359 ? 1.927 -33.125 -7.953 1 86.12 359 PHE B N 1
ATOM 5644 C CA . PHE B 1 359 ? 3.312 -33.188 -7.504 1 86.12 359 PHE B CA 1
ATOM 5645 C C . PHE B 1 359 ? 4.137 -34.125 -8.383 1 86.12 359 PHE B C 1
ATOM 5647 O O . PHE B 1 359 ? 5.262 -33.781 -8.758 1 86.12 359 PHE B O 1
ATOM 5654 N N . LEU B 1 360 ? 3.57 -35.125 -8.766 1 87.06 360 LEU B N 1
ATOM 5655 C CA . LEU B 1 360 ? 4.297 -36.125 -9.539 1 87.06 360 LEU B CA 1
ATOM 5656 C C . LEU B 1 360 ? 4.488 -35.656 -10.984 1 87.06 360 LEU B C 1
ATOM 5658 O O . LEU B 1 360 ? 5.492 -36 -11.617 1 87.06 360 LEU B O 1
ATOM 5662 N N . SER B 1 361 ? 3.547 -34.969 -11.453 1 86.31 361 SER B N 1
ATOM 5663 C CA . SER B 1 361 ? 3.615 -34.531 -12.844 1 86.31 361 SER B CA 1
ATOM 5664 C C . SER B 1 361 ? 4.59 -33.344 -13.008 1 86.31 361 SER B C 1
ATOM 5666 O O . SER B 1 361 ? 5.109 -33.125 -14.102 1 86.31 361 SER B O 1
ATOM 5668 N N . LYS B 1 362 ? 4.812 -32.625 -11.867 1 82.44 362 LYS B N 1
ATOM 5669 C CA . LYS B 1 362 ? 5.719 -31.5 -11.93 1 82.44 362 LYS B CA 1
ATOM 5670 C C . LYS B 1 362 ? 7.137 -31.891 -11.531 1 82.44 362 LYS B C 1
ATOM 5672 O O . LYS B 1 362 ? 8.109 -31.375 -12.07 1 82.44 362 LYS B O 1
#

Solvent-accessible surface area (backbone atoms only — not comparable to full-atom values): 35136 Å² total; per-residue (Å²): 142,56,79,66,59,61,51,51,51,48,48,51,48,53,52,45,64,28,66,49,86,68,61,2,49,65,70,71,36,61,34,58,65,24,39,67,43,32,41,29,46,50,52,24,50,53,42,52,46,29,53,50,40,38,64,69,34,41,84,76,66,50,47,64,65,58,32,25,28,48,39,10,31,44,61,8,46,46,48,51,28,53,38,63,69,48,22,65,59,72,52,48,71,69,32,49,52,41,48,49,51,51,17,50,52,18,44,33,54,40,40,18,51,52,19,17,69,49,18,50,66,50,47,61,72,46,29,66,64,16,46,53,50,6,48,43,41,22,49,46,16,27,53,52,37,42,52,51,42,52,55,47,38,65,66,60,69,52,56,76,73,44,55,56,50,37,53,49,50,16,44,56,57,10,41,37,56,41,67,59,49,47,51,52,25,52,70,68,71,31,50,88,37,73,66,31,45,37,52,45,46,11,22,44,47,10,27,52,51,31,54,52,50,50,40,48,58,61,53,49,57,76,24,68,54,90,85,31,72,61,27,57,54,47,33,53,50,50,53,50,47,49,52,48,43,34,58,66,47,48,29,54,50,50,50,52,51,31,54,69,31,57,87,48,93,57,73,54,68,64,55,56,35,51,49,48,31,51,38,33,42,31,17,29,51,21,29,40,55,28,41,62,45,55,54,26,15,25,53,49,14,30,39,35,57,36,49,82,56,50,31,44,47,49,47,58,28,40,40,55,41,28,64,46,50,28,32,52,48,25,40,20,55,59,18,30,68,45,53,58,76,76,55,47,77,78,48,46,57,56,53,50,54,49,50,50,51,34,57,70,46,91,140,56,80,66,59,62,51,52,52,47,48,50,47,55,51,45,64,28,64,49,85,67,63,2,47,64,70,71,37,61,35,59,65,24,38,68,43,32,41,30,46,50,52,23,50,52,41,52,47,29,54,50,41,39,64,67,35,40,85,75,67,50,48,65,67,58,31,26,28,46,40,12,31,44,61,9,46,46,49,51,28,54,39,63,70,48,22,66,59,70,52,47,71,69,32,49,52,42,50,49,52,51,16,51,50,19,45,34,52,40,40,17,50,51,19,17,69,48,18,50,66,52,47,61,71,46,29,64,62,16,45,52,50,5,48,44,41,22,49,44,16,27,52,52,38,41,54,51,40,52,55,46,39,66,66,60,71,53,56,76,76,44,54,57,51,36,54,48,51,17,44,56,57,10,41,37,57,43,66,59,49,47,50,52,26,51,72,67,70,30,51,88,37,72,67,29,44,37,51,43,46,11,20,44,47,10,28,53,51,31,53,52,48,49,41,49,58,60,53,49,56,75,28,68,55,91,85,27,75,59,27,58,53,48,32,54,48,50,52,50,47,49,52,48,44,34,56,65,47,47,27,54,50,50,50,52,50,31,56,69,32,56,87,47,93,56,75,52,68,62,56,56,36,51,52,50,32,48,38,33,42,32,18,31,50,22,28,41,53,28,41,62,45,53,55,26,15,24,53,49,15,30,37,35,58,36,50,83,58,50,31,43,46,48,47,59,28,39,41,54,42,29,63,47,50,28,33,52,47,26,41,19,55,59,19,29,68,45,54,60,76,76,54,46,78,78,48,45,59,55,51,50,52,50,52,51,49,34,58,69,45,91

InterPro domains:
  IPR006153 Cation/H+ exchanger, transmembrane domain [PF00999] (52-362)
  IPR038770 Sodium/solute symporter superfamily [G3DSA:1.20.1530.20] (37-362)
  IPR050794 Monovalent cation:proton antiporter 2 [PTHR32468] (19-358)

Secondary structure (DSSP, 8-state):
--HHHHHHHHHHHHHHHHTS----GGGT--GGGSHHHHHHHHHHHHHHHHHHHHHHHGGGT--HHHHHHHHHHHHSTTTGGGSHHHHHHH--HHHHHHHHHHHHHHHHHHHHHHHHHHHHHHHHHHHHHHHHHHHHHHHHHHHHHHHHHHHHHHHHT--HHHHHHHHHHHHHHT---HHHHHHHHHHTT-TTSHHHHHHHHHHHHHHHHHHHHHHHHHHHHHTTSTT-HHHHHHHHHHHHHHHHHIIIIIHHHHHHHHHHHTTSSS--HHHHHHHHHHHHHHHHHHHHHTS-TTHHHHHHHHHS-SSTTHHHHHHHHHHHHIIIIIHHHHHHHHHHT--GGG--HHHHHHHHHHHHHHHHH-/--HHHHHHHHHHHHHHHHTS----GGGT--GGGSHHHHHHHHHHHHHHHHHHHHHHHGGGT--HHHHHHHHHHHHSTTTGGGSHHHHHHH--HHHHHHHHHHHHHHHHHHHHHHHHHHHHHHHHHHHHHHHHHHHHHHHHHHHHHHHHHHHHHHHHT--THHHHHHHHHHHHHT---HHHHHHHHHHTT-TTSHHHHHHHHHHHHHHHHHHHHHHHHHHHHHTTSTT-HHHHHHHHHHHHHHHHHIIIIIHHHHHHHHHHHTTSSS--HHHHHHHHHHHHHHHHHHHHHTS-TTHHHHHHHHHS-SSTTHHHHHHHHHHHHIIIIIHHHHHHHHHHT--GGG--HHHHHHHHHHHHHHHHH-

Radius of gyration: 26.97 Å; Cα contacts (8 Å, |Δi|>4): 1010; chains: 2; bounding box: 69×79×67 Å

Foldseek 3Di:
DDPVVVVVVVVVVVLCQQQDDAPDVVVPDDVCSHLVVLLVVVLVVLVVQLVVQCVVCVVVVDASLVSLLVSLQCVACAHQVVDVVSVVRRPDPVNLVVLQVLLVVLLLVQLLLVLLVCALVVCVVLVPLLLVLLVLLQPQQLVVQLVVLVVVCVVVVDDPVVNLVSNLVSLVLSQQDLVVLCSVCVRVVCCPPPVNSSSNSSNVSSNVVSQLVNLCSVQVPVPVDDPRVVLNVQLVVLVVVLLVCLQPPVLVVLVVQQVVCVPPPARDPVVLVVVVVQSQVQLVSCVVSPTHSSVRSNSNSNSYHCDPDPNVRCCVVPVCCSVPPSNSSNSSSVSSPDHCVVPDPVNVVSVVVSVVSSVVSD/DDPVVVVVVVVVVVLCVQQDDAPDVVVPDDVCSHQVVLLVVVQVVLVVQLVVQCVVCVVVVDASLVSLLVSLQCVACAHQVVDVVSVVRRPDPVNLVVLQVLLVVLLLVQLLLVLLVCALVVCVVLVPLLLVLLVLLQPQQLVVQLVLLVVVCVVVVDDPVVNLVSNLVSLVLSQQDLVVLCSVCVRVVCCPPPVNSSSNSSNVSSNVVSQLVNLCSVQVPVPVDDPRVVLNVVLVVLVVVLLVCLQPPVLVVLVVQQVVCVPPPARDPVVLVVVVVQSQVQLVSCVVSPTHSSVRSNSNSNSYHCDPDPNVRCCVVPVCCSVPPSNSSNSSSVSSPDHCVVPDPVNVVSVVVSVVSSVVSD

Organism: Nicotiana tabacum (NCBI:txid4097)

pLDDT: mean 78.77, std 13.24, range [27.94, 94.19]

Sequence (724 aa):
MDSDDVNETSTICFLTKHYGINRGVFFGDNPLNFVNPMVLAQISLCGIFTSLFQFFLAPLGVTNFVSQMLVGFVMGPSIIGSHHSIREAFFLPESFYVMDTLANFGLMLFLFLVGVKMDLNMLWNTGRRAVIIGLATFLFPLLLCFIISQCFLHSLALEQRIHRSLLWVASLQSMSSFHVTNCLLTDLKLLNSEIGKIALSSSMISGTCAWFWISIIFTGKQSIGEHKKGSLLLMFFFVAIMFILLGCLVRPLVQRMARRSEGKKSVSENHIFTIFIMVMASALFGEIVGQHFLFGPMLLGLAIPDGPPIGSALIAKLDSFISYVLLPLYVVISGTKLDFSVITWRHFGIIETLAVFSFLSKMDSDDVNETSTICFLTKHYGINRGVFFGDNPLNFVNPMVLAQISLCGIFTSLFQFFLAPLGVTNFVSQMLVGFVMGPSIIGSHHSIREAFFLPESFYVMDTLANFGLMLFLFLVGVKMDLNMLWNTGRRAVIIGLATFLFPLLLCFIISQCFLHSLALEQRIHRSLLWVASLQSMSSFHVTNCLLTDLKLLNSEIGKIALSSSMISGTCAWFWISIIFTGKQSIGEHKKGSLLLMFFFVAIMFILLGCLVRPLVQRMARRSEGKKSVSENHIFTIFIMVMASALFGEIVGQHFLFGPMLLGLAIPDGPPIGSALIAKLDSFISYVLLPLYVVISGTKLDFSVITWRHFGIIETLAVFSFLSK